Protein AF-A0A8U0U896-F1 (afdb_monomer)

Secondary structure (DSSP, 8-state):
-HHHHHHHHHHHHHHHHHHHHHHHHHHHHHHHHHTTS------PPPPHHHHS-HHHHHHHHHHS-HHHHHHHHTT-HHHHHHTT-HHHHHHHHHHHGGG-SEEETTT---HHHHHS---TT---S----HHHHHHHH-HHHHTTTS-SS-TT-SS-TTTGGGS------EEEEE-THHHHSSS-HHHHHHH-TTTS-EEE--S-PBTTTB--EEEEETTTEEEEEEE--SS-HHHHHHHHHHTPPPP-TTEEEEEE-TTSPEEEEE-HHHHHHHHH-SEEEEEEE-STT--TTHHHHHHHHHHHS-TTTS-TTS-EEEEEEESSPPPTTGGGT-S--SSPPHHHHHHHTTGGG-SS-EEEEEEETTT-TTHHHHHHHHHHHTT---

InterPro domains:
  IPR001810 F-box domain [PF12937] (50-92)
  IPR001810 F-box domain [PS50181] (46-92)
  IPR027417 P-loop containing nucleoside triphosphate hydrolase [G3DSA:3.40.50.300] (169-380)
  IPR036047 F-box-like domain superfamily [SSF81383] (37-106)
  IPR039588 F-box only protein 4 [PTHR16008] (29-380)

Solvent-accessible surface area (backbone atoms only — not comparable to full-atom values): 22331 Å² total; per-residue (Å²): 112,78,71,56,59,59,50,53,52,54,49,35,42,50,52,55,42,56,50,51,54,51,54,55,51,52,52,50,55,50,49,68,57,43,77,77,49,96,75,95,69,89,80,70,73,78,52,77,74,72,70,49,57,54,65,58,50,48,54,54,56,74,73,46,52,75,68,54,44,54,52,48,22,69,72,40,75,66,41,36,50,61,66,63,36,51,56,56,29,43,51,49,38,70,70,47,53,62,72,40,62,48,42,29,75,85,38,58,69,69,60,70,73,73,68,54,81,91,68,93,84,82,78,85,64,86,74,72,62,28,54,59,47,37,50,48,42,36,78,93,49,27,75,79,70,52,77,93,56,70,95,77,73,88,78,51,90,86,58,59,85,77,49,91,84,75,71,64,50,30,29,43,32,36,52,61,22,62,56,70,38,91,35,42,34,67,61,39,52,72,73,36,47,91,82,44,32,71,74,48,68,53,89,68,61,47,78,97,76,46,42,36,46,25,31,32,50,92,86,74,46,58,35,33,41,37,75,58,70,53,64,56,71,73,57,44,60,46,30,58,76,67,75,50,89,72,80,58,62,51,48,43,78,79,49,58,47,99,86,66,48,67,36,45,42,55,36,74,61,52,43,55,49,40,56,72,37,60,29,37,36,39,26,37,59,19,48,72,93,65,72,90,50,32,70,61,53,28,32,52,51,51,41,61,61,32,60,91,44,38,70,44,78,32,39,37,40,31,36,40,26,30,35,62,83,80,62,76,78,53,73,79,79,47,97,66,71,64,55,61,29,32,61,59,51,39,57,51,43,47,47,90,77,49,83,37,48,37,33,30,23,39,30,24,22,67,80,48,45,45,48,65,62,45,49,51,51,54,46,44,74,72,70,50,90,130

Radius of gyration: 25.9 Å; Cα contacts (8 Å, |Δi|>4): 507; chains: 1; bounding box: 72×52×71 Å

Foldseek 3Di:
DVVVLVVLLVLLLVQLVVVLVVVVVVVVVVVVVCVVPDDDDPCPDPDPLSPDRSSVVLVVVVPDDLVVLVVQLVPDVSSVVSSQPQSSLLSVCVVCQLVQQKDWLQLQDDVVLSPPDDDPPDPPPPRDRSSVSSQCNPPVNVVVVPPLDDPPPPPDVVCVVPDPPQDAAEAEEDEDLCQQAPFHLVVLVVVCCVQWNWPAFDPDAQPPQGRATWTDFPVPGIHGYRYDDQDDPVVSVVCNVVVDDDPRNQWDFPAAPPVRQTAIAGDPSLLSVLLVGLAYEYEYAFFPPPQDCLSVLLNVVCNSCPVVSHHLAREYEYEQEHADDDDPVCVPPDPDDRTRGQSNVCVSSVVNPRSYIYMYGYAYSNVRPRVSVSVVSNVVSVVDDD

Nearest PDB structures (foldseek):
  3l2o-assembly1_B  TM=5.987E-01  e=9.532E-26  Homo sapiens
  3l82-assembly1_B  TM=9.097E-01  e=1.162E-17  Homo sapiens
  9jkb-assembly1_C  TM=8.722E-01  e=1.369E-15  Homo sapiens
  2ovq-assembly1_B  TM=5.933E-01  e=4.600E-02  Homo sapiens
  5diy-assembly2_B  TM=4.229E-01  e=4.068E+00  Thermobaculum terrenum

Organism: Salvelinus namaycush (NCBI:txid8040)

Structure (mmCIF, N/CA/C/O backbone):
data_AF-A0A8U0U896-F1
#
_entry.id   AF-A0A8U0U896-F1
#
loop_
_atom_site.group_PDB
_atom_site.id
_atom_site.type_symbol
_atom_site.label_atom_id
_atom_site.label_alt_id
_atom_site.label_comp_id
_atom_site.label_asym_id
_atom_site.label_entity_id
_atom_site.label_seq_id
_atom_site.pdbx_PDB_ins_code
_atom_site.Cartn_x
_atom_site.Cartn_y
_atom_site.Cartn_z
_atom_site.occupancy
_atom_site.B_iso_or_equiv
_atom_site.auth_seq_id
_atom_site.auth_comp_id
_atom_site.auth_asym_id
_atom_site.auth_atom_id
_atom_site.pdbx_PDB_model_num
ATOM 1 N N . MET A 1 1 ? -2.449 17.997 -15.440 1.00 39.62 1 MET A N 1
ATOM 2 C CA . MET A 1 1 ? -1.729 16.708 -15.530 1.00 39.62 1 MET A CA 1
ATOM 3 C C . MET A 1 1 ? -1.342 16.287 -16.957 1.00 39.62 1 MET A C 1
ATOM 5 O O . MET A 1 1 ? -0.257 15.753 -17.111 1.00 39.62 1 MET A O 1
ATOM 9 N N . SER A 1 2 ? -2.109 16.573 -18.028 1.00 37.81 2 SER A N 1
ATOM 10 C CA . SER A 1 2 ? -1.703 16.190 -19.409 1.00 37.81 2 SER A CA 1
ATOM 11 C C . SER A 1 2 ? -0.405 16.845 -19.921 1.00 37.81 2 SER A C 1
ATOM 13 O O . SER A 1 2 ? 0.267 16.270 -20.771 1.00 37.81 2 SER A O 1
ATOM 15 N N . GLY A 1 3 ? -0.044 18.036 -19.426 1.00 44.78 3 GLY A N 1
ATOM 16 C C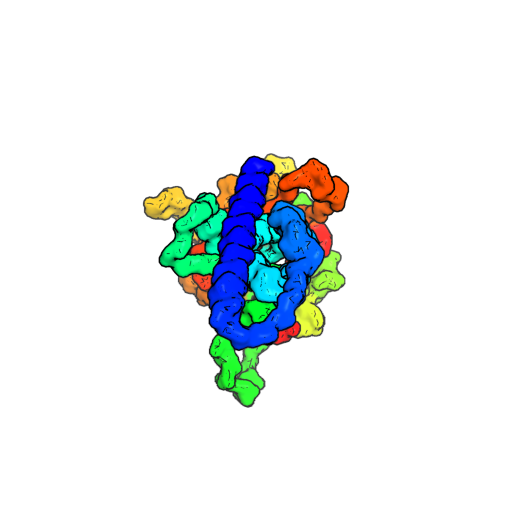A . GLY A 1 3 ? 1.161 18.755 -19.867 1.00 44.78 3 GLY A CA 1
ATOM 17 C C . GLY A 1 3 ? 2.475 18.255 -19.252 1.00 44.78 3 GLY A C 1
ATOM 18 O O . GLY A 1 3 ? 3.530 18.456 -19.845 1.00 44.78 3 GLY A O 1
ATOM 19 N N . GLU A 1 4 ? 2.427 17.589 -18.094 1.00 57.59 4 GLU A N 1
ATOM 20 C CA . GLU A 1 4 ? 3.620 17.044 -17.423 1.00 57.59 4 GLU A CA 1
ATOM 21 C C . GLU A 1 4 ? 4.024 15.698 -18.030 1.00 57.59 4 GLU A C 1
ATOM 23 O O . GLU A 1 4 ? 5.178 15.528 -18.409 1.00 57.59 4 GLU A O 1
ATOM 28 N N . SER A 1 5 ? 3.057 14.807 -18.290 1.00 64.44 5 SER A N 1
ATOM 29 C CA . SER A 1 5 ? 3.313 13.520 -18.959 1.00 64.44 5 SER A CA 1
ATOM 30 C C . SER A 1 5 ? 3.961 13.691 -20.339 1.00 64.44 5 SER A C 1
ATOM 32 O O . SER A 1 5 ? 4.909 12.990 -20.677 1.00 64.44 5 SER A O 1
ATOM 34 N N . GLN A 1 6 ? 3.491 14.656 -21.138 1.00 68.50 6 GLN A N 1
ATOM 35 C CA . GLN A 1 6 ? 4.039 14.912 -22.476 1.00 68.50 6 GLN A CA 1
ATOM 36 C C . GLN A 1 6 ? 5.448 15.534 -22.428 1.00 68.50 6 GLN A C 1
ATOM 38 O O . GLN A 1 6 ? 6.271 15.331 -23.330 1.00 68.50 6 GLN A O 1
ATOM 43 N N . ARG A 1 7 ? 5.745 16.287 -21.362 1.00 75.50 7 ARG A N 1
ATOM 44 C CA . ARG A 1 7 ? 7.071 16.855 -21.110 1.00 75.50 7 ARG A CA 1
ATOM 45 C C . ARG A 1 7 ? 8.066 15.763 -20.721 1.00 75.50 7 ARG A C 1
ATOM 47 O O . ARG A 1 7 ? 9.170 15.762 -21.261 1.00 75.50 7 ARG A O 1
ATOM 54 N N . ASP A 1 8 ? 7.666 14.826 -19.868 1.00 79.44 8 ASP A N 1
ATOM 55 C CA . ASP A 1 8 ? 8.523 13.723 -19.426 1.00 79.44 8 ASP A CA 1
ATOM 56 C C . ASP A 1 8 ? 8.881 12.783 -20.585 1.00 79.44 8 ASP A C 1
ATOM 58 O O . ASP A 1 8 ? 10.058 12.477 -20.786 1.00 79.44 8 ASP A O 1
ATOM 62 N N . GLU A 1 9 ? 7.911 12.423 -21.435 1.00 87.88 9 GLU A N 1
ATOM 63 C CA . GLU A 1 9 ? 8.152 11.621 -22.648 1.00 87.88 9 GLU A CA 1
ATOM 64 C C . GLU A 1 9 ? 9.181 12.272 -23.575 1.00 87.88 9 GLU A C 1
ATOM 66 O O . GLU A 1 9 ? 10.121 11.627 -24.044 1.00 87.88 9 GLU A O 1
ATOM 71 N N . SER A 1 10 ? 9.042 13.580 -23.802 1.00 87.38 10 SER A N 1
ATOM 72 C CA . SER A 1 10 ? 9.952 14.341 -24.662 1.00 87.38 10 SER A CA 1
ATOM 73 C C . SER A 1 10 ? 11.394 14.309 -24.146 1.00 87.38 10 SER A C 1
ATOM 75 O O . SER A 1 10 ? 12.342 14.281 -24.937 1.00 87.38 10 SER A O 1
ATOM 77 N N . ILE A 1 11 ? 11.575 14.299 -22.823 1.00 87.88 11 ILE A N 1
ATOM 78 C CA . ILE A 1 11 ? 12.897 14.274 -22.196 1.00 87.88 11 ILE A CA 1
ATOM 79 C C . ILE A 1 11 ? 13.521 12.880 -22.287 1.00 87.88 11 ILE A C 1
ATOM 81 O O . ILE A 1 11 ? 14.693 12.776 -22.658 1.00 87.88 11 ILE A O 1
ATOM 85 N N . VAL A 1 12 ? 12.743 11.818 -22.054 1.00 89.38 12 VAL A N 1
ATOM 86 C CA . VAL A 1 12 ? 13.216 10.435 -22.240 1.00 89.38 12 VAL A CA 1
ATOM 87 C C . VAL A 1 12 ? 13.628 10.201 -23.692 1.00 89.38 12 VAL A C 1
ATOM 89 O O . VAL A 1 12 ? 14.749 9.766 -23.952 1.00 89.38 12 VAL A O 1
ATOM 92 N N . ILE A 1 13 ? 12.784 10.580 -24.659 1.00 92.25 13 ILE A N 1
ATOM 93 C CA . ILE A 1 13 ? 13.091 10.443 -26.092 1.00 92.25 13 ILE A CA 1
ATOM 94 C C . ILE A 1 13 ? 14.378 11.199 -26.450 1.00 92.25 13 ILE A C 1
ATOM 96 O O . ILE A 1 13 ? 15.198 10.698 -27.224 1.00 92.25 13 ILE A O 1
ATOM 100 N N . ARG A 1 14 ? 14.596 12.392 -25.880 1.00 90.56 14 ARG A N 1
ATOM 101 C CA . ARG A 1 14 ? 15.831 13.161 -26.089 1.00 90.56 14 ARG A CA 1
ATOM 102 C C . ARG A 1 14 ? 17.059 12.454 -25.509 1.00 90.56 14 ARG A C 1
ATOM 104 O O . ARG A 1 14 ? 18.079 12.421 -26.196 1.00 90.56 14 ARG A O 1
ATOM 111 N N . SER A 1 15 ? 16.966 11.886 -24.304 1.00 89.38 15 SER A N 1
ATOM 112 C CA . SER A 1 15 ? 18.048 11.096 -23.687 1.00 89.38 15 SER A CA 1
ATOM 113 C C . SER A 1 15 ? 18.422 9.899 -24.558 1.00 89.38 15 SER A C 1
ATOM 115 O O . SER A 1 15 ? 19.569 9.764 -24.988 1.00 89.38 15 SER A O 1
ATOM 117 N N . LEU A 1 16 ? 17.423 9.100 -24.940 1.00 91.62 16 LEU A N 1
ATOM 118 C CA . LEU A 1 16 ? 17.606 7.921 -25.785 1.00 91.62 16 LEU A CA 1
ATOM 119 C C . LEU A 1 16 ? 18.194 8.279 -27.159 1.00 91.62 16 LEU A C 1
ATOM 121 O O . LEU A 1 16 ? 19.035 7.552 -27.689 1.00 91.62 16 LEU A O 1
ATOM 125 N N . ARG A 1 17 ? 17.809 9.428 -27.734 1.00 92.56 17 ARG A N 1
ATOM 126 C CA . ARG A 1 17 ? 18.368 9.920 -29.002 1.00 92.56 17 ARG A CA 1
ATOM 127 C C . ARG A 1 17 ? 19.843 10.284 -28.869 1.00 92.56 17 ARG A C 1
ATOM 129 O O . ARG A 1 17 ? 20.642 9.840 -29.690 1.00 92.56 17 ARG A O 1
ATOM 136 N N . GLN A 1 18 ? 20.215 11.012 -27.815 1.00 89.75 18 GLN A N 1
ATOM 137 C CA . GLN A 1 18 ? 21.616 11.340 -27.537 1.00 89.75 18 GLN A CA 1
ATOM 138 C C . GLN A 1 18 ? 22.458 10.087 -27.286 1.00 89.75 18 GLN A C 1
ATOM 140 O O . GLN A 1 18 ? 23.589 9.999 -27.766 1.00 89.75 18 GLN A O 1
ATOM 145 N N . PHE A 1 19 ? 21.916 9.109 -26.556 1.00 89.69 19 PHE A N 1
ATOM 146 C CA . PHE A 1 19 ? 22.574 7.823 -26.358 1.00 89.69 19 PHE A CA 1
ATOM 147 C C . PHE A 1 19 ? 22.794 7.101 -27.693 1.00 89.69 19 PHE A C 1
ATOM 149 O O . PHE A 1 19 ? 23.919 6.703 -27.994 1.00 89.69 19 PHE A O 1
ATOM 156 N N . ARG A 1 20 ? 21.747 6.976 -28.520 1.00 89.44 20 ARG A N 1
ATOM 157 C CA . ARG A 1 20 ? 21.816 6.304 -29.824 1.00 89.44 20 ARG A CA 1
ATOM 158 C C . ARG A 1 20 ? 22.886 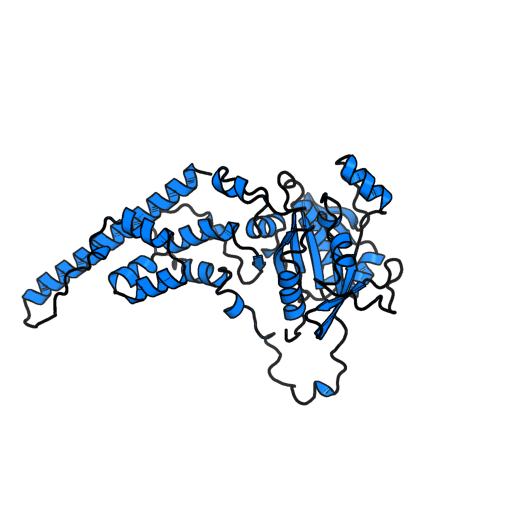6.918 -30.724 1.00 89.44 20 ARG A C 1
ATOM 160 O O . ARG A 1 20 ? 23.694 6.184 -31.290 1.00 89.44 20 ARG A O 1
ATOM 167 N N . GLU A 1 21 ? 22.906 8.244 -30.840 1.00 89.12 21 GLU A N 1
ATOM 168 C CA . GLU A 1 21 ? 23.911 8.967 -31.626 1.00 89.12 21 GLU A CA 1
ATOM 169 C C . GLU A 1 21 ? 25.329 8.653 -31.130 1.00 89.12 21 GLU A C 1
ATOM 171 O O . GLU A 1 21 ? 26.191 8.278 -31.924 1.00 89.12 21 GLU A O 1
ATOM 176 N N . LYS A 1 22 ? 25.568 8.714 -29.812 1.00 87.38 22 LYS A N 1
ATOM 177 C CA . LYS A 1 22 ? 26.869 8.374 -29.214 1.00 87.38 22 LYS A CA 1
ATOM 178 C C . LYS A 1 22 ? 27.263 6.915 -29.457 1.00 87.38 22 LYS A C 1
ATOM 180 O O . LYS A 1 22 ? 28.407 6.657 -29.819 1.00 87.38 22 LYS A O 1
ATOM 185 N N . TYR A 1 23 ? 26.335 5.975 -29.289 1.00 86.94 23 TYR A N 1
ATOM 186 C CA . TYR A 1 23 ? 26.582 4.540 -29.434 1.00 86.94 23 TYR A CA 1
ATOM 187 C C . TYR A 1 23 ? 26.999 4.169 -30.865 1.00 86.94 23 TYR A C 1
ATOM 189 O O . TYR A 1 23 ? 28.026 3.517 -31.066 1.00 86.94 23 TYR A O 1
ATOM 197 N N . PHE A 1 24 ? 26.251 4.625 -31.876 1.00 84.62 24 PHE A N 1
ATOM 198 C CA . PHE A 1 24 ? 26.579 4.331 -33.275 1.00 84.62 24 PHE A CA 1
ATOM 199 C C . PHE A 1 24 ? 27.814 5.101 -33.764 1.00 84.62 24 PHE A C 1
ATOM 201 O O . PHE A 1 24 ? 28.610 4.536 -34.514 1.00 84.62 24 PHE A O 1
ATOM 208 N N . ASN A 1 25 ? 28.036 6.336 -33.295 1.00 84.38 25 ASN A N 1
ATOM 209 C CA . ASN A 1 25 ? 29.266 7.076 -33.595 1.00 84.38 25 ASN A CA 1
ATOM 210 C C . ASN A 1 25 ? 30.504 6.396 -32.989 1.00 84.38 25 ASN A C 1
ATOM 212 O O . ASN A 1 25 ? 31.524 6.278 -33.661 1.00 84.38 25 ASN A O 1
ATOM 216 N N . ALA A 1 26 ? 30.416 5.894 -31.752 1.00 81.38 26 ALA A N 1
ATOM 217 C CA . ALA A 1 26 ? 31.502 5.147 -31.121 1.00 81.38 26 ALA A CA 1
ATOM 218 C C . ALA A 1 26 ? 31.827 3.860 -31.893 1.00 81.38 26 ALA A C 1
ATOM 220 O O . ALA A 1 26 ? 32.994 3.576 -32.143 1.00 81.38 26 ALA A O 1
ATOM 221 N N . ARG A 1 27 ? 30.805 3.121 -32.342 1.00 75.56 27 ARG A N 1
ATOM 222 C CA . ARG A 1 27 ? 30.992 1.912 -33.158 1.00 75.56 27 ARG A CA 1
ATOM 223 C C . ARG A 1 27 ? 31.625 2.220 -34.517 1.00 75.56 27 ARG A C 1
ATOM 225 O O . ARG A 1 27 ? 32.514 1.494 -34.944 1.00 75.56 27 ARG A O 1
ATOM 232 N N . LYS A 1 28 ? 31.225 3.320 -35.162 1.00 75.38 28 LYS A N 1
ATOM 233 C CA . LYS A 1 28 ? 31.840 3.778 -36.414 1.00 75.38 28 LYS A CA 1
ATOM 234 C C . LYS A 1 28 ? 33.318 4.136 -36.224 1.00 75.38 28 LYS A C 1
ATOM 236 O O . LYS A 1 28 ? 34.148 3.679 -36.996 1.00 75.38 28 LYS A O 1
ATOM 241 N N . ASN A 1 29 ? 33.652 4.866 -35.159 1.00 71.81 29 ASN A N 1
ATOM 242 C CA . ASN A 1 29 ? 35.034 5.248 -34.854 1.00 71.81 29 ASN A CA 1
ATOM 243 C C . ASN A 1 29 ? 35.927 4.038 -34.526 1.00 71.81 29 ASN A C 1
ATOM 245 O O . ASN A 1 29 ? 37.103 4.032 -34.882 1.00 71.81 29 ASN A O 1
ATOM 249 N N . VAL A 1 30 ? 35.379 3.014 -33.859 1.00 67.00 30 VAL A N 1
ATOM 250 C CA . VAL A 1 30 ? 36.084 1.747 -33.607 1.00 67.00 30 VAL A CA 1
ATOM 251 C C . VAL A 1 30 ? 36.314 0.987 -34.912 1.00 67.00 30 VAL A C 1
ATOM 253 O O . VAL A 1 30 ? 37.417 0.495 -35.120 1.00 67.00 30 VAL A O 1
ATOM 256 N N . ASN A 1 31 ? 35.333 0.947 -35.819 1.00 59.38 31 ASN A N 1
ATOM 257 C CA . ASN A 1 31 ? 35.502 0.321 -37.133 1.00 59.38 31 ASN A CA 1
ATOM 258 C C . ASN A 1 31 ? 36.534 1.070 -37.997 1.00 59.38 31 ASN A C 1
ATOM 260 O O . ASN A 1 31 ? 37.393 0.432 -38.599 1.00 59.38 31 ASN A O 1
ATOM 264 N N . ASP A 1 32 ? 36.527 2.406 -37.997 1.00 59.66 32 ASP A N 1
ATOM 265 C CA . ASP A 1 32 ? 37.509 3.223 -38.728 1.00 59.66 32 ASP A CA 1
ATOM 266 C C . ASP A 1 32 ? 38.947 3.031 -38.188 1.00 59.66 32 ASP A C 1
ATOM 268 O O . ASP A 1 32 ? 39.909 3.107 -38.952 1.00 59.66 32 ASP A O 1
ATOM 272 N N . GLN A 1 33 ? 39.110 2.730 -36.891 1.00 57.59 33 GLN A N 1
ATOM 273 C CA . GLN A 1 33 ? 40.402 2.369 -36.283 1.00 57.59 33 GLN A CA 1
ATOM 274 C C . GLN A 1 33 ? 40.783 0.893 -36.496 1.00 57.59 33 GLN A C 1
ATOM 276 O O . GLN A 1 33 ? 41.961 0.591 -36.685 1.00 57.59 33 GLN A O 1
ATOM 281 N N . ALA A 1 34 ? 39.814 -0.025 -36.499 1.00 53.81 34 ALA A N 1
ATOM 282 C CA . ALA A 1 34 ? 40.028 -1.455 -36.726 1.00 53.81 34 ALA A CA 1
ATOM 283 C C . ALA A 1 34 ? 40.328 -1.779 -38.199 1.00 53.81 34 ALA A C 1
ATOM 285 O O . ALA A 1 34 ? 41.085 -2.698 -38.478 1.00 53.81 34 ALA A O 1
ATOM 286 N N . HIS A 1 35 ? 39.857 -0.979 -39.162 1.00 51.34 35 HIS A N 1
ATOM 287 C CA . HIS A 1 35 ? 40.252 -1.119 -40.570 1.00 51.34 35 HIS A CA 1
ATOM 288 C C . HIS A 1 35 ? 41.752 -0.852 -40.835 1.00 51.34 35 HIS A C 1
ATOM 290 O O . HIS A 1 35 ? 42.223 -1.121 -41.940 1.00 51.34 35 HIS A O 1
ATOM 296 N N . ALA A 1 36 ? 42.520 -0.379 -39.841 1.00 52.12 36 ALA A N 1
ATOM 297 C CA . ALA A 1 36 ? 43.980 -0.261 -39.906 1.00 52.12 36 ALA A CA 1
ATOM 298 C C . ALA A 1 36 ? 44.744 -1.485 -39.351 1.00 52.12 36 ALA A C 1
ATOM 300 O O . ALA A 1 36 ? 45.954 -1.582 -39.552 1.00 52.12 36 ALA A O 1
ATOM 301 N N . ALA A 1 37 ? 44.072 -2.424 -38.679 1.00 47.25 37 ALA A N 1
ATOM 302 C CA . ALA A 1 37 ? 44.666 -3.658 -38.172 1.00 47.25 37 ALA A CA 1
ATOM 303 C C . ALA A 1 37 ? 43.749 -4.833 -38.531 1.00 47.25 37 ALA A C 1
ATOM 305 O O . ALA A 1 37 ? 42.663 -4.962 -37.978 1.00 47.25 37 ALA A O 1
ATOM 306 N N . GLU A 1 38 ? 44.178 -5.662 -39.488 1.00 55.03 38 GLU A N 1
ATOM 307 C CA . GLU A 1 38 ? 43.477 -6.877 -39.921 1.00 55.03 38 GLU A CA 1
ATOM 308 C C . GLU A 1 38 ? 42.822 -7.618 -38.745 1.00 55.03 38 GLU A C 1
ATOM 310 O O . GLU A 1 38 ? 43.512 -7.964 -37.789 1.00 55.03 38 GLU A O 1
ATOM 315 N N . VAL A 1 39 ? 41.509 -7.876 -38.830 1.00 43.38 39 VAL A N 1
ATOM 316 C CA . VAL A 1 39 ? 40.868 -9.186 -38.591 1.00 43.38 39 VAL A CA 1
ATOM 317 C C . VAL A 1 39 ? 39.339 -9.071 -38.702 1.00 43.38 39 VAL A C 1
ATOM 319 O O . VAL A 1 39 ? 38.702 -8.151 -38.200 1.00 43.38 39 VAL A O 1
ATOM 322 N N . THR A 1 40 ? 38.776 -10.080 -39.364 1.00 44.47 40 THR A N 1
ATOM 323 C CA . THR A 1 40 ? 37.378 -10.524 -39.383 1.00 44.47 40 THR A CA 1
ATOM 324 C C . THR A 1 40 ? 36.611 -10.297 -38.072 1.00 44.47 40 THR A C 1
ATOM 326 O O . THR A 1 40 ? 36.797 -11.033 -37.103 1.00 44.47 40 THR A O 1
ATOM 329 N N . SER A 1 41 ? 35.658 -9.369 -38.075 1.00 45.12 41 SER A N 1
ATOM 330 C CA . SER A 1 41 ? 34.498 -9.430 -37.184 1.00 45.12 41 SER A CA 1
ATOM 331 C C . SER A 1 41 ? 33.248 -9.422 -38.050 1.00 45.12 41 SER A C 1
ATOM 333 O O . SER A 1 41 ? 33.116 -8.557 -38.913 1.00 45.12 41 SER A O 1
ATOM 335 N N . GLU A 1 42 ? 32.373 -10.410 -37.871 1.00 44.59 42 GLU A N 1
ATOM 336 C CA . GLU A 1 42 ? 31.095 -10.502 -38.575 1.00 44.59 42 GLU A CA 1
ATOM 337 C C . GLU A 1 42 ? 30.248 -9.258 -38.266 1.00 44.59 42 GLU A C 1
ATOM 339 O O . GLU A 1 42 ? 29.585 -9.166 -37.230 1.00 44.59 42 GLU A O 1
ATOM 344 N N . ASP A 1 43 ? 30.283 -8.282 -39.174 1.00 52.62 43 ASP A N 1
ATOM 345 C CA . ASP A 1 43 ? 29.392 -7.127 -39.197 1.00 52.62 43 ASP A CA 1
ATOM 346 C C . ASP A 1 43 ? 27.968 -7.611 -39.481 1.00 52.62 43 ASP A C 1
ATOM 348 O O . ASP A 1 43 ? 27.478 -7.598 -40.611 1.00 52.62 43 ASP A O 1
ATOM 352 N N . THR A 1 44 ? 27.277 -8.064 -38.437 1.00 58.75 44 THR A N 1
ATOM 353 C CA . THR A 1 44 ? 25.833 -8.256 -38.534 1.00 58.75 44 THR A CA 1
ATOM 354 C C . THR A 1 44 ? 25.208 -6.861 -38.621 1.00 58.75 44 THR A C 1
ATOM 356 O O . THR A 1 44 ? 25.405 -6.061 -37.694 1.00 58.75 44 THR A O 1
ATOM 359 N N . PRO A 1 45 ? 24.501 -6.523 -39.718 1.00 65.81 45 PRO A N 1
ATOM 360 C CA . PRO A 1 45 ? 23.852 -5.227 -39.847 1.00 65.81 45 PRO A CA 1
ATOM 361 C C . PRO A 1 45 ? 22.883 -5.013 -38.675 1.00 65.81 45 PRO A C 1
ATOM 363 O O . PRO A 1 45 ? 22.317 -5.991 -38.174 1.00 65.81 45 PRO A O 1
ATOM 366 N N . PRO A 1 46 ? 22.692 -3.759 -38.219 1.00 70.00 46 PRO A N 1
ATOM 367 C CA . PRO A 1 46 ? 21.730 -3.462 -37.165 1.00 70.00 46 PRO A CA 1
ATOM 368 C C . PRO A 1 46 ? 20.371 -4.060 -37.532 1.00 70.00 46 PRO A C 1
ATOM 370 O O . PRO A 1 46 ? 19.933 -3.983 -38.685 1.00 70.00 46 PRO A O 1
ATOM 373 N N . GLY A 1 47 ? 19.727 -4.698 -36.555 1.00 77.19 47 GLY A N 1
ATOM 374 C CA . GLY A 1 47 ? 18.436 -5.332 -36.773 1.00 77.19 47 GLY A CA 1
ATOM 375 C C . GLY A 1 47 ? 17.399 -4.299 -37.213 1.00 77.19 47 GLY A C 1
ATOM 376 O O . GLY A 1 47 ? 17.525 -3.110 -36.927 1.00 77.19 47 GLY A O 1
ATOM 377 N N . PHE A 1 48 ? 16.328 -4.738 -37.877 1.00 85.75 48 PHE A N 1
ATOM 378 C CA . PHE A 1 48 ? 15.260 -3.835 -38.332 1.00 85.75 48 PHE A CA 1
ATOM 379 C C . PHE A 1 48 ? 14.725 -2.924 -37.205 1.00 85.75 48 PHE A C 1
ATOM 381 O O . PHE A 1 48 ? 14.496 -1.736 -37.426 1.00 85.75 48 PHE A O 1
ATOM 388 N N . LEU A 1 49 ? 14.600 -3.458 -35.983 1.00 87.44 49 LEU A N 1
ATOM 389 C CA . LEU A 1 49 ? 14.165 -2.704 -34.801 1.00 87.44 49 LEU A CA 1
ATOM 390 C C . LEU A 1 49 ? 15.170 -1.620 -34.365 1.00 87.44 49 LEU A C 1
ATOM 392 O O . LEU A 1 49 ? 14.763 -0.555 -33.899 1.00 87.44 49 LEU A O 1
ATOM 396 N N . ASP A 1 50 ? 16.469 -1.844 -34.562 1.00 87.00 50 ASP A N 1
ATOM 397 C CA . ASP A 1 50 ? 17.542 -0.902 -34.207 1.00 87.00 50 ASP A CA 1
ATOM 398 C C . ASP A 1 50 ? 17.537 0.329 -35.135 1.00 87.00 50 ASP A C 1
ATOM 400 O O . ASP A 1 50 ? 18.002 1.417 -34.777 1.00 87.00 50 ASP A O 1
ATOM 404 N N . CYS A 1 51 ? 16.990 0.161 -36.343 1.00 87.56 51 CYS A N 1
ATOM 405 C CA . CYS A 1 51 ? 16.882 1.197 -37.365 1.00 87.56 51 CYS A CA 1
ATOM 406 C C . CYS A 1 51 ? 15.683 2.131 -37.157 1.00 87.56 51 CYS A C 1
ATOM 408 O O . CYS A 1 51 ? 15.701 3.249 -37.678 1.00 87.56 51 CYS A O 1
ATOM 410 N N . LEU A 1 52 ? 14.676 1.725 -36.377 1.00 92.00 52 LEU A N 1
ATOM 411 C CA . LEU A 1 52 ? 13.483 2.536 -36.126 1.00 92.00 52 LEU A CA 1
ATOM 412 C C . LEU A 1 52 ? 13.831 3.904 -35.499 1.00 92.00 52 LEU A C 1
ATOM 414 O O . LEU A 1 52 ? 14.823 4.026 -34.773 1.00 92.00 52 LEU A O 1
ATOM 418 N N . PRO A 1 53 ? 13.037 4.959 -35.754 1.00 93.38 53 PRO A N 1
ATOM 419 C CA . PRO A 1 53 ? 13.104 6.206 -34.996 1.00 93.38 53 PRO A CA 1
ATOM 420 C C . PRO A 1 53 ? 13.003 5.963 -33.483 1.00 93.38 53 PRO A C 1
ATOM 422 O O . PRO A 1 53 ? 12.281 5.073 -33.036 1.00 93.38 53 PRO A O 1
ATOM 425 N N . VAL A 1 54 ? 13.731 6.754 -32.689 1.00 93.56 54 VAL A N 1
ATOM 426 C CA . VAL A 1 54 ? 13.819 6.570 -31.224 1.00 93.56 54 VAL A CA 1
ATOM 427 C C . VAL A 1 54 ? 12.462 6.734 -30.543 1.00 93.56 54 VAL A C 1
ATOM 429 O O . VAL A 1 54 ? 12.171 6.052 -29.572 1.00 93.56 54 VAL A O 1
ATOM 432 N N . ASP A 1 55 ? 11.617 7.605 -31.076 1.00 93.62 55 ASP A N 1
ATOM 433 C CA . ASP A 1 55 ? 10.223 7.787 -30.677 1.00 93.62 55 ASP A CA 1
ATOM 434 C C . ASP A 1 55 ? 9.396 6.500 -30.841 1.00 93.62 55 ASP A C 1
ATOM 436 O O . ASP A 1 55 ? 8.681 6.119 -29.915 1.00 93.62 55 ASP A O 1
ATOM 440 N N . LEU A 1 56 ? 9.553 5.769 -31.951 1.00 94.25 56 LEU A N 1
ATOM 441 C CA . LEU A 1 56 ? 8.902 4.467 -32.135 1.00 94.25 56 LEU A CA 1
ATOM 442 C C . LEU A 1 56 ? 9.508 3.384 -31.239 1.00 94.25 56 LEU A C 1
ATOM 444 O O . LEU A 1 56 ? 8.774 2.562 -30.701 1.00 94.25 56 LEU A O 1
ATOM 448 N N . GLN A 1 57 ? 10.830 3.384 -31.043 1.00 94.50 57 GLN A N 1
ATOM 449 C CA . GLN A 1 57 ? 11.485 2.461 -30.109 1.00 94.50 57 GLN A CA 1
ATOM 450 C C . GLN A 1 57 ? 10.989 2.682 -28.675 1.00 94.50 57 GLN A C 1
ATOM 452 O O . GLN A 1 57 ? 10.670 1.721 -27.979 1.00 94.50 57 GLN A O 1
ATOM 457 N N . PHE A 1 58 ? 10.871 3.942 -28.252 1.00 95.12 58 PHE A N 1
ATOM 458 C CA . PHE A 1 58 ? 10.301 4.316 -26.964 1.00 95.12 58 PHE A CA 1
ATOM 459 C C . PHE A 1 58 ? 8.842 3.875 -26.851 1.00 95.12 58 PHE A C 1
ATOM 461 O O . PHE A 1 58 ? 8.503 3.204 -25.883 1.00 95.12 58 PHE A O 1
ATOM 468 N N . LEU A 1 59 ? 8.006 4.149 -27.859 1.00 94.44 59 LEU A N 1
ATOM 469 C CA . LEU A 1 59 ? 6.614 3.693 -27.886 1.00 94.44 59 LEU A CA 1
ATOM 470 C C . LEU A 1 59 ? 6.495 2.166 -27.775 1.00 94.44 59 LEU A C 1
ATOM 472 O O . LEU A 1 59 ? 5.647 1.668 -27.046 1.00 94.44 59 LEU A O 1
ATOM 476 N N . ILE A 1 60 ? 7.352 1.406 -28.461 1.00 94.38 60 ILE A N 1
ATOM 477 C CA . ILE A 1 60 ? 7.387 -0.054 -28.307 1.00 94.38 60 ILE A CA 1
ATOM 478 C C . ILE A 1 60 ? 7.704 -0.409 -26.852 1.00 94.38 60 ILE A C 1
ATOM 480 O O . ILE A 1 60 ? 6.979 -1.197 -26.253 1.00 94.38 60 ILE A O 1
ATOM 484 N N . MET A 1 61 ? 8.736 0.202 -26.262 1.00 95.00 61 MET A N 1
ATOM 485 C CA . MET A 1 61 ? 9.113 -0.042 -24.867 1.00 95.00 61 MET A CA 1
ATOM 486 C C . MET A 1 61 ? 7.989 0.300 -23.878 1.00 95.00 61 MET A C 1
ATOM 488 O O . MET A 1 61 ? 7.819 -0.425 -22.901 1.00 95.00 61 MET A O 1
ATOM 492 N N . THR A 1 62 ? 7.183 1.340 -24.122 1.00 93.69 62 THR A N 1
ATOM 493 C CA . THR A 1 62 ? 6.071 1.695 -23.224 1.00 93.69 62 THR A CA 1
ATOM 494 C C . THR A 1 62 ? 4.923 0.687 -23.230 1.00 93.69 62 THR A C 1
ATOM 496 O O . THR A 1 62 ? 4.162 0.653 -22.261 1.00 93.69 62 THR A O 1
ATOM 499 N N . LEU A 1 63 ? 4.824 -0.153 -24.263 1.00 93.50 63 LEU A N 1
ATOM 500 C CA . LEU A 1 63 ? 3.823 -1.216 -24.388 1.00 93.50 63 LEU A CA 1
ATOM 501 C C . LEU A 1 63 ? 4.275 -2.556 -23.788 1.00 93.50 63 LEU A C 1
ATOM 503 O O . LEU A 1 63 ? 3.464 -3.474 -23.664 1.00 93.50 63 LEU A O 1
ATOM 507 N N . LEU A 1 64 ? 5.554 -2.693 -23.435 1.00 92.69 64 LEU A N 1
ATOM 508 C CA . LEU A 1 64 ? 6.114 -3.931 -22.901 1.00 92.69 64 LEU A CA 1
ATOM 509 C C . LEU A 1 64 ? 5.941 -4.028 -21.384 1.00 92.69 64 LEU A C 1
ATOM 511 O O . LEU A 1 64 ? 5.955 -3.030 -20.661 1.00 92.69 64 LEU A O 1
ATOM 515 N N . SER A 1 65 ? 5.834 -5.264 -20.889 1.00 88.69 65 SER A N 1
ATOM 516 C CA . SER A 1 65 ? 5.956 -5.529 -19.457 1.00 88.69 65 SER A CA 1
ATOM 517 C C . SER A 1 65 ? 7.412 -5.336 -19.000 1.00 88.69 65 SER A C 1
ATOM 519 O O . SER A 1 65 ? 8.334 -5.472 -19.810 1.00 88.69 65 SER A O 1
ATOM 521 N N . PRO A 1 66 ? 7.670 -5.110 -17.701 1.00 87.25 66 PRO A N 1
ATOM 522 C CA . PRO A 1 66 ? 9.037 -5.018 -17.178 1.00 87.25 66 PRO A CA 1
ATOM 523 C C . PRO A 1 66 ? 9.870 -6.271 -17.478 1.00 87.25 66 PRO A C 1
ATOM 525 O O . PRO A 1 66 ? 11.060 -6.185 -17.769 1.00 87.25 66 PRO A O 1
ATOM 528 N N . VAL A 1 67 ? 9.227 -7.444 -17.477 1.00 87.44 67 VAL A N 1
ATOM 529 C CA . VAL A 1 67 ? 9.864 -8.720 -17.824 1.00 87.44 67 VAL A CA 1
ATOM 530 C C . VAL A 1 67 ? 10.277 -8.740 -19.295 1.00 87.44 67 VAL A C 1
ATOM 532 O O . VAL A 1 67 ? 11.391 -9.154 -19.618 1.00 87.44 67 VAL A O 1
ATOM 535 N N . ASP A 1 68 ? 9.407 -8.275 -20.189 1.00 92.25 68 ASP A N 1
ATOM 536 C CA . ASP A 1 68 ? 9.695 -8.246 -21.623 1.00 92.25 68 ASP A CA 1
ATOM 537 C C . ASP A 1 68 ? 10.714 -7.161 -21.986 1.00 92.25 68 ASP A C 1
ATOM 539 O O . ASP A 1 68 ? 11.540 -7.385 -22.867 1.00 92.25 68 ASP A O 1
ATOM 543 N N . LEU A 1 69 ? 10.754 -6.046 -21.250 1.00 92.75 69 LEU A N 1
ATOM 544 C CA . LEU A 1 69 ? 11.829 -5.054 -21.345 1.00 92.75 69 LEU A CA 1
ATOM 545 C C . LEU A 1 69 ? 13.185 -5.654 -20.970 1.00 92.75 69 LEU A C 1
ATOM 547 O O . LEU A 1 69 ? 14.156 -5.497 -21.710 1.00 92.75 69 LEU A O 1
ATOM 551 N N . CYS A 1 70 ? 13.266 -6.399 -19.865 1.00 88.75 70 CYS A N 1
ATOM 552 C CA . CYS A 1 70 ? 14.501 -7.091 -19.496 1.00 88.75 70 CYS A CA 1
ATOM 553 C C . CYS A 1 70 ? 14.918 -8.125 -20.556 1.00 88.75 70 CYS A C 1
ATOM 555 O O . CYS A 1 70 ? 16.106 -8.241 -20.862 1.00 88.75 70 CYS A O 1
ATOM 557 N N . ARG A 1 71 ? 13.959 -8.845 -21.156 1.00 92.81 71 ARG A N 1
ATOM 558 C CA . ARG A 1 71 ? 14.227 -9.776 -22.267 1.00 92.81 71 ARG A CA 1
ATOM 559 C C . ARG A 1 71 ? 14.726 -9.051 -23.512 1.00 92.81 71 ARG A C 1
ATOM 561 O O . ARG A 1 71 ? 15.694 -9.509 -24.108 1.00 92.81 71 ARG A O 1
ATOM 568 N N . LEU A 1 72 ? 14.127 -7.915 -23.868 1.00 93.38 72 LEU A N 1
ATOM 569 C CA . LEU A 1 72 ? 14.586 -7.054 -24.959 1.00 93.38 72 LEU A CA 1
ATOM 570 C C . LEU A 1 72 ? 16.033 -6.606 -24.719 1.00 93.38 72 LEU A C 1
ATOM 572 O O . LEU A 1 72 ? 16.873 -6.738 -25.607 1.00 93.38 72 LEU A O 1
ATOM 576 N N . GLY A 1 73 ? 16.354 -6.180 -23.497 1.00 92.38 73 GLY A N 1
ATOM 577 C CA . GLY A 1 73 ? 17.712 -5.807 -23.105 1.00 92.38 73 GLY A CA 1
ATOM 578 C C . GLY A 1 73 ? 18.738 -6.944 -23.212 1.00 92.38 73 GLY A C 1
ATOM 579 O O . GLY A 1 73 ? 19.924 -6.684 -23.394 1.00 92.38 73 GLY A O 1
ATOM 580 N N . ALA A 1 74 ? 18.303 -8.204 -23.148 1.00 91.94 74 ALA A N 1
ATOM 581 C CA . ALA A 1 74 ? 19.171 -9.369 -23.311 1.00 91.94 74 ALA A CA 1
ATOM 582 C C . ALA A 1 74 ? 19.448 -9.737 -24.784 1.00 91.94 74 ALA A C 1
ATOM 584 O O . ALA A 1 74 ? 20.272 -10.612 -25.038 1.00 91.94 74 ALA A O 1
ATOM 585 N N . THR A 1 75 ? 18.781 -9.096 -25.753 1.00 90.88 75 THR A N 1
ATOM 586 C CA . THR A 1 75 ? 18.915 -9.443 -27.181 1.00 90.88 75 THR A CA 1
ATOM 587 C C . THR A 1 75 ? 20.162 -8.863 -27.845 1.00 90.88 75 THR A C 1
ATOM 589 O O . THR A 1 75 ? 20.748 -9.506 -28.713 1.00 90.88 75 THR A O 1
ATOM 592 N N . SER A 1 76 ? 20.583 -7.654 -27.464 1.00 89.44 76 SER A N 1
ATOM 593 C CA . SER A 1 76 ? 21.759 -6.990 -28.031 1.00 89.44 76 SER A CA 1
ATOM 594 C C . SER A 1 76 ? 22.351 -5.979 -27.053 1.00 89.44 76 SER A C 1
ATOM 596 O O . SER A 1 76 ? 21.672 -5.495 -26.148 1.00 89.44 76 SER A O 1
ATOM 598 N N . SER A 1 77 ? 23.620 -5.608 -27.245 1.00 87.94 77 SER A N 1
ATOM 599 C CA . SER A 1 77 ? 24.263 -4.580 -26.414 1.00 87.94 77 SER A CA 1
ATOM 600 C C . SER A 1 77 ? 23.624 -3.195 -26.580 1.00 87.94 77 SER A C 1
ATOM 602 O O . SER A 1 77 ? 23.633 -2.413 -25.633 1.00 87.94 77 SER A O 1
ATOM 604 N N . TYR A 1 78 ? 23.027 -2.909 -27.743 1.00 91.62 78 TYR A N 1
ATOM 605 C CA . TYR A 1 78 ? 22.268 -1.682 -27.985 1.00 91.62 78 TYR A CA 1
ATOM 606 C C . TYR A 1 78 ? 20.996 -1.636 -27.130 1.00 91.62 78 TYR A C 1
ATOM 608 O O . TYR A 1 78 ? 20.822 -0.706 -26.343 1.00 91.62 78 TYR A O 1
ATOM 616 N N . TRP A 1 79 ? 20.146 -2.666 -27.215 1.00 93.38 79 TRP A N 1
ATOM 617 C CA . TRP A 1 79 ? 18.921 -2.742 -26.412 1.00 93.38 79 TRP A CA 1
ATOM 618 C C . TRP A 1 79 ? 19.216 -2.865 -24.921 1.00 93.38 79 TRP A C 1
ATOM 620 O O . TRP A 1 79 ? 18.529 -2.251 -24.110 1.00 93.38 79 TRP A O 1
ATOM 630 N N . GLY A 1 80 ? 20.271 -3.593 -24.550 1.00 92.56 80 GLY A N 1
ATOM 631 C CA . GLY A 1 80 ? 20.716 -3.710 -23.163 1.00 92.56 80 GLY A CA 1
ATOM 632 C C . GLY A 1 80 ? 21.129 -2.376 -22.545 1.00 92.56 80 GLY A C 1
ATOM 633 O O . GLY A 1 80 ? 20.946 -2.182 -21.346 1.00 92.56 80 GLY A O 1
ATOM 634 N N . ALA A 1 81 ? 21.654 -1.448 -23.344 1.00 90.38 81 ALA A N 1
ATOM 635 C CA . ALA A 1 81 ? 21.968 -0.100 -22.891 1.00 90.38 81 ALA A CA 1
ATOM 636 C C . ALA A 1 81 ? 20.742 0.830 -22.927 1.00 90.38 81 ALA A C 1
ATOM 638 O O . ALA A 1 81 ? 20.511 1.545 -21.958 1.00 90.38 81 ALA A O 1
ATOM 639 N N . MET A 1 82 ? 19.918 0.763 -23.982 1.00 91.81 82 MET A N 1
ATOM 640 C CA . MET A 1 82 ? 18.666 1.531 -24.103 1.00 91.81 82 MET A CA 1
ATOM 641 C C . MET A 1 82 ? 17.704 1.256 -22.942 1.00 91.81 82 MET A C 1
ATOM 643 O O . MET A 1 82 ? 17.196 2.184 -22.323 1.00 91.81 82 MET A O 1
ATOM 647 N N . VAL A 1 83 ? 17.485 -0.021 -22.613 1.00 92.88 83 VAL A N 1
ATOM 648 C CA . VAL A 1 83 ? 16.588 -0.429 -21.523 1.00 92.88 83 VAL A CA 1
ATOM 649 C C . VAL A 1 83 ? 17.136 -0.014 -20.160 1.00 92.88 83 VAL A C 1
ATOM 651 O O . VAL A 1 83 ? 16.360 0.131 -19.232 1.00 92.88 83 VAL A O 1
ATOM 654 N N . ARG A 1 84 ? 18.446 0.203 -20.001 1.00 89.50 84 ARG A N 1
ATOM 655 C CA . ARG A 1 84 ? 19.053 0.649 -18.734 1.00 89.50 84 ARG A CA 1
ATOM 656 C C . ARG A 1 84 ? 19.095 2.171 -18.575 1.00 89.50 84 ARG A C 1
ATOM 658 O O . ARG A 1 84 ? 19.674 2.644 -17.601 1.00 89.50 84 ARG A O 1
ATOM 665 N N . ASP A 1 85 ? 18.498 2.933 -19.494 1.00 89.69 85 ASP A N 1
ATOM 666 C CA . ASP A 1 85 ? 18.388 4.387 -19.357 1.00 89.69 85 ASP A CA 1
ATOM 667 C C . ASP A 1 85 ? 17.606 4.745 -18.069 1.00 89.69 85 ASP A C 1
ATOM 669 O O . ASP A 1 85 ? 16.474 4.289 -17.885 1.00 89.69 85 ASP A O 1
ATOM 673 N N . PRO A 1 86 ? 18.175 5.540 -17.143 1.00 88.06 86 PRO A N 1
ATOM 674 C CA . PRO A 1 86 ? 17.504 5.862 -15.883 1.00 88.06 86 PRO A CA 1
ATOM 675 C C . PRO A 1 86 ? 16.218 6.677 -16.058 1.00 88.06 86 PRO A C 1
ATOM 677 O O . PRO A 1 86 ? 15.289 6.533 -15.262 1.00 88.06 86 PRO A O 1
ATOM 680 N N . LEU A 1 87 ? 16.141 7.526 -17.090 1.00 88.50 87 LEU A N 1
ATOM 681 C CA . LEU A 1 87 ? 14.962 8.355 -17.339 1.00 88.50 87 LEU A CA 1
ATOM 682 C C . LEU A 1 87 ? 13.800 7.511 -17.861 1.00 88.50 87 LEU A C 1
ATOM 684 O O . LEU A 1 87 ? 12.652 7.785 -17.515 1.00 88.50 87 LEU A O 1
ATOM 688 N N . LEU A 1 88 ? 14.094 6.453 -18.622 1.00 91.31 88 LEU A N 1
ATOM 689 C CA . LEU A 1 88 ? 13.111 5.452 -19.030 1.00 91.31 88 LEU A CA 1
ATOM 690 C C . LEU A 1 88 ? 12.432 4.806 -17.811 1.00 91.31 88 LEU A C 1
ATOM 692 O O . LEU A 1 88 ? 11.204 4.768 -17.733 1.00 91.31 88 LEU A O 1
ATOM 696 N N . TRP A 1 89 ? 13.212 4.350 -16.827 1.00 91.12 89 TRP A N 1
ATOM 697 C CA . TRP A 1 89 ? 12.656 3.738 -15.615 1.00 91.12 89 TRP A CA 1
ATOM 698 C C . TRP A 1 89 ? 11.949 4.734 -14.709 1.00 91.12 89 TRP A C 1
ATOM 700 O O . TRP A 1 89 ? 10.918 4.397 -14.129 1.00 91.12 89 TRP A O 1
ATOM 710 N N . ARG A 1 90 ? 12.443 5.973 -14.623 1.00 88.81 90 ARG A N 1
ATOM 711 C CA . ARG A 1 90 ? 11.733 7.044 -13.922 1.00 88.81 90 ARG A CA 1
ATOM 712 C C . ARG A 1 90 ? 10.362 7.311 -14.548 1.00 88.81 90 ARG A C 1
ATOM 714 O O . ARG A 1 90 ? 9.383 7.428 -13.816 1.00 88.81 90 ARG A O 1
ATOM 721 N N . TYR A 1 91 ? 10.280 7.362 -15.879 1.00 89.62 91 TYR A N 1
ATOM 722 C CA . TYR A 1 91 ? 9.010 7.510 -16.592 1.00 89.62 91 TYR A CA 1
ATOM 723 C C . TYR A 1 91 ? 8.050 6.361 -16.276 1.00 89.62 91 TYR A C 1
ATOM 725 O O . TYR A 1 91 ? 6.900 6.608 -15.912 1.00 89.62 91 TYR A O 1
ATOM 733 N N . PHE A 1 92 ? 8.518 5.109 -16.334 1.00 91.25 92 PHE A N 1
ATOM 734 C CA . PHE A 1 92 ? 7.684 3.965 -15.959 1.00 91.25 92 PHE A CA 1
ATOM 735 C C . PHE A 1 92 ? 7.218 4.039 -14.508 1.00 91.25 92 PHE A C 1
ATOM 737 O O . PHE A 1 92 ? 6.047 3.779 -14.238 1.00 91.25 92 PHE A O 1
ATOM 744 N N . LEU A 1 93 ? 8.095 4.440 -13.587 1.00 90.19 93 LEU A N 1
ATOM 745 C CA . LEU A 1 93 ? 7.764 4.568 -12.173 1.00 90.19 93 LEU A CA 1
ATOM 746 C C . LEU A 1 93 ? 6.634 5.575 -11.954 1.00 90.19 93 LEU A C 1
ATOM 748 O O . LEU A 1 93 ? 5.619 5.212 -11.372 1.00 90.19 93 LEU A O 1
ATOM 752 N N . VAL A 1 94 ? 6.752 6.792 -12.489 1.00 88.44 94 VAL A N 1
ATOM 753 C CA . VAL A 1 94 ? 5.708 7.827 -12.369 1.00 88.44 94 VAL A CA 1
ATOM 754 C C . VAL A 1 94 ? 4.394 7.386 -13.027 1.00 88.44 94 VAL A C 1
ATOM 756 O O . VAL A 1 94 ? 3.317 7.612 -12.478 1.00 88.44 94 VAL A O 1
ATOM 759 N N . ARG A 1 95 ? 4.468 6.716 -14.181 1.00 88.56 95 ARG A N 1
ATOM 760 C CA . ARG A 1 95 ? 3.297 6.258 -14.945 1.00 88.56 95 ARG A CA 1
ATOM 761 C C . ARG A 1 95 ? 2.532 5.117 -14.265 1.00 88.56 95 ARG A C 1
ATOM 763 O O . ARG A 1 95 ? 1.302 5.059 -14.361 1.00 88.56 95 ARG A O 1
ATOM 770 N N . ASP A 1 96 ? 3.245 4.171 -13.659 1.00 89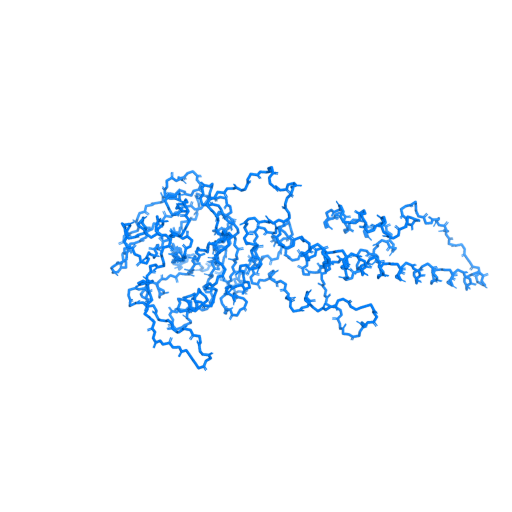.44 96 ASP A N 1
ATOM 771 C CA . ASP A 1 96 ? 2.668 2.900 -13.206 1.00 89.44 96 ASP A CA 1
ATOM 772 C C . ASP A 1 96 ? 2.410 2.858 -11.702 1.00 89.44 96 ASP A C 1
ATOM 774 O O . ASP A 1 96 ? 1.465 2.195 -11.278 1.00 89.44 96 ASP A O 1
ATOM 778 N N . MET A 1 97 ? 3.198 3.579 -10.902 1.00 89.31 97 MET A N 1
ATOM 779 C CA . MET A 1 97 ? 3.078 3.596 -9.443 1.00 89.31 97 MET A CA 1
ATOM 780 C C . MET A 1 97 ? 1.671 3.958 -8.939 1.00 89.31 97 MET A C 1
ATOM 782 O O . MET A 1 97 ? 1.190 3.264 -8.043 1.00 89.31 97 MET A O 1
ATOM 786 N N . PRO A 1 98 ? 0.944 4.936 -9.522 1.00 89.06 98 PRO A N 1
ATOM 787 C CA . PRO A 1 98 ? -0.428 5.234 -9.100 1.00 89.06 98 PRO A CA 1
ATOM 788 C C . PRO A 1 98 ? -1.426 4.084 -9.311 1.00 89.06 98 PRO A C 1
ATOM 790 O O . PRO A 1 98 ? -2.518 4.102 -8.752 1.00 89.06 98 PRO A O 1
ATOM 793 N N . LYS A 1 99 ? -1.073 3.092 -10.139 1.00 88.50 99 LYS A N 1
ATOM 794 C CA . LYS A 1 99 ? -1.912 1.928 -10.460 1.00 88.50 99 LYS A C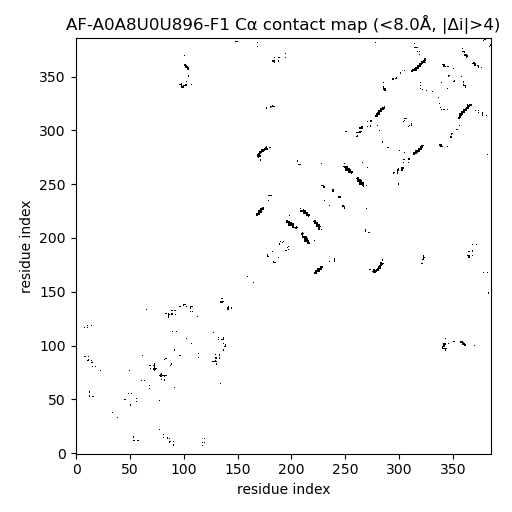A 1
ATOM 795 C C . LYS A 1 99 ? -1.586 0.716 -9.590 1.00 88.50 99 LYS A C 1
ATOM 797 O O . LYS A 1 99 ? -2.233 -0.321 -9.731 1.00 88.50 99 LYS A O 1
ATOM 802 N N . TRP A 1 100 ? -0.548 0.788 -8.758 1.00 90.69 100 TRP A N 1
ATOM 803 C CA . TRP A 1 100 ? -0.179 -0.329 -7.899 1.00 90.69 100 TRP A CA 1
ATOM 804 C C . TRP A 1 100 ? -1.227 -0.512 -6.798 1.00 90.69 100 TRP A C 1
ATOM 806 O O . TRP A 1 100 ? -1.616 0.472 -6.182 1.00 90.69 100 TRP A O 1
ATOM 816 N N . PRO A 1 101 ? -1.651 -1.756 -6.510 1.00 91.19 101 PRO A N 1
ATOM 817 C CA . PRO A 1 101 ? -2.672 -2.024 -5.500 1.00 91.19 101 PRO A CA 1
ATOM 818 C C . PRO A 1 101 ? -2.146 -1.886 -4.065 1.00 91.19 101 PRO A C 1
ATOM 820 O O . PRO A 1 101 ? -2.914 -1.948 -3.110 1.00 91.19 101 PRO A O 1
ATOM 823 N N . SER A 1 102 ? -0.830 -1.795 -3.871 1.00 93.25 102 SER A N 1
ATOM 824 C CA . SER A 1 102 ? -0.254 -1.636 -2.541 1.00 93.25 102 SER A CA 1
ATOM 825 C C . SER A 1 102 ? 1.133 -1.022 -2.570 1.00 93.25 102 SER A C 1
ATOM 827 O O . SER A 1 102 ? 1.877 -1.146 -3.543 1.00 93.25 102 SER A O 1
ATOM 829 N N . ILE A 1 103 ? 1.540 -0.436 -1.446 1.00 93.44 103 ILE A N 1
ATOM 830 C CA . ILE A 1 103 ? 2.877 0.119 -1.203 1.00 93.44 103 ILE A CA 1
ATOM 831 C C . ILE A 1 103 ? 3.248 -0.035 0.267 1.00 93.44 103 ILE A C 1
ATOM 833 O O . ILE A 1 103 ? 2.388 0.058 1.131 1.00 93.44 103 ILE A O 1
ATOM 837 N N . ASN A 1 104 ? 4.505 -0.338 0.571 1.00 91.81 104 ASN A N 1
ATOM 838 C CA . ASN A 1 104 ? 4.956 -0.563 1.945 1.00 91.81 104 ASN A CA 1
ATOM 839 C C . ASN A 1 104 ? 6.267 0.167 2.231 1.00 91.81 104 ASN A C 1
ATOM 841 O O . ASN A 1 104 ? 6.942 0.625 1.312 1.00 91.81 104 ASN A O 1
ATOM 845 N N . HIS A 1 105 ? 6.652 0.199 3.504 1.00 90.50 105 HIS A N 1
ATOM 846 C CA . HIS A 1 105 ? 7.868 0.858 3.988 1.00 90.50 105 HIS A CA 1
ATOM 847 C C . HIS A 1 105 ? 9.176 0.444 3.278 1.00 90.50 105 HIS A C 1
ATOM 849 O O . HIS A 1 105 ? 10.134 1.207 3.299 1.00 90.50 105 HIS A O 1
ATOM 855 N N . VAL A 1 106 ? 9.239 -0.734 2.638 1.00 89.00 106 VAL A N 1
ATOM 856 C CA . VAL A 1 106 ? 10.423 -1.213 1.888 1.00 89.00 106 VAL A CA 1
ATOM 857 C C . VAL A 1 106 ? 10.364 -0.838 0.404 1.00 89.00 106 VAL A C 1
ATOM 859 O O . VAL A 1 106 ? 11.392 -0.680 -0.248 1.00 89.00 106 VAL A O 1
ATOM 862 N N . THR A 1 107 ? 9.155 -0.738 -0.143 1.00 88.44 107 THR A N 1
ATOM 863 C CA . THR A 1 107 ? 8.889 -0.534 -1.577 1.00 88.44 107 THR A CA 1
ATOM 864 C C . THR A 1 107 ? 8.543 0.908 -1.926 1.00 88.44 107 THR A C 1
ATOM 866 O O . THR A 1 107 ? 8.401 1.223 -3.104 1.00 88.44 107 THR A O 1
ATOM 869 N N . MET A 1 108 ? 8.406 1.772 -0.920 1.00 88.31 108 MET A N 1
ATOM 870 C CA . MET A 1 108 ? 8.177 3.199 -1.091 1.00 88.31 108 MET A CA 1
ATOM 871 C C . MET A 1 108 ? 9.380 3.850 -1.794 1.00 88.31 108 MET A C 1
ATOM 873 O O . MET A 1 108 ? 10.480 3.830 -1.233 1.00 88.31 108 MET A O 1
ATOM 877 N N . PRO A 1 109 ? 9.209 4.427 -2.997 1.00 85.00 109 PRO A N 1
ATOM 878 C CA . PRO A 1 109 ? 10.293 5.126 -3.667 1.00 85.00 109 PRO A CA 1
ATOM 879 C C . PRO A 1 109 ? 10.561 6.478 -3.003 1.00 85.00 109 PRO A C 1
ATOM 881 O O . PRO A 1 109 ? 9.701 7.048 -2.329 1.00 85.00 109 PRO A O 1
ATOM 884 N N . ARG A 1 110 ? 11.762 7.015 -3.229 1.00 82.00 110 ARG A N 1
ATOM 885 C CA . ARG A 1 110 ? 12.128 8.367 -2.787 1.00 82.00 110 ARG A CA 1
ATOM 886 C C . ARG A 1 110 ? 11.465 9.393 -3.691 1.00 82.00 110 ARG A C 1
ATOM 888 O O . ARG A 1 110 ? 11.864 9.586 -4.839 1.00 82.00 110 ARG A O 1
ATOM 895 N N . LEU A 1 111 ? 10.429 10.034 -3.179 1.00 77.81 111 LEU A N 1
ATOM 896 C CA . LEU A 1 111 ? 9.583 10.931 -3.957 1.00 77.81 111 LEU A CA 1
ATOM 897 C C . LEU A 1 111 ? 10.311 12.219 -4.326 1.00 77.81 111 LEU A C 1
ATOM 899 O O . LEU A 1 111 ? 10.108 12.752 -5.409 1.00 77.81 111 LEU A O 1
ATOM 903 N N . GLU A 1 112 ? 11.237 12.675 -3.489 1.00 76.00 112 GLU A N 1
ATOM 904 C CA . GLU A 1 112 ? 12.042 13.865 -3.750 1.00 76.00 112 GLU A CA 1
ATOM 905 C C . GLU A 1 112 ? 12.798 13.718 -5.079 1.00 76.00 112 GLU A C 1
ATOM 907 O O . GLU A 1 112 ? 12.805 14.631 -5.902 1.00 76.00 112 GLU A O 1
ATOM 912 N N . ALA A 1 113 ? 13.334 12.521 -5.351 1.00 72.44 113 ALA A N 1
ATOM 913 C CA . ALA A 1 113 ? 14.029 12.204 -6.598 1.00 72.44 113 ALA A CA 1
ATOM 914 C C . ALA A 1 113 ? 13.095 12.148 -7.825 1.00 72.44 113 ALA A C 1
ATOM 916 O O . ALA A 1 113 ? 13.543 12.371 -8.953 1.00 72.44 113 ALA A O 1
ATOM 917 N N . LEU A 1 114 ? 11.801 11.873 -7.621 1.00 70.88 114 LEU A N 1
ATOM 918 C CA . LEU A 1 114 ? 10.786 11.847 -8.678 1.00 70.88 114 LEU A CA 1
ATOM 919 C C . LEU A 1 114 ? 10.271 13.243 -9.042 1.00 70.88 114 LEU A C 1
ATOM 921 O O . LEU A 1 114 ? 9.824 13.439 -10.172 1.00 70.88 114 LEU A O 1
ATOM 925 N N . HIS A 1 115 ? 10.363 14.206 -8.123 1.00 67.06 115 HIS A N 1
ATOM 926 C CA . HIS A 1 115 ? 9.891 15.580 -8.317 1.00 67.06 115 HIS A CA 1
ATOM 927 C C . HIS A 1 115 ? 10.994 16.522 -8.834 1.00 67.06 115 HIS A C 1
ATOM 929 O O . HIS A 1 115 ? 10.690 17.586 -9.373 1.00 67.06 115 HIS A O 1
ATOM 935 N N . THR A 1 116 ? 12.271 16.131 -8.740 1.00 69.06 116 THR A N 1
ATOM 936 C CA . THR A 1 116 ? 13.392 16.906 -9.298 1.00 69.06 116 THR A CA 1
ATOM 937 C C . THR A 1 116 ? 13.241 17.067 -10.813 1.00 69.06 116 THR A C 1
ATOM 939 O O . THR A 1 116 ? 13.179 16.050 -11.510 1.00 69.06 116 THR A O 1
ATOM 942 N N . PRO A 1 117 ? 13.205 18.291 -11.372 1.00 64.62 117 PRO A N 1
ATOM 943 C CA . PRO A 1 117 ? 13.004 18.493 -12.802 1.00 64.62 117 PRO A CA 1
ATOM 944 C C . PRO A 1 117 ? 14.067 17.757 -13.622 1.00 64.62 117 PRO A C 1
ATOM 946 O O . PRO A 1 117 ? 15.258 17.805 -13.326 1.00 64.62 117 PRO A O 1
ATOM 949 N N . LEU A 1 118 ? 13.614 17.052 -14.657 1.00 61.25 118 LEU A N 1
ATOM 950 C CA . LEU A 1 118 ? 14.479 16.303 -15.558 1.00 61.25 118 LEU A CA 1
ATOM 951 C C . LEU A 1 118 ? 15.366 17.270 -16.365 1.00 61.25 118 LEU A C 1
ATOM 953 O O . LEU A 1 118 ? 14.880 17.971 -17.256 1.00 61.25 118 LEU A O 1
ATOM 957 N N . CYS A 1 119 ? 16.666 17.290 -16.077 1.00 55.72 119 CYS A N 1
ATOM 958 C CA . CYS A 1 119 ? 17.664 18.033 -16.845 1.00 55.72 119 CYS A CA 1
ATOM 959 C C . CYS A 1 119 ? 18.534 17.067 -17.655 1.00 55.72 119 CYS A C 1
ATOM 961 O O . CYS A 1 119 ? 19.067 16.088 -17.140 1.00 55.72 119 CYS A O 1
ATOM 963 N N . VAL A 1 120 ? 18.692 17.351 -18.948 1.00 51.81 120 VAL A N 1
ATOM 964 C CA . VAL A 1 120 ? 19.582 16.589 -19.830 1.00 51.81 120 VAL A CA 1
ATOM 965 C C . VAL A 1 120 ? 20.997 17.146 -19.678 1.00 51.81 120 VAL A C 1
ATOM 967 O O . VAL A 1 120 ? 21.259 18.242 -20.166 1.00 51.81 120 VAL A O 1
ATOM 970 N N . GLY A 1 121 ? 21.902 16.397 -19.041 1.00 52.09 121 GLY A N 1
ATOM 971 C CA . GLY A 1 121 ? 23.341 16.704 -19.039 1.00 52.09 121 GLY A CA 1
ATOM 972 C C . GLY A 1 121 ? 24.017 16.907 -17.680 1.00 52.09 121 GLY A C 1
ATOM 973 O O . GLY A 1 121 ? 25.231 17.072 -17.667 1.00 52.09 121 GLY A O 1
ATOM 974 N N . GLU A 1 122 ? 23.298 16.845 -16.559 1.00 44.09 122 GLU A N 1
ATOM 975 C CA . GLU A 1 122 ? 23.904 16.842 -15.219 1.00 44.09 122 GLU A CA 1
ATOM 976 C C . GLU A 1 122 ? 23.873 15.418 -14.661 1.00 44.09 122 GLU A C 1
ATOM 978 O O . GLU A 1 122 ? 22.874 14.969 -14.109 1.00 44.09 122 GLU A O 1
ATOM 983 N N . MET A 1 123 ? 24.951 14.665 -14.872 1.00 46.34 123 MET A N 1
ATOM 984 C CA . MET A 1 123 ? 25.088 13.318 -14.322 1.00 46.34 123 MET A CA 1
ATOM 985 C C . MET A 1 123 ? 26.501 13.139 -13.765 1.00 46.34 123 MET A C 1
ATOM 987 O O . MET A 1 123 ? 27.345 12.496 -14.379 1.00 46.34 123 MET A O 1
ATOM 991 N N . GLU A 1 124 ? 26.751 13.754 -12.607 1.00 42.09 124 GLU A N 1
ATOM 992 C CA . GLU A 1 124 ? 27.900 13.444 -11.735 1.00 42.09 124 GLU A CA 1
ATOM 993 C C . GLU A 1 124 ? 27.495 13.153 -10.275 1.00 42.09 124 GLU A C 1
ATOM 995 O O . GLU A 1 124 ? 28.344 12.794 -9.466 1.00 42.09 124 GLU A O 1
ATOM 1000 N N . GLU A 1 125 ? 26.205 13.203 -9.931 1.00 47.12 125 GLU A N 1
ATOM 1001 C CA . GLU A 1 125 ? 25.701 12.523 -8.729 1.00 47.12 125 GLU A CA 1
ATOM 1002 C C . GLU A 1 125 ? 25.471 11.044 -9.080 1.00 47.12 125 GLU A C 1
ATOM 1004 O O . GLU A 1 125 ? 25.008 10.770 -10.195 1.00 47.12 125 GLU A O 1
ATOM 1009 N N . PRO A 1 126 ? 25.788 10.073 -8.197 1.00 49.72 126 PRO A N 1
ATOM 1010 C CA . PRO A 1 126 ? 25.536 8.660 -8.466 1.00 49.72 126 PRO A CA 1
ATOM 1011 C C . PRO A 1 126 ? 24.059 8.485 -8.824 1.00 49.72 126 PRO A C 1
ATOM 1013 O O . PRO A 1 126 ? 23.180 8.617 -7.973 1.00 49.72 126 PRO A O 1
ATOM 1016 N N . GLY A 1 127 ? 23.804 8.262 -10.118 1.00 63.75 127 GLY A N 1
ATOM 1017 C CA . GLY A 1 127 ? 22.469 8.277 -10.696 1.00 63.75 127 GLY A CA 1
ATOM 1018 C C . GLY A 1 127 ? 21.558 7.348 -9.913 1.00 63.75 127 GLY A C 1
ATOM 1019 O O . GLY A 1 127 ? 21.847 6.161 -9.777 1.00 63.75 127 GLY A O 1
ATOM 1020 N N . HIS A 1 128 ? 20.488 7.904 -9.354 1.00 75.81 128 HIS A N 1
ATOM 1021 C CA . HIS A 1 128 ? 19.516 7.132 -8.601 1.00 75.81 128 HIS A CA 1
ATOM 1022 C C . HIS A 1 128 ? 18.989 5.978 -9.470 1.00 75.81 128 HIS A C 1
ATOM 1024 O O . HIS A 1 128 ? 18.582 6.186 -10.616 1.00 75.81 128 HIS A O 1
ATOM 1030 N N . ASP A 1 129 ? 19.046 4.754 -8.944 1.00 86.56 129 ASP A N 1
ATOM 1031 C CA . ASP A 1 129 ? 18.694 3.547 -9.691 1.00 86.56 129 ASP A CA 1
ATOM 1032 C C . ASP A 1 129 ? 17.173 3.346 -9.721 1.00 86.56 129 ASP A C 1
ATOM 1034 O O . ASP A 1 129 ? 16.599 2.527 -8.998 1.00 86.56 129 ASP A O 1
ATOM 1038 N N . PHE A 1 130 ? 16.518 4.117 -10.593 1.00 88.12 130 PHE A N 1
ATOM 1039 C CA . PHE A 1 130 ? 15.078 4.033 -10.825 1.00 88.12 130 PHE A CA 1
ATOM 1040 C C . PHE A 1 130 ? 14.635 2.643 -11.298 1.00 88.12 130 PHE A C 1
ATOM 1042 O O . PHE A 1 130 ? 13.492 2.263 -11.046 1.00 88.12 130 PHE A O 1
ATOM 1049 N N . MET A 1 131 ? 15.509 1.869 -11.958 1.00 88.88 131 MET A N 1
ATOM 1050 C CA . MET A 1 131 ? 15.183 0.500 -12.367 1.00 88.88 131 MET A CA 1
ATOM 1051 C C . MET A 1 131 ? 14.979 -0.377 -11.138 1.00 88.88 131 MET A C 1
ATOM 1053 O O . MET A 1 131 ? 13.969 -1.072 -11.027 1.00 88.88 131 MET A O 1
ATOM 1057 N N . THR A 1 132 ? 15.918 -0.325 -10.195 1.00 87.25 132 THR A N 1
ATOM 1058 C CA . THR A 1 132 ? 15.816 -1.081 -8.947 1.00 87.25 132 THR A CA 1
ATOM 1059 C C . THR A 1 132 ? 14.580 -0.673 -8.147 1.00 87.25 132 THR A C 1
ATOM 1061 O O . THR A 1 132 ? 13.859 -1.547 -7.663 1.00 87.25 132 THR A O 1
ATOM 1064 N N . ASP A 1 133 ? 14.289 0.622 -8.035 1.00 88.19 133 ASP A N 1
ATOM 1065 C CA . ASP A 1 133 ? 13.118 1.093 -7.287 1.00 88.19 133 ASP A CA 1
ATOM 1066 C C . ASP A 1 133 ? 11.797 0.691 -7.955 1.00 88.19 133 ASP A C 1
ATOM 1068 O O . ASP A 1 133 ? 10.882 0.209 -7.279 1.00 88.19 133 ASP A O 1
ATOM 1072 N N . TYR A 1 134 ? 11.726 0.757 -9.287 1.00 89.69 134 TYR A N 1
ATOM 1073 C CA . TYR A 1 134 ? 10.590 0.241 -10.046 1.00 89.69 134 TYR A CA 1
ATOM 1074 C C . TYR A 1 134 ? 10.385 -1.261 -9.811 1.00 89.69 134 TYR A C 1
ATOM 1076 O O . TYR A 1 134 ? 9.282 -1.703 -9.486 1.00 89.69 134 TYR A O 1
ATOM 1084 N N . LEU A 1 135 ? 11.446 -2.064 -9.939 1.00 87.12 135 LEU A N 1
ATOM 1085 C CA . LEU A 1 135 ? 11.364 -3.521 -9.809 1.00 87.12 135 LEU A CA 1
ATOM 1086 C C . LEU A 1 135 ? 11.025 -3.975 -8.383 1.00 87.12 135 LEU A C 1
ATOM 1088 O O . LEU A 1 135 ? 10.328 -4.978 -8.223 1.00 87.12 135 LEU A O 1
ATOM 1092 N N . LYS A 1 136 ? 11.475 -3.244 -7.356 1.00 85.62 136 LYS A N 1
ATOM 1093 C CA . LYS A 1 136 ? 11.075 -3.481 -5.958 1.00 85.62 136 LYS A CA 1
ATOM 1094 C C . LYS A 1 136 ? 9.583 -3.226 -5.746 1.00 85.62 136 LYS A C 1
ATOM 1096 O O . LYS A 1 136 ? 8.918 -4.004 -5.063 1.00 85.62 136 LYS A O 1
ATOM 1101 N N . GLY A 1 137 ? 9.063 -2.135 -6.310 1.00 84.38 137 GLY A N 1
ATOM 1102 C CA . GLY A 1 137 ? 7.665 -1.735 -6.159 1.00 84.38 137 GLY A CA 1
ATOM 1103 C C . GLY A 1 137 ? 6.680 -2.588 -6.959 1.00 84.38 137 GLY A C 1
ATOM 1104 O O . GLY A 1 137 ? 5.570 -2.838 -6.481 1.00 84.38 137 GLY A O 1
ATOM 1105 N N . TYR A 1 138 ? 7.104 -3.082 -8.128 1.00 85.38 138 TYR A N 1
ATOM 1106 C CA . TYR A 1 138 ? 6.252 -3.766 -9.099 1.00 85.38 138 TYR A CA 1
ATOM 1107 C C . TYR A 1 138 ? 5.549 -5.015 -8.521 1.00 85.38 138 TYR A C 1
ATOM 1109 O O . TYR A 1 138 ? 6.228 -5.939 -8.057 1.00 85.38 138 TYR A O 1
ATOM 1117 N N . PRO A 1 139 ? 4.203 -5.118 -8.597 1.00 78.56 139 PRO A N 1
ATOM 1118 C CA . PRO A 1 139 ? 3.435 -6.167 -7.916 1.00 78.56 139 PRO A CA 1
ATOM 1119 C C . PRO A 1 139 ? 3.874 -7.607 -8.214 1.00 78.56 139 PRO A C 1
ATOM 1121 O O . PRO A 1 139 ? 3.936 -8.425 -7.299 1.00 78.56 139 PRO A O 1
ATOM 1124 N N . ALA A 1 140 ? 4.235 -7.921 -9.464 1.00 74.44 140 ALA A N 1
ATOM 1125 C CA . ALA A 1 140 ? 4.639 -9.282 -9.833 1.00 74.44 140 ALA A CA 1
ATOM 1126 C C . ALA A 1 140 ? 6.028 -9.675 -9.292 1.00 74.44 140 ALA A C 1
ATOM 1128 O O . ALA A 1 140 ? 6.306 -10.859 -9.117 1.00 74.44 140 ALA A O 1
ATOM 1129 N N . CYS A 1 141 ? 6.897 -8.698 -9.012 1.00 67.31 141 CYS A N 1
ATOM 1130 C CA . CYS A 1 141 ? 8.250 -8.926 -8.494 1.00 67.31 141 CYS A CA 1
ATOM 1131 C C . CYS A 1 141 ? 8.332 -8.744 -6.971 1.00 67.31 141 CYS A C 1
ATOM 1133 O O . CYS A 1 141 ? 9.240 -9.275 -6.331 1.00 67.31 141 CYS A O 1
ATOM 1135 N N . ARG A 1 142 ? 7.363 -8.040 -6.373 1.00 67.62 142 ARG A N 1
ATOM 1136 C CA . ARG A 1 142 ? 7.337 -7.663 -4.953 1.00 67.62 142 ARG A CA 1
ATOM 1137 C C . ARG A 1 142 ? 7.530 -8.842 -3.996 1.00 67.62 142 ARG A C 1
ATOM 1139 O O . ARG A 1 142 ? 8.191 -8.689 -2.972 1.00 67.62 142 ARG A O 1
ATOM 1146 N N . GLN A 1 143 ? 7.005 -10.025 -4.328 1.00 61.56 143 GLN A N 1
ATOM 1147 C CA . GLN A 1 143 ? 7.103 -11.202 -3.454 1.00 61.56 143 GLN A CA 1
ATOM 1148 C C . GLN A 1 143 ? 8.545 -11.632 -3.142 1.00 61.56 143 GLN A C 1
ATOM 1150 O O . GLN A 1 143 ? 8.805 -12.182 -2.072 1.00 61.56 143 GLN A O 1
ATOM 1155 N N . GLN A 1 144 ? 9.483 -11.334 -4.044 1.00 59.97 144 GLN A N 1
ATOM 1156 C CA . GLN A 1 144 ? 10.905 -11.642 -3.878 1.00 59.97 144 GLN A CA 1
ATOM 1157 C C . GLN A 1 144 ? 11.602 -10.708 -2.875 1.00 59.97 144 GLN A C 1
ATOM 1159 O O . GLN A 1 144 ? 12.652 -11.061 -2.346 1.00 59.97 144 GLN A O 1
ATOM 1164 N N . TRP A 1 145 ? 11.012 -9.540 -2.602 1.00 55.53 145 TRP A N 1
ATOM 1165 C CA . TRP A 1 145 ? 11.584 -8.484 -1.763 1.00 55.53 145 TRP A CA 1
ATOM 1166 C C . TRP A 1 145 ? 10.921 -8.360 -0.391 1.00 55.53 145 TRP A C 1
ATOM 1168 O O . TRP A 1 145 ? 11.421 -7.625 0.461 1.00 55.53 145 TRP A O 1
ATOM 1178 N N . PHE A 1 146 ? 9.824 -9.082 -0.138 1.00 55.19 146 PHE A N 1
ATOM 1179 C CA . PHE A 1 146 ? 9.338 -9.216 1.230 1.00 55.19 146 PHE A CA 1
ATOM 1180 C C . PHE A 1 146 ? 10.406 -9.917 2.072 1.00 55.19 146 PHE A C 1
ATOM 1182 O O . PHE A 1 146 ? 10.959 -10.931 1.629 1.00 55.19 146 PHE A O 1
ATOM 1189 N N . PRO A 1 147 ? 10.695 -9.429 3.291 1.00 47.09 147 PRO A N 1
ATOM 1190 C CA . PRO A 1 147 ? 11.510 -10.182 4.220 1.00 47.09 147 PRO A CA 1
ATOM 1191 C C . PRO A 1 147 ? 10.791 -11.503 4.495 1.00 47.09 147 PRO A C 1
ATOM 1193 O O . PRO A 1 147 ? 9.857 -11.577 5.282 1.00 47.09 147 PRO A O 1
ATOM 1196 N N . GLN A 1 148 ? 11.257 -12.575 3.856 1.00 47.91 148 GLN A N 1
ATOM 1197 C CA . GLN A 1 148 ? 10.803 -13.942 4.124 1.00 47.91 148 GLN A CA 1
ATOM 1198 C C . GLN A 1 148 ? 11.141 -14.374 5.567 1.00 47.91 148 GLN A C 1
ATOM 1200 O O . GLN A 1 148 ? 10.812 -15.485 5.981 1.00 47.91 148 GLN A O 1
ATOM 1205 N N . ARG A 1 149 ? 11.865 -13.532 6.326 1.00 49.66 149 ARG A N 1
ATOM 1206 C CA . ARG A 1 149 ? 12.334 -13.781 7.689 1.00 49.66 149 ARG A CA 1
ATOM 1207 C C . ARG A 1 149 ? 12.496 -12.464 8.456 1.00 49.66 149 ARG A C 1
ATOM 1209 O O . ARG A 1 149 ? 13.133 -11.553 7.925 1.00 49.66 149 ARG A O 1
ATOM 1216 N N . PRO A 1 150 ? 12.086 -12.377 9.730 1.00 40.69 150 PRO A N 1
ATOM 1217 C CA . PRO A 1 150 ? 12.748 -11.459 10.643 1.00 40.69 150 PRO A CA 1
ATOM 1218 C C . PRO A 1 150 ? 14.229 -11.883 10.780 1.00 40.69 150 PRO A C 1
ATOM 1220 O O . PRO A 1 150 ? 14.514 -13.089 10.855 1.00 40.69 150 PRO A O 1
ATOM 1223 N N . PRO A 1 151 ? 15.185 -10.934 10.829 1.00 40.59 151 PRO A N 1
ATOM 1224 C CA . PRO A 1 151 ? 16.628 -11.212 10.836 1.00 40.59 151 PRO A CA 1
ATOM 1225 C C . PRO A 1 151 ? 17.125 -12.028 12.048 1.00 40.59 151 PRO A C 1
ATOM 1227 O O . PRO A 1 151 ? 18.274 -12.456 12.062 1.00 40.59 151 PRO A O 1
ATOM 1230 N N . TYR A 1 152 ? 16.266 -12.317 13.030 1.00 45.25 152 TYR A N 1
ATOM 1231 C CA . TYR A 1 152 ? 16.614 -13.028 14.266 1.00 45.25 152 TYR A CA 1
ATOM 1232 C C . TYR A 1 152 ? 16.193 -14.512 14.340 1.00 45.25 152 TYR A C 1
ATOM 1234 O O . TYR A 1 152 ? 16.334 -15.127 15.391 1.00 45.25 152 TYR A O 1
ATOM 1242 N N . SER A 1 153 ? 15.714 -15.147 13.262 1.00 40.31 153 SER A N 1
ATOM 1243 C CA . SER A 1 153 ? 15.160 -16.520 13.360 1.00 40.31 153 SER A CA 1
ATOM 1244 C C . SER A 1 153 ? 16.138 -17.694 13.156 1.00 40.31 153 SER A C 1
ATOM 1246 O O . SER A 1 153 ? 15.701 -18.843 13.169 1.00 40.31 153 SER A O 1
ATOM 1248 N N . VAL A 1 154 ? 17.448 -17.474 12.979 1.00 41.28 154 VAL A N 1
ATOM 1249 C CA . VAL A 1 154 ? 18.354 -18.563 12.537 1.00 41.28 154 VAL A CA 1
ATOM 1250 C C . VAL A 1 154 ? 18.927 -19.431 13.670 1.00 41.28 154 VAL A C 1
ATOM 1252 O O . VAL A 1 154 ? 19.517 -20.468 13.394 1.00 41.28 154 VAL A O 1
ATOM 1255 N N . VAL A 1 155 ? 18.690 -19.137 14.951 1.00 43.88 155 VAL A N 1
ATOM 1256 C CA . VAL A 1 155 ? 19.114 -20.059 16.025 1.00 43.88 155 VAL A CA 1
ATOM 1257 C C . VAL A 1 155 ? 18.041 -20.140 17.107 1.00 43.88 155 VAL A C 1
ATOM 1259 O O . VAL A 1 155 ? 17.948 -19.247 17.935 1.00 43.88 155 VAL A O 1
ATOM 1262 N N . THR A 1 156 ? 17.195 -21.180 17.056 1.00 40.66 156 THR A N 1
ATOM 1263 C CA . THR A 1 156 ? 16.484 -21.831 18.199 1.00 40.66 156 THR A CA 1
ATOM 1264 C C . THR A 1 156 ? 15.456 -22.901 17.756 1.00 40.66 156 THR A C 1
ATOM 1266 O O . THR A 1 156 ? 14.576 -23.278 18.528 1.00 40.66 156 THR A O 1
ATOM 1269 N N . SER A 1 157 ? 15.553 -23.471 16.546 1.00 45.31 157 SER A N 1
ATOM 1270 C CA . SER A 1 157 ? 14.531 -24.398 16.010 1.00 45.31 157 SER A CA 1
ATOM 1271 C C . SER A 1 157 ? 14.305 -25.708 16.781 1.00 45.31 157 SER A C 1
ATOM 1273 O O . SER A 1 157 ? 13.319 -26.379 16.508 1.00 45.31 157 SER A O 1
ATOM 1275 N N . PHE A 1 158 ? 15.138 -26.073 17.759 1.00 45.97 158 PHE A N 1
ATOM 1276 C CA . PHE A 1 158 ? 14.911 -27.278 18.573 1.00 45.97 158 PHE A CA 1
ATOM 1277 C C . PHE A 1 158 ? 14.237 -27.023 19.931 1.00 45.97 158 PHE A C 1
ATOM 1279 O O . PHE A 1 158 ? 13.718 -27.966 20.518 1.00 45.97 158 PHE A O 1
ATOM 1286 N N . LEU A 1 159 ? 14.180 -25.777 20.424 1.00 46.38 159 LEU A N 1
ATOM 1287 C CA . LEU A 1 159 ? 13.567 -25.455 21.729 1.00 46.38 159 LEU A CA 1
ATOM 1288 C C . LEU A 1 159 ? 12.316 -24.565 21.632 1.00 46.38 159 LEU A C 1
ATOM 1290 O O . LEU A 1 159 ? 11.593 -24.427 22.615 1.00 46.38 159 LEU A O 1
ATOM 1294 N N . GLN A 1 160 ? 11.991 -24.033 20.447 1.00 45.19 160 GLN A N 1
ATOM 1295 C CA . GLN A 1 160 ? 10.745 -23.281 20.210 1.00 45.19 160 GLN A CA 1
ATOM 1296 C C . GLN A 1 160 ? 9.472 -24.124 20.410 1.00 45.19 160 GLN A C 1
ATOM 1298 O O . GLN A 1 160 ? 8.405 -23.567 20.627 1.00 45.19 160 GLN A O 1
ATOM 1303 N N . SER A 1 161 ? 9.580 -25.457 20.409 1.00 40.16 161 SER A N 1
ATOM 1304 C CA . SER A 1 161 ? 8.477 -26.376 20.728 1.00 40.16 161 SER A CA 1
ATOM 1305 C C . SER A 1 161 ? 8.028 -26.329 22.198 1.00 40.16 161 SER A C 1
ATOM 1307 O O . SER A 1 161 ? 6.985 -26.897 22.517 1.00 40.16 161 SER A O 1
ATOM 1309 N N . LEU A 1 162 ? 8.815 -25.733 23.101 1.00 42.47 162 LEU A N 1
ATOM 1310 C CA . LEU A 1 162 ? 8.587 -25.796 24.552 1.00 42.47 162 LEU A CA 1
ATOM 1311 C C . LEU A 1 162 ? 8.158 -24.458 25.169 1.00 42.47 162 LEU A C 1
ATOM 1313 O O . LEU A 1 162 ? 7.829 -24.408 26.352 1.00 42.47 162 LEU A O 1
ATOM 1317 N N . VAL A 1 163 ? 8.118 -23.386 24.376 1.00 42.84 163 VAL A N 1
ATOM 1318 C CA . VAL A 1 163 ? 7.507 -22.112 24.769 1.00 42.84 163 VAL A CA 1
ATOM 1319 C C . VAL A 1 163 ? 6.167 -22.023 24.037 1.00 42.84 163 VAL A C 1
ATOM 1321 O O . VAL A 1 163 ? 6.156 -22.233 22.828 1.00 42.84 163 VAL A O 1
ATOM 1324 N N . PRO A 1 164 ? 5.034 -21.734 24.703 1.00 41.09 164 PRO A N 1
ATOM 1325 C CA . PRO A 1 164 ? 3.756 -21.519 24.025 1.00 41.09 164 PRO A CA 1
ATOM 1326 C C . PRO A 1 164 ? 3.796 -20.239 23.161 1.00 41.09 164 PRO A C 1
ATOM 1328 O O . PRO A 1 164 ? 3.255 -19.206 23.533 1.00 41.09 164 PRO A O 1
ATOM 1331 N N . THR A 1 165 ? 4.460 -20.268 22.006 1.00 45.28 165 THR A N 1
ATOM 1332 C CA . THR A 1 165 ? 4.574 -19.158 21.038 1.00 45.28 165 THR A CA 1
ATOM 1333 C C . THR A 1 165 ? 3.476 -19.212 19.977 1.00 45.28 165 THR A C 1
ATOM 1335 O O . THR A 1 165 ? 3.719 -19.044 18.787 1.00 45.28 165 THR A O 1
ATOM 1338 N N . THR A 1 166 ? 2.237 -19.465 20.389 1.00 51.41 166 THR A N 1
ATOM 1339 C CA . THR A 1 166 ? 1.063 -19.366 19.502 1.00 51.41 166 THR A CA 1
ATOM 1340 C C . THR A 1 166 ? -0.048 -18.590 20.195 1.00 51.41 166 THR A C 1
ATOM 1342 O O . THR A 1 166 ? -1.193 -19.025 20.289 1.00 51.41 166 THR A O 1
ATOM 1345 N N . THR A 1 167 ? 0.290 -17.420 20.734 1.00 69.81 167 THR A N 1
ATOM 1346 C CA . THR A 1 167 ? -0.741 -16.444 21.079 1.00 69.81 167 THR A CA 1
ATOM 1347 C C . THR A 1 167 ? -1.347 -15.929 19.780 1.00 69.81 167 THR A C 1
ATOM 1349 O O . THR A 1 167 ? -0.631 -15.443 18.910 1.00 69.81 167 THR A O 1
ATOM 1352 N N . GLU A 1 168 ? -2.659 -16.098 19.638 1.00 83.75 168 GLU A N 1
ATOM 1353 C CA . GLU A 1 168 ? -3.461 -15.528 18.553 1.00 83.75 168 GLU A CA 1
ATOM 1354 C C . GLU A 1 168 ? -3.144 -14.027 18.405 1.00 83.75 168 GLU A C 1
ATOM 1356 O O . GLU A 1 168 ? -3.416 -13.291 19.360 1.00 83.75 168 GLU A O 1
ATOM 1361 N N . PRO A 1 169 ? -2.574 -13.569 17.268 1.00 89.81 169 PRO A N 1
ATOM 1362 C CA . PRO A 1 169 ? -2.230 -12.163 17.085 1.00 89.81 169 PRO A CA 1
ATOM 1363 C C . PRO A 1 169 ? -3.463 -11.274 17.199 1.00 89.81 169 PRO A C 1
ATOM 1365 O O . PRO A 1 169 ? -4.531 -11.618 16.681 1.00 89.81 169 PRO A O 1
ATOM 1368 N N . ARG A 1 170 ? -3.324 -10.132 17.868 1.00 91.19 170 ARG A N 1
ATOM 1369 C CA . ARG A 1 170 ? -4.411 -9.182 18.118 1.00 91.19 170 ARG A CA 1
ATOM 1370 C C . ARG A 1 170 ? -4.105 -7.850 17.459 1.00 91.19 170 ARG A C 1
ATOM 1372 O O . ARG A 1 170 ? -3.039 -7.285 17.675 1.00 91.19 170 ARG A O 1
ATOM 1379 N N . TYR A 1 171 ? -5.066 -7.316 16.719 1.00 94.38 171 TYR A N 1
ATOM 1380 C CA . TYR A 1 171 ? -4.918 -6.056 16.001 1.00 94.38 171 TYR A CA 1
ATOM 1381 C C . TYR A 1 171 ? -6.015 -5.073 16.396 1.00 94.38 171 TYR A C 1
ATOM 1383 O O . TYR A 1 171 ? -7.185 -5.447 16.478 1.00 94.38 171 TYR A O 1
ATOM 1391 N N . ALA A 1 172 ? -5.656 -3.811 16.621 1.00 94.69 172 ALA A N 1
ATOM 1392 C CA . ALA A 1 172 ? -6.634 -2.739 16.796 1.00 94.69 172 ALA A CA 1
ATOM 1393 C C . ALA A 1 172 ? -7.014 -2.160 15.430 1.00 94.69 172 ALA A C 1
ATOM 1395 O O . ALA A 1 172 ? -6.131 -1.758 14.677 1.00 94.69 172 ALA A O 1
ATOM 1396 N N . MET A 1 173 ? -8.309 -2.105 15.115 1.00 95.38 173 MET A N 1
ATOM 1397 C CA . MET A 1 173 ? -8.817 -1.525 13.871 1.00 95.38 173 MET A CA 1
ATOM 1398 C C . MET A 1 173 ? -9.556 -0.219 14.142 1.00 95.38 173 MET A C 1
ATOM 1400 O O . MET A 1 173 ? -10.507 -0.211 14.922 1.00 95.38 173 MET A O 1
ATOM 1404 N N . PHE A 1 174 ? -9.133 0.862 13.493 1.00 93.44 174 PHE A N 1
ATOM 1405 C CA . PHE A 1 174 ? -9.695 2.205 13.648 1.00 93.44 174 PHE A CA 1
ATOM 1406 C C . PHE A 1 174 ? -9.560 3.000 12.343 1.00 93.44 174 PHE A C 1
ATOM 1408 O O . PHE A 1 174 ? -8.847 2.585 11.435 1.00 93.44 174 PHE A O 1
ATOM 1415 N N . GLY A 1 175 ? -10.221 4.151 12.245 1.00 91.44 175 GLY A N 1
ATOM 1416 C CA . GLY A 1 175 ? -10.020 5.094 11.142 1.00 91.44 175 GLY A CA 1
ATOM 1417 C C . GLY A 1 175 ? -11.315 5.568 10.475 1.00 91.44 175 GLY A C 1
ATOM 1418 O O . GLY A 1 175 ? -12.373 4.949 10.634 1.00 91.44 175 GLY A O 1
ATOM 14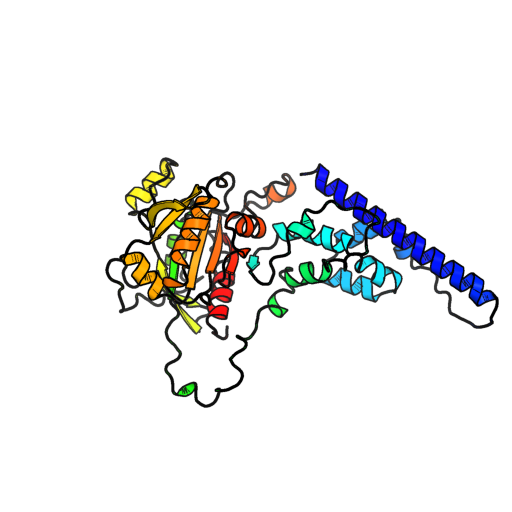19 N N . PRO A 1 176 ? -11.244 6.681 9.728 1.00 87.81 176 PRO A N 1
ATOM 1420 C CA . PRO A 1 176 ? -12.406 7.351 9.151 1.00 87.81 176 PRO A CA 1
ATOM 1421 C C . PRO A 1 176 ? -13.161 6.489 8.134 1.00 87.81 176 PRO A C 1
ATOM 1423 O O . PRO A 1 176 ? -14.387 6.566 8.057 1.00 87.81 176 PRO A O 1
ATOM 1426 N N . GLY A 1 177 ? -12.478 5.613 7.393 1.00 89.00 177 GLY A N 1
ATOM 1427 C CA . GLY A 1 177 ? -13.104 4.752 6.386 1.00 89.00 177 GLY A CA 1
ATOM 1428 C C . GLY A 1 177 ? -14.100 3.738 6.967 1.00 89.00 177 GLY A C 1
ATOM 1429 O O . GLY A 1 177 ? -14.977 3.252 6.261 1.00 89.00 177 GLY A O 1
ATOM 1430 N N . MET A 1 178 ? -14.059 3.458 8.274 1.00 88.31 178 MET A N 1
ATOM 1431 C CA . MET A 1 178 ? -15.084 2.630 8.927 1.00 88.31 178 MET A CA 1
ATOM 1432 C C . MET A 1 178 ? -16.445 3.334 9.035 1.00 88.31 178 MET A C 1
ATOM 1434 O O . MET A 1 178 ? -17.489 2.677 9.136 1.00 88.31 178 MET A O 1
ATOM 1438 N N . GLU A 1 179 ? -16.439 4.666 9.049 1.00 83.25 179 GLU A N 1
ATOM 1439 C CA . GLU A 1 179 ? -17.603 5.496 9.354 1.00 83.25 179 GLU A CA 1
ATOM 1440 C C . GLU A 1 179 ? -18.051 6.335 8.153 1.00 83.25 179 GLU A C 1
ATOM 1442 O O . GLU A 1 179 ? -19.253 6.499 7.974 1.00 83.25 179 GLU A O 1
ATOM 1447 N N . GLN A 1 180 ? -17.127 6.799 7.310 1.00 85.56 180 GLN A N 1
ATOM 1448 C CA . GLN A 1 180 ? -17.405 7.738 6.218 1.00 85.56 180 GLN A CA 1
ATOM 1449 C C . GLN A 1 180 ? -17.871 7.090 4.906 1.00 85.56 180 GLN A C 1
ATOM 1451 O O . GLN A 1 180 ? -18.479 7.781 4.092 1.00 85.56 180 GLN A O 1
ATOM 1456 N N . LEU A 1 181 ? -17.575 5.806 4.688 1.00 87.19 181 LEU A N 1
ATOM 1457 C CA . LEU A 1 181 ? -17.968 5.093 3.470 1.00 87.19 181 LEU A CA 1
ATOM 1458 C C . LEU A 1 181 ? -19.472 4.798 3.454 1.00 87.19 181 LEU A C 1
ATOM 1460 O O . LEU A 1 181 ? -20.069 4.505 4.497 1.00 87.19 181 LEU A O 1
ATOM 1464 N N . ASP A 1 182 ? -20.058 4.808 2.256 1.00 87.00 182 ASP A N 1
ATOM 1465 C CA . ASP A 1 182 ? -21.459 4.431 2.028 1.00 87.00 182 ASP A CA 1
ATOM 1466 C C . ASP A 1 182 ? -21.683 2.950 2.376 1.00 87.00 182 ASP A C 1
ATOM 1468 O O . ASP A 1 182 ? -22.638 2.578 3.062 1.00 87.00 182 ASP A O 1
ATOM 1472 N N . VAL A 1 183 ? -20.728 2.098 1.990 1.00 88.81 183 VAL A N 1
ATOM 1473 C CA . VAL A 1 183 ? -20.710 0.679 2.357 1.00 88.81 183 VAL A CA 1
ATOM 1474 C C . VAL A 1 183 ? -19.788 0.464 3.556 1.00 88.81 183 VAL A C 1
ATOM 1476 O O . VAL A 1 183 ? -18.602 0.782 3.527 1.00 88.81 183 VAL A O 1
ATOM 1479 N N . SER A 1 184 ? -20.319 -0.118 4.635 1.00 88.62 184 SER A N 1
ATOM 1480 C CA . SER A 1 184 ? -19.534 -0.371 5.846 1.00 88.62 184 SER A CA 1
ATOM 1481 C C . SER A 1 184 ? -18.678 -1.631 5.714 1.00 88.62 184 SER A C 1
ATOM 1483 O O . SER A 1 184 ? -19.184 -2.734 5.915 1.00 88.62 184 SER A O 1
ATOM 1485 N N . MET A 1 185 ? -17.365 -1.454 5.516 1.00 89.06 185 MET A N 1
ATOM 1486 C CA . MET A 1 185 ? -16.389 -2.557 5.457 1.00 89.06 185 MET A CA 1
ATOM 1487 C C . MET A 1 185 ? -16.531 -3.529 6.636 1.00 89.06 185 MET A C 1
ATOM 1489 O O . MET A 1 185 ? -16.530 -4.738 6.440 1.00 89.06 185 MET A O 1
ATOM 1493 N N . VAL A 1 186 ? -16.694 -3.024 7.865 1.00 87.50 186 VAL A N 1
ATOM 1494 C CA . VAL A 1 186 ? -16.782 -3.891 9.053 1.00 87.50 186 VAL A CA 1
ATOM 1495 C C . VAL A 1 186 ? -18.035 -4.766 9.025 1.00 87.50 186 VAL A C 1
ATOM 1497 O O . VAL A 1 186 ? -17.986 -5.931 9.406 1.00 87.50 186 VAL A O 1
ATOM 1500 N N . THR A 1 187 ? -19.157 -4.220 8.550 1.00 87.12 187 THR A N 1
ATOM 1501 C CA . THR A 1 187 ? -20.408 -4.979 8.424 1.00 87.12 187 THR A CA 1
ATOM 1502 C C . THR A 1 187 ? -20.284 -6.027 7.321 1.00 87.12 187 THR A C 1
ATOM 1504 O O . THR A 1 187 ? -20.691 -7.169 7.523 1.00 87.12 187 THR A O 1
ATOM 1507 N N . THR A 1 188 ? -19.671 -5.674 6.188 1.00 89.44 188 THR A N 1
ATOM 1508 C CA . THR A 1 188 ? -19.380 -6.626 5.110 1.00 89.44 188 THR A CA 1
ATOM 1509 C C . THR A 1 188 ? -18.462 -7.749 5.596 1.00 89.44 188 THR A C 1
ATOM 1511 O O . THR A 1 188 ? -18.760 -8.916 5.358 1.00 89.44 188 THR A O 1
ATOM 1514 N N . LEU A 1 189 ? -17.400 -7.429 6.345 1.00 87.12 189 LEU A N 1
ATOM 1515 C CA . LEU A 1 189 ? -16.452 -8.406 6.891 1.00 87.12 189 LEU A CA 1
ATOM 1516 C C . LEU A 1 189 ? -17.130 -9.414 7.831 1.00 87.12 189 LEU A C 1
ATOM 1518 O O . LEU A 1 189 ? -16.842 -10.603 7.760 1.00 87.12 189 LEU A O 1
ATOM 1522 N N . MET A 1 190 ? -18.061 -8.962 8.680 1.00 85.06 190 MET A N 1
ATOM 1523 C CA . MET A 1 190 ? -18.813 -9.856 9.572 1.00 85.06 190 MET A CA 1
ATOM 1524 C C . MET A 1 190 ? -19.806 -10.757 8.826 1.00 85.06 190 MET A C 1
ATOM 1526 O O . MET A 1 190 ? -20.054 -11.881 9.257 1.00 85.06 190 MET A O 1
ATOM 1530 N N . ASN A 1 191 ? -20.386 -10.262 7.730 1.00 84.50 191 ASN A N 1
ATOM 1531 C CA . ASN A 1 191 ? -21.453 -10.946 6.997 1.00 84.50 191 ASN A CA 1
ATOM 1532 C C . ASN A 1 191 ? -20.954 -11.765 5.796 1.00 84.50 191 ASN A C 1
ATOM 1534 O O . ASN A 1 191 ? -21.768 -12.394 5.125 1.00 84.50 191 ASN A O 1
ATOM 1538 N N . THR A 1 192 ? -19.642 -11.784 5.537 1.00 84.19 192 THR A N 1
ATOM 1539 C CA . THR A 1 192 ? -19.032 -12.502 4.405 1.00 84.19 192 THR A CA 1
ATOM 1540 C C . THR A 1 192 ? -18.057 -13.575 4.907 1.00 84.19 192 THR A C 1
ATOM 1542 O O . THR A 1 192 ? -16.839 -13.445 4.746 1.00 84.19 192 THR A O 1
ATOM 1545 N N . PRO A 1 193 ? -18.565 -14.652 5.539 1.00 75.19 193 PRO A N 1
ATOM 1546 C CA . PRO A 1 193 ? -17.721 -15.690 6.131 1.00 75.19 193 PRO A CA 1
ATOM 1547 C C . PRO A 1 193 ? -16.894 -16.453 5.088 1.00 75.19 193 PRO A C 1
ATOM 1549 O O . PRO A 1 193 ? -15.871 -17.030 5.442 1.00 75.19 193 PRO A O 1
ATOM 1552 N N . ASP A 1 194 ? -17.302 -16.429 3.816 1.00 76.88 194 ASP A N 1
ATOM 1553 C CA . ASP A 1 194 ? -16.593 -17.091 2.716 1.00 76.88 194 ASP A CA 1
ATOM 1554 C C . ASP A 1 194 ? -15.244 -16.432 2.394 1.00 76.88 194 ASP A C 1
ATOM 1556 O O . ASP A 1 194 ? -14.328 -17.097 1.913 1.00 76.88 194 ASP A O 1
ATOM 1560 N N . VAL A 1 195 ? -15.103 -15.131 2.677 1.00 77.31 195 VAL A N 1
ATOM 1561 C CA . VAL A 1 195 ? -13.850 -14.391 2.468 1.00 77.31 195 VAL A CA 1
ATOM 1562 C C . VAL A 1 195 ? -12.945 -14.533 3.686 1.00 77.31 195 VAL A C 1
ATOM 1564 O O . VAL A 1 195 ? -11.761 -14.837 3.549 1.00 77.31 195 VAL A O 1
ATOM 1567 N N . LEU A 1 196 ? -13.496 -14.328 4.886 1.00 80.31 196 LEU A N 1
ATOM 1568 C CA . LEU A 1 196 ? -12.743 -14.426 6.130 1.00 80.31 196 LEU A CA 1
ATOM 1569 C C . LEU A 1 196 ? -13.608 -15.050 7.244 1.00 80.31 196 LEU A C 1
ATOM 1571 O O . LEU A 1 196 ? -14.361 -14.338 7.914 1.00 80.31 196 LEU A O 1
ATOM 1575 N N . PRO A 1 197 ? -13.502 -16.374 7.470 1.00 78.12 197 PRO A N 1
ATOM 1576 C CA . PRO A 1 197 ? -14.327 -17.084 8.441 1.00 78.12 197 PRO A CA 1
ATOM 1577 C C . PRO A 1 197 ? -14.180 -16.551 9.865 1.00 78.12 197 PRO A C 1
ATOM 1579 O O . PRO A 1 197 ? -13.068 -16.366 10.364 1.00 78.12 197 PRO A O 1
ATOM 1582 N N . VAL A 1 198 ? -15.307 -16.381 10.557 1.00 80.00 198 VAL A N 1
ATOM 1583 C CA . VAL A 1 198 ? -15.339 -15.977 11.967 1.00 80.00 198 VAL A CA 1
ATOM 1584 C C . VAL A 1 198 ? -15.106 -17.200 12.858 1.00 80.00 198 VAL A C 1
ATOM 1586 O O . VAL A 1 198 ? -15.884 -18.150 12.855 1.00 80.00 198 VAL A O 1
ATOM 1589 N N . ALA A 1 199 ? -14.039 -17.165 13.656 1.00 69.00 199 ALA A N 1
ATOM 1590 C CA . ALA A 1 199 ? -13.670 -18.226 14.594 1.00 69.00 199 ALA A CA 1
ATOM 1591 C C . ALA A 1 199 ? -14.416 -18.134 15.940 1.00 69.00 199 ALA A C 1
ATOM 1593 O O . ALA A 1 199 ? -14.387 -19.078 16.729 1.00 69.00 199 ALA A O 1
ATOM 1594 N N . GLY A 1 200 ? -15.036 -16.985 16.230 1.00 69.56 200 GLY A N 1
ATOM 1595 C CA . GLY A 1 200 ? -15.797 -16.714 17.451 1.00 69.56 200 GLY A CA 1
ATOM 1596 C C . GLY A 1 200 ? -15.356 -15.439 18.176 1.00 69.56 200 GLY A C 1
ATOM 1597 O O . GLY A 1 200 ? -14.565 -14.648 17.667 1.00 69.56 200 GLY A O 1
ATOM 1598 N N . ILE A 1 201 ? -15.884 -15.247 19.384 1.00 66.56 201 ILE A N 1
ATOM 1599 C CA . ILE A 1 201 ? -15.570 -14.118 20.268 1.00 66.56 201 ILE A CA 1
ATOM 1600 C C . ILE A 1 201 ? -14.628 -14.632 21.373 1.00 66.56 201 ILE A C 1
ATOM 1602 O O . ILE A 1 201 ? -15.005 -15.573 22.080 1.00 66.56 201 ILE A O 1
ATOM 1606 N N . PRO A 1 202 ? -13.412 -14.077 21.551 1.00 63.41 202 PRO A N 1
ATOM 1607 C CA . PRO A 1 202 ? -12.508 -14.518 22.611 1.00 63.41 202 PRO A CA 1
ATOM 1608 C C . PRO A 1 202 ? -13.100 -14.338 24.012 1.00 63.41 202 PRO A C 1
ATOM 1610 O O . PRO A 1 202 ? -13.902 -13.438 24.257 1.00 63.41 202 PRO A O 1
ATOM 1613 N N . GLN A 1 203 ? -12.632 -15.149 24.965 1.00 56.16 203 GLN A N 1
ATOM 1614 C CA . GLN A 1 203 ? -13.024 -15.034 26.377 1.00 56.16 203 GLN A CA 1
ATOM 1615 C C . GLN A 1 203 ? -12.355 -13.847 27.095 1.00 56.16 203 GLN A C 1
ATOM 1617 O O . GLN A 1 203 ? -12.893 -13.343 28.076 1.00 56.16 203 GLN A O 1
ATOM 1622 N N . ARG A 1 204 ? -11.187 -13.382 26.624 1.00 62.28 204 ARG A N 1
ATOM 1623 C CA . ARG A 1 204 ? -10.461 -12.253 27.231 1.00 62.28 204 ARG A CA 1
ATOM 1624 C C . ARG A 1 204 ? -11.036 -10.923 26.749 1.00 62.28 204 ARG A C 1
ATOM 1626 O O . ARG A 1 204 ? -10.806 -10.528 25.607 1.00 62.28 204 ARG A O 1
ATOM 1633 N N . GLN A 1 205 ? -11.760 -10.244 27.630 1.00 60.84 205 GLN A N 1
ATOM 1634 C CA . GLN A 1 205 ? -12.305 -8.909 27.395 1.00 60.84 205 GLN A CA 1
ATOM 1635 C C . GLN A 1 205 ? -11.330 -7.836 27.885 1.00 60.84 205 GLN A C 1
ATOM 1637 O O . GLN A 1 205 ? -10.710 -7.996 28.934 1.00 60.84 205 GLN A O 1
ATOM 1642 N N . ILE A 1 206 ? -11.210 -6.750 27.125 1.00 62.50 206 ILE A N 1
ATOM 1643 C CA . ILE A 1 206 ? -10.618 -5.499 27.606 1.00 62.50 206 ILE A CA 1
ATOM 1644 C C . ILE A 1 206 ? -11.766 -4.646 28.150 1.00 62.50 206 ILE A C 1
ATOM 1646 O O . ILE A 1 206 ? -12.832 -4.565 27.524 1.00 62.50 206 ILE A O 1
ATOM 1650 N N . ASN A 1 207 ? -11.572 -4.060 29.332 1.00 59.03 207 ASN A N 1
ATOM 1651 C CA . ASN A 1 207 ? -12.617 -3.324 30.036 1.00 59.03 207 ASN A CA 1
ATOM 1652 C C . ASN A 1 207 ? -13.150 -2.176 29.165 1.00 59.03 207 ASN A C 1
ATOM 1654 O O . ASN A 1 207 ? -12.401 -1.326 28.698 1.00 59.03 207 ASN A O 1
ATOM 1658 N N . GLY A 1 208 ? -14.465 -2.158 28.934 1.00 58.91 208 GLY A N 1
ATOM 1659 C CA . GLY A 1 208 ? -15.141 -1.103 28.167 1.00 58.91 208 GLY A CA 1
ATOM 1660 C C . GLY A 1 208 ? -15.125 -1.256 26.639 1.00 58.91 208 GLY A C 1
ATOM 1661 O O . GLY A 1 208 ? -15.918 -0.588 25.985 1.00 58.91 208 GLY A O 1
ATOM 1662 N N . ILE A 1 209 ? -14.311 -2.155 26.067 1.00 69.75 209 ILE A N 1
ATOM 1663 C CA . ILE A 1 209 ? -14.200 -2.348 24.602 1.00 69.75 209 ILE A CA 1
ATOM 1664 C C . ILE A 1 209 ? -14.681 -3.741 24.165 1.00 69.75 209 ILE A C 1
ATOM 1666 O O . ILE A 1 209 ? -15.248 -3.899 23.084 1.00 69.75 209 ILE A O 1
ATOM 1670 N N . GLY A 1 210 ? -14.526 -4.754 25.021 1.00 72.88 210 GLY A N 1
ATOM 1671 C CA . GLY A 1 210 ? -14.903 -6.139 24.727 1.00 72.88 210 GLY A CA 1
ATOM 1672 C C . GLY A 1 210 ? -13.724 -6.984 24.241 1.00 72.88 210 GLY A C 1
ATOM 1673 O O . GLY A 1 210 ? -12.561 -6.642 24.453 1.00 72.88 210 GLY A O 1
ATOM 1674 N N . SER A 1 211 ? -14.009 -8.145 23.652 1.00 76.31 211 SER A N 1
ATOM 1675 C CA . SER A 1 211 ? -12.992 -9.136 23.258 1.00 76.31 211 SER A CA 1
ATOM 1676 C C . SER A 1 211 ? -12.646 -9.141 21.766 1.00 76.31 211 SER A C 1
ATOM 1678 O O . SER A 1 211 ? -11.756 -9.882 21.344 1.00 76.31 211 SER A O 1
ATOM 1680 N N . GLY A 1 212 ? -13.301 -8.296 20.968 1.00 84.38 212 GLY A N 1
ATOM 1681 C CA . GLY A 1 212 ? -13.116 -8.258 19.519 1.00 84.38 212 GLY A CA 1
ATOM 1682 C C . GLY A 1 212 ? -13.682 -9.492 18.816 1.00 84.38 212 GLY A C 1
ATOM 1683 O O . GLY A 1 212 ? -14.394 -10.302 19.412 1.00 84.38 212 GLY A O 1
ATOM 1684 N N . ILE A 1 213 ? -13.360 -9.629 17.533 1.00 86.88 213 ILE A N 1
ATOM 1685 C CA . ILE A 1 213 ? -13.807 -10.742 16.689 1.00 86.88 213 ILE A CA 1
ATOM 1686 C C . ILE A 1 213 ? -12.587 -11.513 16.220 1.00 86.88 213 ILE A C 1
ATOM 1688 O O . ILE A 1 213 ? -11.628 -10.925 15.719 1.00 86.88 213 ILE A O 1
ATOM 1692 N N . SER A 1 214 ? -12.611 -12.828 16.408 1.00 89.31 214 SER A N 1
ATOM 1693 C CA . SER A 1 214 ? -11.585 -13.708 15.871 1.00 89.31 214 SER A CA 1
ATOM 1694 C C . SER A 1 214 ? -11.946 -14.187 14.476 1.00 89.31 214 SER A C 1
ATOM 1696 O O . SER A 1 214 ? -13.075 -14.607 14.227 1.00 89.31 214 SER A O 1
ATOM 1698 N N . TYR A 1 215 ? -10.947 -14.213 13.610 1.00 89.88 215 TYR A N 1
ATOM 1699 C CA . TYR A 1 215 ? -11.030 -14.646 12.227 1.00 89.88 215 TYR A CA 1
ATOM 1700 C C . TYR A 1 215 ? -10.034 -15.774 11.953 1.00 89.88 215 TYR A C 1
ATOM 1702 O O . TYR A 1 215 ? -9.055 -15.939 12.687 1.00 89.88 215 TYR A O 1
ATOM 1710 N N . VAL A 1 216 ? -10.274 -16.545 10.892 1.00 87.94 216 VAL A N 1
ATOM 1711 C CA . VAL A 1 216 ? -9.352 -17.576 10.403 1.00 87.94 216 VAL A CA 1
ATOM 1712 C C . VAL A 1 216 ? -8.887 -17.235 8.992 1.00 87.94 216 VAL A C 1
ATOM 1714 O O . VAL A 1 216 ? -9.682 -17.184 8.063 1.00 87.94 216 VAL A O 1
ATOM 1717 N N . TYR A 1 217 ? -7.583 -17.054 8.809 1.00 86.44 217 TYR A N 1
ATOM 1718 C CA . TYR A 1 217 ? -6.958 -16.884 7.502 1.00 86.44 217 TYR A CA 1
ATOM 1719 C C . TYR A 1 217 ? -6.514 -18.238 6.935 1.00 86.44 217 TYR A C 1
ATOM 1721 O O . TYR A 1 217 ? -5.845 -19.019 7.625 1.00 86.44 217 TYR A O 1
ATOM 1729 N N . LYS A 1 218 ? -6.906 -18.526 5.684 1.00 83.94 218 LYS A N 1
ATOM 1730 C CA . LYS A 1 218 ? -6.612 -19.777 4.949 1.00 83.94 218 LYS A CA 1
ATOM 1731 C C . LYS A 1 218 ? -6.879 -21.065 5.748 1.00 83.94 218 LYS A C 1
ATOM 1733 O O . LYS A 1 218 ? -6.179 -22.058 5.577 1.00 83.94 218 LYS A O 1
ATOM 1738 N N . ASN A 1 219 ? -7.866 -21.057 6.646 1.00 79.56 219 ASN A N 1
ATOM 1739 C CA . ASN A 1 219 ? -8.185 -22.180 7.541 1.00 79.56 219 ASN A CA 1
ATOM 1740 C C . ASN A 1 219 ? -7.007 -22.671 8.415 1.00 79.56 219 ASN A C 1
ATOM 1742 O O . ASN A 1 219 ? -7.034 -23.802 8.896 1.00 79.56 219 ASN A O 1
ATOM 1746 N N . GLN A 1 220 ? -5.978 -21.843 8.624 1.00 80.62 220 GLN A N 1
ATOM 1747 C CA . GLN A 1 220 ? -4.752 -22.224 9.339 1.00 80.62 220 GLN A CA 1
ATOM 1748 C C . GLN A 1 220 ? -4.378 -21.238 10.444 1.00 80.62 220 GLN A C 1
ATOM 1750 O O . GLN A 1 220 ? -3.976 -21.655 11.530 1.00 80.62 220 GLN A O 1
ATOM 1755 N N . HIS A 1 221 ? -4.529 -19.937 10.196 1.00 83.19 221 HIS A N 1
ATOM 1756 C CA . HIS A 1 221 ? -4.058 -18.906 11.117 1.00 83.19 221 HIS A CA 1
ATOM 1757 C C . HIS A 1 221 ? -5.229 -18.175 11.743 1.00 83.19 221 HIS A C 1
ATOM 1759 O O . HIS A 1 221 ? -6.007 -17.524 11.051 1.00 83.19 221 HIS A O 1
ATOM 1765 N N . LYS A 1 222 ? -5.344 -18.270 13.065 1.00 88.88 222 LYS A N 1
ATOM 1766 C CA . LYS A 1 222 ? -6.343 -17.527 13.823 1.00 88.88 222 LYS A CA 1
ATOM 1767 C C . LYS A 1 222 ? -5.756 -16.194 14.276 1.00 88.88 222 LYS A C 1
ATOM 1769 O O . LYS A 1 222 ? -4.613 -16.160 14.727 1.00 88.88 222 LYS A O 1
ATOM 1774 N N . PHE A 1 223 ? -6.537 -15.127 14.176 1.00 90.50 223 PHE A N 1
ATOM 1775 C CA . PHE A 1 223 ? -6.167 -13.794 14.650 1.00 90.50 223 PHE A CA 1
ATOM 1776 C C . PHE A 1 223 ? -7.408 -13.023 15.108 1.00 90.50 223 PHE A C 1
ATOM 1778 O O . PHE A 1 223 ? -8.527 -13.341 14.710 1.00 90.50 223 PHE A O 1
ATOM 1785 N N . ASN A 1 224 ? -7.216 -12.001 15.937 1.00 91.75 224 ASN A N 1
ATOM 1786 C CA . ASN A 1 224 ? -8.280 -11.232 16.574 1.00 91.75 224 ASN A CA 1
ATOM 1787 C C . ASN A 1 224 ? -8.221 -9.759 16.157 1.00 91.75 224 ASN A C 1
ATOM 1789 O O . ASN A 1 224 ? -7.156 -9.150 16.189 1.00 91.75 224 ASN A O 1
ATOM 1793 N N . ILE A 1 225 ? -9.368 -9.172 15.814 1.00 93.00 225 ILE A N 1
ATOM 1794 C CA . ILE A 1 225 ? -9.496 -7.737 15.543 1.00 93.00 225 ILE A CA 1
ATOM 1795 C C . ILE A 1 225 ? -10.359 -7.082 16.625 1.00 93.00 225 ILE A C 1
ATOM 1797 O O . ILE A 1 225 ? -11.512 -7.463 16.843 1.00 93.00 225 ILE A O 1
ATOM 1801 N N . LEU A 1 226 ? -9.805 -6.058 17.268 1.00 91.69 226 LEU A N 1
ATOM 1802 C CA . LEU A 1 226 ? -10.476 -5.160 18.204 1.00 91.69 226 LEU A CA 1
ATOM 1803 C C . LEU A 1 226 ? -10.888 -3.893 17.450 1.00 91.69 226 LEU A C 1
ATOM 1805 O O . LEU A 1 226 ? -10.055 -3.042 17.150 1.00 91.69 226 LEU A O 1
ATOM 1809 N N . THR A 1 227 ? -12.168 -3.778 17.102 1.00 90.81 227 THR A N 1
ATOM 1810 C CA . THR A 1 227 ? -12.683 -2.624 16.356 1.00 90.81 227 THR A CA 1
ATOM 1811 C C . THR A 1 227 ? -12.979 -1.452 17.288 1.00 90.81 227 THR A C 1
ATOM 1813 O O . THR A 1 227 ? -13.857 -1.547 18.145 1.00 90.81 227 THR A O 1
ATOM 1816 N N . LEU A 1 228 ? -12.274 -0.341 17.094 1.00 88.88 228 LEU A N 1
ATOM 1817 C CA . LEU A 1 228 ? -12.423 0.893 17.855 1.00 88.88 228 LEU A CA 1
ATOM 1818 C C . LEU A 1 228 ? -13.318 1.857 17.073 1.00 88.88 228 LEU A C 1
ATOM 1820 O O . LEU A 1 228 ? -12.912 2.415 16.055 1.00 88.88 228 LEU A O 1
ATOM 1824 N N . TYR A 1 229 ? -14.551 2.033 17.542 1.00 77.38 229 TYR A N 1
ATOM 1825 C CA . TYR A 1 229 ? -15.476 3.021 16.989 1.00 77.38 229 TYR A CA 1
ATOM 1826 C C . TYR A 1 229 ? -15.399 4.319 17.772 1.00 77.38 229 TYR A C 1
ATOM 1828 O O . TYR A 1 229 ? -15.328 4.301 19.000 1.00 77.38 229 TYR A O 1
ATOM 1836 N N . SER A 1 230 ? -15.492 5.436 17.061 1.00 66.25 230 SER A N 1
ATOM 1837 C CA . SER A 1 230 ? -15.516 6.744 17.695 1.00 66.25 230 SER A CA 1
ATOM 1838 C C . SER A 1 230 ? -16.853 7.040 18.362 1.00 66.25 230 SER A C 1
ATOM 1840 O O . SER A 1 230 ? -16.919 7.633 19.437 1.00 66.25 230 SER A O 1
ATOM 1842 N N . THR A 1 231 ? -17.945 6.590 17.744 1.00 58.12 231 THR A N 1
ATOM 1843 C CA . THR A 1 231 ? -19.305 6.906 18.185 1.00 58.12 231 THR A CA 1
ATOM 1844 C C . THR A 1 231 ? -20.263 5.721 18.085 1.00 58.12 231 THR A C 1
ATOM 1846 O O . THR A 1 231 ? -19.992 4.690 17.456 1.00 58.12 231 THR A O 1
ATOM 1849 N N . ASN A 1 232 ? -21.413 5.834 18.759 1.00 58.00 232 ASN A N 1
ATOM 1850 C CA . ASN A 1 232 ? -22.434 4.787 18.726 1.00 58.00 232 ASN A CA 1
ATOM 1851 C C . ASN A 1 232 ? -23.053 4.667 17.314 1.00 58.00 232 ASN A C 1
ATOM 1853 O O . ASN A 1 232 ? -22.953 5.565 16.483 1.00 58.00 232 ASN A O 1
ATOM 1857 N N . ARG A 1 233 ? -23.689 3.529 17.009 1.00 57.62 233 ARG A N 1
ATOM 1858 C CA . ARG A 1 233 ? -24.228 3.245 15.662 1.00 57.62 233 ARG A CA 1
ATOM 1859 C C . ARG A 1 233 ? -25.213 4.313 15.156 1.00 57.62 233 ARG A C 1
ATOM 1861 O O . ARG A 1 233 ? -25.170 4.652 13.980 1.00 57.62 233 ARG A O 1
ATOM 1868 N N . ALA A 1 234 ? -26.060 4.846 16.036 1.00 53.97 234 ALA A N 1
ATOM 1869 C CA . ALA A 1 234 ? -27.082 5.830 15.677 1.00 53.97 234 ALA A CA 1
ATOM 1870 C C . ALA A 1 234 ? -26.500 7.225 15.377 1.00 53.97 234 ALA A C 1
ATOM 1872 O O . ALA A 1 234 ? -27.057 7.955 14.560 1.00 53.97 234 ALA A O 1
ATOM 1873 N N . GLU A 1 235 ? -25.394 7.598 16.028 1.00 59.25 235 GLU A N 1
ATOM 1874 C CA . GLU A 1 235 ? -24.611 8.802 15.714 1.00 59.25 235 GLU A CA 1
ATOM 1875 C C . GLU A 1 235 ? -23.900 8.648 14.361 1.00 59.25 235 GLU A C 1
ATOM 1877 O O . GLU A 1 235 ? -23.966 9.556 13.536 1.00 59.25 235 GLU A O 1
ATOM 1882 N N . ARG A 1 236 ? -23.327 7.467 14.079 1.00 61.59 236 ARG A N 1
ATOM 1883 C CA . ARG A 1 236 ? -22.676 7.158 12.791 1.00 61.59 236 ARG A CA 1
ATOM 1884 C C . ARG A 1 236 ? -23.638 7.212 11.603 1.00 61.59 236 ARG A C 1
ATOM 1886 O O . ARG A 1 236 ? -23.314 7.802 10.578 1.00 61.59 236 ARG A O 1
ATOM 1893 N N . GLU A 1 237 ? -24.823 6.613 11.729 1.00 59.53 237 GLU A N 1
ATOM 1894 C CA . GLU A 1 237 ? -25.842 6.629 10.665 1.00 59.53 237 GLU A CA 1
ATOM 1895 C C . GLU A 1 237 ? -26.351 8.060 10.379 1.00 59.53 237 GLU A C 1
ATOM 1897 O O . GLU A 1 237 ? -26.561 8.420 9.217 1.00 59.53 237 GLU A O 1
ATOM 1902 N N . ARG A 1 238 ? -26.458 8.915 11.409 1.00 60.25 238 ARG A N 1
ATOM 1903 C CA . ARG A 1 238 ? -26.780 10.345 11.244 1.00 60.25 238 ARG A CA 1
ATOM 1904 C C . ARG A 1 238 ? -25.660 11.129 10.563 1.00 60.25 238 ARG A C 1
ATOM 1906 O O . ARG A 1 238 ? -25.922 11.815 9.582 1.00 60.25 238 ARG A O 1
ATOM 1913 N N . ALA A 1 239 ? -24.416 10.958 11.006 1.00 59.31 239 ALA A N 1
ATOM 1914 C CA . ALA A 1 239 ? -23.249 11.626 10.426 1.00 59.31 239 ALA A CA 1
ATOM 1915 C C . ALA A 1 239 ? -23.053 11.320 8.933 1.00 59.31 239 ALA A C 1
ATOM 1917 O O . ALA A 1 239 ? -22.723 12.212 8.153 1.00 59.31 239 ALA A O 1
ATOM 1918 N N . ARG A 1 240 ? -23.317 10.070 8.520 1.00 62.44 240 ARG A N 1
ATOM 1919 C CA . ARG A 1 240 ? -23.308 9.656 7.105 1.00 62.44 240 ARG A CA 1
ATOM 1920 C C . ARG A 1 240 ? -24.347 10.402 6.273 1.00 62.44 240 ARG A C 1
ATOM 1922 O O . ARG A 1 240 ? -24.052 10.816 5.158 1.00 62.44 240 ARG A O 1
ATOM 1929 N N . THR A 1 241 ? -25.545 10.581 6.826 1.00 59.44 241 THR A N 1
ATOM 1930 C CA . THR A 1 241 ? -26.663 11.252 6.144 1.00 59.44 241 THR A CA 1
ATOM 1931 C C . THR A 1 241 ? -26.447 12.765 6.062 1.00 59.44 241 THR A C 1
ATOM 1933 O O . THR A 1 241 ? -26.812 13.392 5.073 1.00 59.44 241 THR A O 1
ATOM 1936 N N . GLU A 1 242 ? -25.836 13.353 7.092 1.00 56.22 242 GLU A N 1
ATOM 1937 C CA . GLU A 1 242 ? -25.698 14.805 7.248 1.00 56.22 242 GLU A CA 1
ATOM 1938 C C . GLU A 1 242 ? -24.347 15.359 6.754 1.00 56.22 242 GLU A C 1
ATOM 1940 O O . GLU A 1 242 ? -24.171 16.574 6.732 1.00 56.22 242 GLU A O 1
ATOM 1945 N N . GLN A 1 243 ? -23.393 14.501 6.357 1.00 53.19 243 GLN A N 1
ATOM 1946 C CA . GLN A 1 243 ? -22.013 14.868 5.979 1.00 53.19 243 GLN A CA 1
ATOM 1947 C C . GLN A 1 243 ? -21.286 15.749 7.021 1.00 53.19 243 GLN A C 1
ATOM 1949 O O . GLN A 1 243 ? -20.354 16.477 6.687 1.00 53.19 243 GLN A O 1
ATOM 1954 N N . GLN A 1 244 ? -21.693 15.684 8.291 1.00 48.28 244 GLN A N 1
ATOM 1955 C CA . GLN A 1 244 ? -21.093 16.458 9.379 1.00 48.28 244 GLN A CA 1
ATOM 1956 C C . GLN A 1 244 ? -19.951 15.683 10.044 1.00 48.28 244 GLN A C 1
ATOM 1958 O O . GLN A 1 244 ? -20.057 14.475 10.273 1.00 48.28 244 GLN A O 1
ATOM 1963 N N . SER A 1 245 ? -18.865 16.384 10.384 1.00 52.41 245 SER A N 1
ATOM 1964 C CA . SER A 1 245 ? -17.765 15.814 11.160 1.00 52.41 245 SER A CA 1
ATOM 1965 C C . SER A 1 245 ? -18.212 15.600 12.608 1.00 52.41 245 SER A C 1
ATOM 1967 O O . SER A 1 245 ? -18.553 16.531 13.337 1.00 52.41 245 SER A O 1
ATOM 1969 N N . VAL A 1 246 ? -18.244 14.339 13.034 1.00 54.44 246 VAL A N 1
ATOM 1970 C CA . VAL A 1 246 ? -18.503 13.983 14.430 1.00 54.44 246 VAL A CA 1
ATOM 1971 C C . VAL A 1 246 ? -17.183 14.017 15.189 1.00 54.44 246 VAL A C 1
ATOM 1973 O O . VAL A 1 246 ? -16.177 13.491 14.714 1.00 54.44 246 VAL A O 1
ATOM 1976 N N . SER A 1 247 ? -17.174 14.642 16.369 1.00 56.91 247 SER A N 1
ATOM 1977 C CA . SER A 1 247 ? -15.979 14.718 17.210 1.00 56.91 247 SER A CA 1
ATOM 1978 C C . SER A 1 247 ? -15.474 13.320 17.572 1.00 56.91 247 SER A C 1
ATOM 1980 O O . SER A 1 247 ? -16.236 12.466 18.035 1.00 56.91 247 SER A O 1
ATOM 1982 N N . ASN A 1 248 ? -14.177 13.078 17.345 1.00 67.81 248 ASN A N 1
ATOM 1983 C CA . ASN A 1 248 ? -13.616 11.746 17.499 1.00 67.81 248 ASN A CA 1
ATOM 1984 C C . ASN A 1 248 ? -13.403 11.401 18.987 1.00 67.81 248 ASN A C 1
ATOM 1986 O O . ASN A 1 248 ? -12.415 11.827 19.577 1.00 67.81 248 ASN A O 1
ATOM 1990 N N . LYS A 1 249 ? -14.296 10.610 19.601 1.00 77.06 249 LYS A N 1
ATOM 1991 C CA . LYS A 1 249 ? -14.249 10.286 21.045 1.00 77.06 249 LYS A CA 1
ATOM 1992 C C . LYS A 1 249 ? -13.141 9.294 21.428 1.00 77.06 249 LYS A C 1
ATOM 1994 O O . LYS A 1 249 ? -12.968 9.022 22.613 1.00 77.06 249 LYS A O 1
ATOM 1999 N N . LEU A 1 250 ? -12.398 8.743 20.461 1.00 80.38 250 LEU A N 1
ATOM 2000 C CA . LEU A 1 250 ? -11.231 7.892 20.742 1.00 80.38 250 LEU A CA 1
ATOM 2001 C C . LEU A 1 250 ? -10.048 8.696 21.289 1.00 80.38 250 LEU A C 1
ATOM 2003 O O . LEU A 1 250 ? -9.206 8.135 21.996 1.00 80.38 250 LEU A O 1
ATOM 2007 N N . PHE A 1 251 ? -10.008 9.992 20.976 1.00 85.25 251 PHE A N 1
ATOM 2008 C CA . PHE A 1 251 ? -8.894 10.880 21.263 1.00 85.25 251 PHE A CA 1
ATOM 2009 C C . PHE A 1 251 ? -9.323 12.045 22.147 1.00 85.25 251 PHE A C 1
ATOM 2011 O O . PHE A 1 251 ? -10.441 12.552 22.064 1.00 85.25 251 PHE A O 1
ATOM 2018 N N . ILE A 1 252 ? -8.391 12.493 22.972 1.00 84.69 252 ILE A N 1
ATOM 2019 C CA . ILE A 1 252 ? -8.458 13.730 23.730 1.00 84.69 252 ILE A CA 1
ATOM 2020 C C . ILE A 1 252 ? -7.495 14.689 23.032 1.00 84.69 252 ILE A C 1
ATOM 2022 O O . ILE A 1 252 ? -6.316 14.382 22.871 1.00 84.69 252 ILE A O 1
ATOM 2026 N N . GLN A 1 253 ? -7.998 15.827 22.557 1.00 82.56 253 GLN A N 1
ATOM 2027 C CA . GLN A 1 253 ? -7.141 16.861 21.984 1.00 82.56 253 GLN A CA 1
ATOM 2028 C C . GLN A 1 253 ? -6.508 17.654 23.130 1.00 82.56 253 GLN A C 1
ATOM 2030 O O . GLN A 1 253 ? -7.203 18.372 23.848 1.00 82.56 253 GLN A O 1
ATOM 2035 N N . GLU A 1 254 ? -5.199 17.502 23.314 1.00 80.06 254 GLU A N 1
ATOM 2036 C CA . GLU A 1 254 ? -4.457 18.120 24.421 1.00 80.06 254 GLU A CA 1
ATOM 2037 C C . GLU A 1 254 ? -3.950 19.528 24.078 1.00 80.06 254 GLU A C 1
ATOM 2039 O O . GLU A 1 254 ? -3.562 20.286 24.966 1.00 80.06 254 GLU A O 1
ATOM 2044 N N . GLY A 1 255 ? -3.991 19.904 22.797 1.00 79.19 255 GLY A N 1
ATOM 2045 C CA . GLY A 1 255 ? -3.621 21.231 22.314 1.00 79.19 255 GLY A CA 1
ATOM 2046 C C . GLY A 1 255 ? -3.008 21.179 20.920 1.00 79.19 255 GLY A C 1
ATOM 2047 O O . GLY A 1 255 ? -3.348 20.313 20.112 1.00 79.19 255 GLY A O 1
ATOM 2048 N N . THR A 1 256 ? -2.102 22.112 20.648 1.00 79.75 256 THR A N 1
ATOM 2049 C CA . THR A 1 256 ? -1.211 22.090 19.484 1.00 79.75 256 THR A CA 1
ATOM 2050 C C . THR A 1 256 ? 0.230 21.949 19.954 1.00 79.75 256 THR A C 1
ATOM 2052 O O . THR A 1 256 ? 0.604 22.514 20.984 1.00 79.75 256 THR A O 1
ATOM 2055 N N . ASP A 1 257 ? 1.039 21.207 19.210 1.00 75.62 257 ASP A N 1
ATOM 2056 C CA . ASP A 1 257 ? 2.469 21.091 19.461 1.00 75.62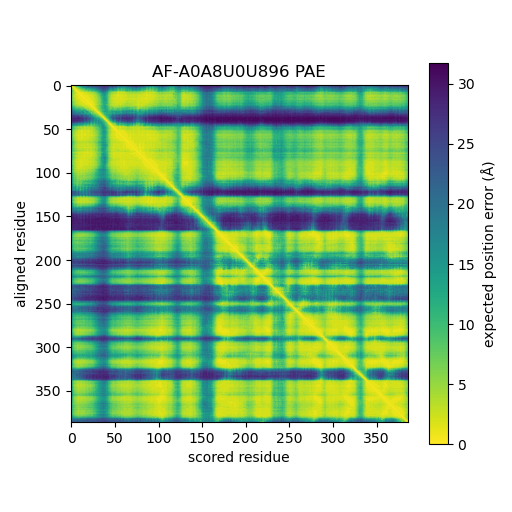 257 ASP A CA 1
ATOM 2057 C C . ASP A 1 257 ? 3.228 22.393 19.128 1.00 75.62 257 ASP A C 1
ATOM 2059 O O . ASP A 1 257 ? 2.647 23.407 18.729 1.00 75.62 257 ASP A O 1
ATOM 2063 N N . GLN A 1 258 ? 4.553 22.382 19.311 1.00 68.62 258 GLN A N 1
ATOM 2064 C CA . GLN A 1 258 ? 5.414 23.551 19.068 1.00 68.62 258 GLN A CA 1
ATOM 2065 C C . GLN A 1 258 ? 5.437 23.992 17.592 1.00 68.62 258 GLN A C 1
ATOM 2067 O O . GLN A 1 258 ? 5.801 25.131 17.304 1.00 68.62 258 GLN A O 1
ATOM 2072 N N . SER A 1 259 ? 5.047 23.109 16.672 1.00 68.56 259 SER A N 1
ATOM 2073 C CA . SER A 1 259 ? 4.901 23.364 15.235 1.00 68.56 259 SER A CA 1
ATOM 2074 C C . SER A 1 259 ? 3.503 23.852 14.844 1.00 68.56 259 SER A C 1
ATOM 2076 O O . SER A 1 259 ? 3.300 24.244 13.699 1.00 68.56 259 SER A O 1
ATOM 2078 N N . GLY A 1 260 ? 2.553 23.886 15.784 1.00 71.88 260 GLY A N 1
ATOM 2079 C CA . GLY A 1 260 ? 1.168 24.278 15.535 1.00 71.88 260 GLY A CA 1
ATOM 2080 C C . GLY A 1 260 ? 0.267 23.136 15.055 1.00 71.88 260 GLY A C 1
ATOM 2081 O O . GLY A 1 260 ? -0.904 23.388 14.776 1.00 71.88 260 GLY A O 1
ATOM 2082 N N . HIS A 1 261 ? 0.763 21.896 14.997 1.00 76.12 261 HIS A N 1
ATOM 2083 C CA . HIS A 1 261 ? -0.041 20.731 14.631 1.00 76.12 261 HIS A CA 1
ATOM 2084 C C . HIS A 1 261 ? -0.849 20.228 15.834 1.00 76.12 261 HIS A C 1
ATOM 2086 O O . HIS A 1 261 ? -0.401 20.346 16.977 1.00 76.12 261 HIS A O 1
ATOM 2092 N N . PRO A 1 262 ? -2.054 19.675 15.624 1.00 81.31 262 PRO A N 1
ATOM 2093 C CA . PRO A 1 262 ? -2.885 19.190 16.718 1.00 81.31 262 PRO A CA 1
ATOM 2094 C C . PRO A 1 262 ? -2.218 18.012 17.440 1.00 81.31 262 PRO A C 1
ATOM 2096 O O . PRO A 1 262 ? -1.806 17.039 16.814 1.00 81.31 262 PRO A O 1
ATOM 2099 N N . HIS A 1 263 ? -2.151 18.081 18.771 1.00 84.81 263 HIS A N 1
ATOM 2100 C CA . HIS A 1 263 ? -1.667 16.992 19.615 1.00 84.81 263 HIS A CA 1
ATOM 2101 C C . HIS A 1 263 ? -2.850 16.219 20.202 1.00 84.81 263 HIS A C 1
ATOM 2103 O O . HIS A 1 263 ? -3.731 16.799 20.849 1.00 84.81 263 HIS A O 1
ATOM 2109 N N . PHE A 1 264 ? -2.865 14.907 19.975 1.00 87.50 264 PHE A N 1
ATOM 2110 C CA . PHE A 1 264 ? -3.895 14.002 20.470 1.00 87.50 264 PHE A CA 1
ATOM 2111 C C . PHE A 1 264 ? -3.291 12.974 21.419 1.00 87.50 264 PHE A C 1
ATOM 2113 O O . PHE A 1 264 ? -2.220 12.437 21.148 1.00 87.50 264 PHE A O 1
ATOM 2120 N N . SER A 1 265 ? -4.035 12.627 22.465 1.00 87.81 265 SER A N 1
ATOM 2121 C CA . SER A 1 265 ? -3.774 11.443 23.278 1.00 87.81 265 SER A CA 1
ATOM 2122 C C . SER A 1 265 ? -4.961 10.479 23.216 1.00 87.81 265 SER A C 1
ATOM 2124 O O . SER A 1 265 ? -6.120 10.904 23.182 1.00 87.81 265 SER A O 1
ATOM 2126 N N . PRO A 1 266 ? -4.726 9.159 23.152 1.00 89.50 266 PRO A N 1
ATOM 2127 C CA . PRO A 1 266 ? -5.811 8.191 23.202 1.00 89.50 266 PRO A CA 1
ATOM 2128 C C . PRO A 1 266 ? -6.451 8.170 24.592 1.00 89.50 266 PRO A C 1
ATOM 2130 O O . PRO A 1 266 ? -5.768 8.299 25.610 1.00 89.50 266 PRO A O 1
ATOM 2133 N N . THR A 1 267 ? -7.765 7.947 24.646 1.00 87.88 267 THR A N 1
ATOM 2134 C CA . THR A 1 267 ? -8.477 7.754 25.922 1.00 87.88 267 THR A CA 1
ATOM 2135 C C . THR A 1 267 ? -7.917 6.555 26.711 1.00 87.88 267 THR A C 1
ATOM 2137 O O . THR A 1 267 ? -7.388 5.620 26.105 1.00 87.88 267 THR A O 1
ATOM 2140 N N . PRO A 1 268 ? -8.064 6.503 28.052 1.00 86.62 268 PRO A N 1
ATOM 2141 C CA . PRO A 1 268 ? -7.471 5.438 28.873 1.00 86.62 268 PRO A CA 1
ATOM 2142 C C . PRO A 1 268 ? -7.832 4.008 28.433 1.00 86.62 268 PRO A C 1
ATOM 2144 O O . PRO A 1 268 ? -6.980 3.127 28.411 1.00 86.62 268 PRO A O 1
ATOM 2147 N N . GLN A 1 269 ? -9.076 3.776 28.003 1.00 84.75 269 GLN A N 1
ATOM 2148 C CA . GLN A 1 269 ? -9.510 2.466 27.495 1.00 84.75 269 GLN A CA 1
ATOM 2149 C C . GLN A 1 269 ? -8.802 2.094 26.183 1.00 84.75 269 GLN A C 1
ATOM 2151 O O . GLN A 1 269 ? -8.444 0.940 25.956 1.00 84.75 269 GLN A O 1
ATOM 2156 N N . VAL A 1 270 ? -8.575 3.081 25.314 1.00 87.88 270 VAL A N 1
ATOM 2157 C CA . VAL A 1 270 ? -7.854 2.890 24.054 1.00 87.88 270 VAL A CA 1
ATOM 2158 C C . VAL A 1 270 ? -6.363 2.667 24.314 1.00 87.88 270 VAL A C 1
ATOM 2160 O O . VAL A 1 270 ? -5.755 1.850 23.627 1.00 87.88 270 VAL A O 1
ATOM 2163 N N . GLN A 1 271 ? -5.783 3.301 25.339 1.00 89.56 271 GLN A N 1
ATOM 2164 C CA . GLN A 1 271 ? -4.408 3.026 25.777 1.00 89.56 271 GLN A CA 1
ATOM 2165 C C . GLN A 1 271 ? -4.226 1.567 26.207 1.00 89.56 271 GLN A C 1
ATOM 2167 O O . GLN A 1 271 ? -3.264 0.932 25.778 1.00 89.56 271 GLN A O 1
ATOM 2172 N N . GLU A 1 272 ? -5.164 1.004 26.979 1.00 89.00 272 GLU A N 1
ATOM 2173 C CA . GLU A 1 272 ? -5.134 -0.418 27.359 1.00 89.00 272 GLU A CA 1
ATOM 2174 C C . GLU A 1 272 ? -5.150 -1.339 26.130 1.00 89.00 272 GLU A C 1
ATOM 2176 O O . GLU A 1 272 ? -4.415 -2.327 26.079 1.00 89.00 272 GLU A O 1
ATOM 2181 N N . VAL A 1 273 ? -5.945 -1.005 25.105 1.00 89.56 273 VAL A N 1
ATOM 2182 C CA . VAL A 1 273 ? -5.930 -1.743 23.832 1.00 89.56 273 VAL A CA 1
ATOM 2183 C C . VAL A 1 273 ? -4.586 -1.608 23.144 1.00 89.56 273 VAL A C 1
ATOM 2185 O O . VAL A 1 273 ? -4.018 -2.622 22.749 1.00 89.56 273 VAL A O 1
ATOM 2188 N N . CYS A 1 274 ? -4.059 -0.390 23.030 1.00 90.69 274 CYS A N 1
ATOM 2189 C CA . CYS A 1 274 ? -2.767 -0.150 22.399 1.00 90.69 274 CYS A CA 1
ATOM 2190 C C . CYS A 1 274 ? -1.660 -0.944 23.092 1.00 90.69 274 CYS A C 1
ATOM 2192 O O . CYS A 1 274 ? -0.807 -1.479 22.405 1.00 90.69 274 CYS A O 1
ATOM 2194 N N . GLN A 1 275 ? -1.691 -1.111 24.412 1.00 90.69 275 GLN A N 1
ATOM 2195 C CA . GLN A 1 275 ? -0.707 -1.925 25.135 1.00 90.69 275 GLN A CA 1
ATOM 2196 C C . GLN A 1 275 ? -0.875 -3.438 24.916 1.00 90.69 275 GLN A C 1
ATOM 2198 O O . GLN A 1 275 ? 0.083 -4.194 25.071 1.00 90.69 275 GLN A O 1
ATOM 2203 N N . ALA A 1 276 ? -2.077 -3.893 24.555 1.00 88.69 276 ALA A N 1
ATOM 2204 C CA . ALA A 1 276 ? -2.430 -5.309 24.458 1.00 88.69 276 ALA A CA 1
ATOM 2205 C C . ALA A 1 276 ? -2.403 -5.892 23.031 1.00 88.69 276 ALA A C 1
ATOM 2207 O O . ALA A 1 276 ? -2.627 -7.097 22.882 1.00 88.69 276 ALA A O 1
ATOM 2208 N N . VAL A 1 277 ? -2.197 -5.067 21.997 1.00 91.56 277 VAL A N 1
ATOM 2209 C CA . VAL A 1 277 ? -2.216 -5.483 20.581 1.00 91.56 277 VAL A CA 1
ATOM 2210 C C . VAL A 1 277 ? -0.825 -5.625 19.972 1.00 91.56 277 VAL A C 1
ATOM 2212 O O . VAL A 1 277 ? 0.102 -4.870 20.276 1.00 91.56 277 VAL A O 1
ATOM 2215 N N . ASP A 1 278 ? -0.722 -6.564 19.037 1.00 91.94 278 ASP A N 1
ATOM 2216 C CA . ASP A 1 278 ? 0.481 -6.896 18.277 1.00 91.94 278 ASP A CA 1
ATOM 2217 C C . ASP A 1 278 ? 0.665 -6.001 17.041 1.00 91.94 278 ASP A C 1
ATOM 2219 O O . ASP A 1 278 ? 1.743 -5.975 16.453 1.00 91.94 278 ASP A O 1
ATOM 2223 N N . GLY A 1 279 ? -0.368 -5.255 16.642 1.00 94.75 279 GLY A N 1
ATOM 2224 C CA . GLY A 1 279 ? -0.326 -4.334 15.508 1.00 94.75 279 GLY A CA 1
ATOM 2225 C C . GLY A 1 279 ? -1.633 -3.575 15.303 1.00 94.75 279 GLY A C 1
ATOM 2226 O O . GLY A 1 279 ? -2.578 -3.686 16.089 1.00 94.75 279 GLY A O 1
ATOM 2227 N N . PHE A 1 280 ? -1.685 -2.813 14.218 1.00 96.81 280 PHE A N 1
ATOM 2228 C CA . PHE A 1 280 ? -2.756 -1.861 13.947 1.00 96.81 280 PHE A CA 1
ATOM 2229 C C . PHE A 1 280 ? -3.282 -1.999 12.519 1.00 96.81 280 PHE A C 1
ATOM 2231 O O . PHE A 1 280 ? -2.530 -2.288 11.588 1.00 96.81 280 PHE A O 1
ATOM 2238 N N . ILE A 1 281 ? -4.581 -1.758 12.356 1.00 97.75 281 ILE A N 1
ATOM 2239 C CA . ILE A 1 281 ? -5.266 -1.652 11.071 1.00 97.75 281 ILE A CA 1
ATOM 2240 C C . ILE A 1 281 ? -5.927 -0.274 11.018 1.00 97.75 281 ILE A C 1
ATOM 2242 O O . ILE A 1 281 ? -6.866 0.000 11.764 1.00 97.75 281 ILE A O 1
ATOM 2246 N N . TYR A 1 282 ? -5.446 0.592 10.138 1.00 96.81 282 TYR A N 1
ATOM 2247 C CA . TYR A 1 282 ? -6.038 1.895 9.885 1.00 96.81 282 TYR A CA 1
ATOM 2248 C C . TYR A 1 282 ? -6.892 1.851 8.621 1.00 96.81 282 TYR A C 1
ATOM 2250 O O . TYR A 1 282 ? -6.390 1.537 7.546 1.00 96.81 282 TYR A O 1
ATOM 2258 N N . VAL A 1 283 ? -8.180 2.158 8.723 1.00 95.69 283 VAL A N 1
ATOM 2259 C CA . VAL A 1 283 ? -9.084 2.192 7.569 1.00 95.69 283 VAL A CA 1
ATOM 2260 C C . VAL A 1 283 ? -9.199 3.632 7.082 1.00 95.69 283 VAL A C 1
ATOM 2262 O O . VAL A 1 283 ? -9.899 4.447 7.687 1.00 95.69 283 VAL A O 1
ATOM 2265 N N . ALA A 1 284 ? -8.511 3.936 5.986 1.00 94.00 284 ALA A N 1
ATOM 2266 C CA . ALA A 1 284 ? -8.533 5.242 5.341 1.00 94.00 284 ALA A CA 1
ATOM 2267 C C . ALA A 1 284 ? -9.681 5.323 4.328 1.00 94.00 284 ALA A C 1
ATOM 2269 O O . ALA A 1 284 ? -10.028 4.332 3.679 1.00 94.00 284 ALA A O 1
ATOM 2270 N N . ASN A 1 285 ? -10.259 6.513 4.172 1.00 92.06 285 ASN A N 1
ATOM 2271 C CA . ASN A 1 285 ? -11.211 6.783 3.102 1.00 92.06 285 ASN A CA 1
ATOM 2272 C C . ASN A 1 285 ? -10.456 7.275 1.859 1.00 92.06 285 ASN A C 1
ATOM 2274 O O . ASN A 1 285 ? -9.843 8.340 1.886 1.00 92.06 285 ASN A O 1
ATOM 2278 N N . ALA A 1 286 ? -10.499 6.493 0.785 1.00 92.81 286 ALA A N 1
ATOM 2279 C CA . ALA A 1 286 ? -9.805 6.771 -0.468 1.00 92.81 286 ALA A CA 1
ATOM 2280 C C . ALA A 1 286 ? -10.713 7.375 -1.554 1.00 92.81 286 ALA A C 1
ATOM 2282 O O . ALA A 1 286 ? -10.283 7.493 -2.700 1.00 92.81 286 ALA A O 1
ATOM 2283 N N . GLU A 1 287 ? -11.961 7.722 -1.226 1.00 89.19 287 GLU A N 1
ATOM 2284 C CA . GLU A 1 287 ? -12.894 8.387 -2.143 1.00 89.19 287 GLU A CA 1
ATOM 2285 C C . GLU A 1 287 ? -12.488 9.855 -2.403 1.00 89.19 287 GLU A C 1
ATOM 2287 O O . GLU A 1 287 ? -11.836 10.493 -1.566 1.00 89.19 287 GLU A O 1
ATOM 2292 N N . PRO A 1 288 ? -12.856 10.433 -3.562 1.00 79.94 288 PRO A N 1
ATOM 2293 C CA . PRO A 1 288 ? -12.366 11.739 -3.968 1.00 79.94 288 PRO A CA 1
ATOM 2294 C C . PRO A 1 288 ? -13.022 12.854 -3.140 1.00 79.94 288 PRO A C 1
ATOM 2296 O O . PRO A 1 288 ? -14.155 12.733 -2.679 1.00 79.94 288 PRO A O 1
ATOM 2299 N N . GLY A 1 289 ? -12.308 13.971 -2.960 1.00 69.62 289 GLY A N 1
ATOM 2300 C CA . GLY A 1 289 ? -12.808 15.131 -2.204 1.00 69.62 289 GLY A CA 1
ATOM 2301 C C . GLY A 1 289 ? -12.684 15.012 -0.681 1.00 69.62 289 GLY A C 1
ATOM 2302 O O . GLY A 1 289 ? -13.194 15.860 0.041 1.00 69.62 289 GLY A O 1
ATOM 2303 N N . ARG A 1 290 ? -11.991 13.984 -0.180 1.00 67.12 290 ARG A N 1
ATOM 2304 C CA . ARG A 1 290 ? -11.772 13.743 1.254 1.00 67.12 290 ARG A CA 1
ATOM 2305 C C . ARG A 1 290 ? -10.376 14.162 1.731 1.00 67.12 290 ARG A C 1
ATOM 2307 O O . ARG A 1 290 ? -9.914 13.591 2.702 1.00 67.12 290 ARG A O 1
ATOM 2314 N N . GLY A 1 291 ? -9.685 15.081 1.044 1.00 57.44 291 GLY A N 1
ATOM 2315 C CA . GLY A 1 291 ? -8.235 15.354 1.157 1.00 57.44 291 GLY A CA 1
ATOM 2316 C C . GLY A 1 291 ? -7.742 16.212 2.332 1.00 57.44 291 GLY A C 1
ATOM 2317 O O . GLY A 1 291 ? -6.559 16.152 2.656 1.00 57.44 291 GLY A O 1
ATOM 2318 N N . ASP A 1 292 ? -8.619 16.987 2.970 1.00 61.84 292 ASP A N 1
ATOM 2319 C CA . ASP A 1 292 ? -8.192 18.149 3.771 1.00 61.84 292 ASP A CA 1
ATOM 2320 C C . ASP A 1 292 ? -7.819 17.827 5.235 1.00 61.84 292 ASP A C 1
ATOM 2322 O O . ASP A 1 292 ? -7.408 18.712 5.979 1.00 61.84 292 ASP A O 1
ATOM 2326 N N . GLU A 1 293 ? -7.925 16.564 5.662 1.00 72.50 293 GLU A N 1
ATOM 2327 C CA . GLU A 1 293 ? -7.726 16.146 7.064 1.00 72.50 293 GLU A CA 1
ATOM 2328 C C . GLU A 1 293 ? -6.419 15.363 7.305 1.00 72.50 293 GLU A C 1
ATOM 2330 O O . GLU A 1 293 ? -6.217 14.827 8.394 1.00 72.50 293 GLU A O 1
ATOM 2335 N N . GLY A 1 294 ? -5.503 15.318 6.328 1.00 81.31 294 GLY A N 1
ATOM 2336 C CA . GLY A 1 294 ? -4.277 14.505 6.402 1.00 81.31 294 GLY A CA 1
ATOM 2337 C C . GLY A 1 294 ? -3.416 14.749 7.651 1.00 81.31 294 GLY A C 1
ATOM 2338 O O . GLY A 1 294 ? -2.955 13.791 8.266 1.00 81.31 294 GLY A O 1
ATOM 2339 N N . GLU A 1 295 ? -3.264 16.004 8.090 1.00 83.25 295 GLU A N 1
ATOM 2340 C CA . GLU A 1 295 ? -2.509 16.330 9.313 1.00 83.25 295 GLU A CA 1
ATOM 2341 C C . GLU A 1 295 ? -3.181 15.804 10.590 1.00 83.25 295 GLU A C 1
ATOM 2343 O O . GLU A 1 295 ? -2.511 15.340 11.513 1.00 83.25 295 GLU A O 1
ATOM 2348 N N . VAL A 1 296 ? -4.515 15.853 10.644 1.00 85.94 296 VAL A N 1
ATOM 2349 C CA . VAL A 1 296 ? -5.294 15.356 11.785 1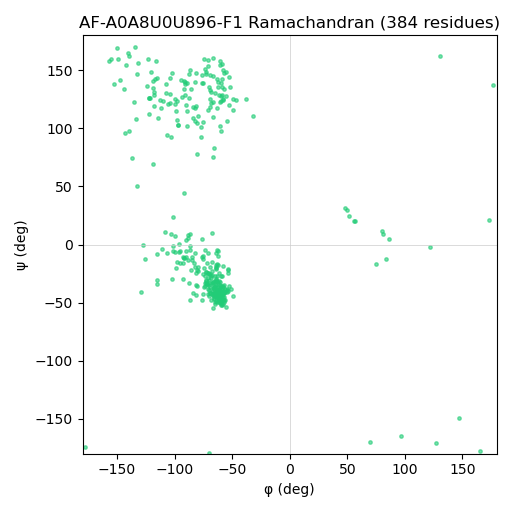.00 85.94 296 VAL A CA 1
ATOM 2350 C C . VAL A 1 296 ? -5.219 13.833 11.839 1.00 85.94 296 VAL A C 1
ATOM 2352 O O . VAL A 1 296 ? -4.998 13.264 12.908 1.00 85.94 296 VAL A O 1
ATOM 2355 N N . GLU A 1 297 ? -5.373 13.171 10.691 1.00 89.88 297 GLU A N 1
ATOM 2356 C CA . GLU A 1 297 ? -5.251 11.718 10.569 1.00 89.88 297 GLU A CA 1
ATOM 2357 C C . GLU A 1 297 ? -3.849 11.239 10.957 1.00 89.88 297 GLU A C 1
ATOM 2359 O O . GLU A 1 297 ? -3.721 10.286 11.727 1.00 89.88 297 GLU A O 1
ATOM 2364 N N . TRP A 1 298 ? -2.807 11.934 10.494 1.00 89.88 298 TRP A N 1
ATOM 2365 C CA . TRP A 1 298 ? -1.424 11.679 10.888 1.00 89.88 298 TRP A CA 1
ATOM 2366 C C . TRP A 1 298 ? -1.249 11.729 12.408 1.00 89.88 298 TRP A C 1
ATOM 2368 O O . TRP A 1 298 ? -0.780 10.760 13.008 1.00 89.88 298 TRP A O 1
ATOM 2378 N N . ALA A 1 299 ? -1.673 12.825 13.043 1.00 89.56 299 ALA A N 1
ATOM 2379 C CA . ALA A 1 299 ? -1.518 13.007 14.481 1.00 89.56 299 ALA A CA 1
ATOM 2380 C C . ALA A 1 299 ? -2.283 11.938 15.288 1.00 89.56 299 ALA A C 1
ATOM 2382 O O . ALA A 1 299 ? -1.791 11.447 16.305 1.00 89.56 299 ALA A O 1
ATOM 2383 N N . GLN A 1 300 ? -3.459 11.518 14.811 1.00 90.88 300 GLN A N 1
ATOM 2384 C CA . GLN A 1 300 ? -4.233 10.424 15.407 1.00 90.88 300 GLN A CA 1
ATOM 2385 C C . GLN A 1 300 ? -3.538 9.062 15.271 1.00 90.88 300 GLN A C 1
ATOM 2387 O O . GLN A 1 300 ? -3.508 8.291 16.233 1.00 90.88 300 GLN A O 1
ATOM 2392 N N . ILE A 1 301 ? -2.971 8.754 14.099 1.00 93.69 301 ILE A N 1
ATOM 2393 C CA . ILE A 1 301 ? -2.192 7.526 13.889 1.00 93.69 301 ILE A CA 1
ATOM 2394 C C . ILE A 1 301 ? -0.982 7.528 14.822 1.00 93.69 301 ILE A C 1
ATOM 2396 O O . ILE A 1 301 ? -0.777 6.552 15.546 1.00 93.69 301 ILE A O 1
ATOM 2400 N N . GLN A 1 302 ? -0.227 8.629 14.850 1.00 92.50 302 GLN A N 1
ATOM 2401 C CA . GLN A 1 302 ? 0.968 8.784 15.676 1.00 92.50 302 GLN A CA 1
ATOM 2402 C C . GLN A 1 302 ? 0.667 8.567 17.166 1.00 92.50 302 GLN A C 1
ATOM 2404 O O . GLN A 1 302 ? 1.423 7.873 17.843 1.00 92.50 302 GLN A O 1
ATOM 2409 N N . ALA A 1 303 ? -0.463 9.082 17.657 1.00 91.75 303 ALA A N 1
ATOM 2410 C CA . ALA A 1 303 ? -0.888 8.924 19.045 1.00 91.75 303 ALA A CA 1
ATOM 2411 C C . ALA A 1 303 ? -1.181 7.461 19.444 1.00 91.75 303 ALA A C 1
ATOM 2413 O O . ALA A 1 303 ? -1.002 7.089 20.602 1.00 91.75 303 ALA A O 1
ATOM 2414 N N . LEU A 1 304 ? -1.630 6.613 18.508 1.00 91.75 304 LEU A N 1
ATOM 2415 C CA . LEU A 1 304 ? -1.936 5.198 18.785 1.00 91.75 304 LEU A CA 1
ATOM 2416 C C . LEU A 1 304 ? -0.728 4.278 18.628 1.00 91.75 304 LEU A C 1
ATOM 2418 O O . LEU A 1 304 ? -0.606 3.288 19.353 1.00 91.75 304 LEU A O 1
ATOM 2422 N N . VAL A 1 305 ? 0.167 4.596 17.692 1.00 91.56 305 VAL A N 1
ATOM 2423 C CA . VAL A 1 305 ? 1.391 3.815 17.451 1.00 91.56 305 VAL A CA 1
ATOM 2424 C C . VAL A 1 305 ? 2.571 4.270 18.313 1.00 91.56 305 VAL A C 1
ATOM 2426 O O . VAL A 1 305 ? 3.683 3.777 18.123 1.00 91.56 305 VAL A O 1
ATOM 2429 N N . ASP A 1 306 ? 2.327 5.170 19.272 1.00 90.00 306 ASP A N 1
ATOM 2430 C CA . ASP A 1 306 ? 3.331 5.730 20.176 1.00 90.00 306 ASP A CA 1
ATOM 2431 C C . ASP A 1 306 ? 4.201 4.620 20.813 1.00 90.00 306 ASP A C 1
ATOM 2433 O O . ASP A 1 306 ? 3.668 3.692 21.442 1.00 90.00 306 ASP A O 1
ATOM 2437 N N . PRO A 1 307 ? 5.542 4.699 20.684 1.00 87.81 307 PRO A N 1
ATOM 2438 C CA . PRO A 1 307 ? 6.478 3.794 21.345 1.00 87.81 307 PRO A CA 1
ATOM 2439 C C . PRO A 1 307 ? 6.301 3.678 22.869 1.00 87.81 307 PRO A C 1
ATOM 2441 O O . PRO A 1 307 ? 6.680 2.662 23.453 1.00 87.81 307 PRO A O 1
ATOM 2444 N N . ALA A 1 308 ? 5.727 4.688 23.531 1.00 88.69 308 ALA A N 1
ATOM 2445 C CA . ALA A 1 308 ? 5.403 4.639 24.956 1.00 88.69 308 ALA A CA 1
ATOM 2446 C C . ALA A 1 308 ? 4.289 3.625 25.280 1.00 88.69 308 ALA A C 1
ATOM 2448 O O . ALA A 1 308 ? 4.245 3.086 26.386 1.00 88.69 308 ALA A O 1
ATOM 2449 N N . LEU A 1 309 ? 3.407 3.336 24.317 1.00 87.69 309 LEU A N 1
ATOM 2450 C CA . LEU A 1 309 ? 2.300 2.385 24.460 1.00 87.69 309 LEU A CA 1
ATOM 2451 C C . LEU A 1 309 ? 2.672 0.964 24.019 1.00 87.69 309 LEU A C 1
ATOM 2453 O O . LEU A 1 309 ? 1.920 0.028 24.279 1.00 87.69 309 LEU A O 1
ATOM 2457 N N . GLY A 1 310 ? 3.810 0.770 23.352 1.00 87.81 310 GLY A N 1
ATOM 2458 C CA . GLY A 1 310 ? 4.304 -0.551 22.970 1.00 87.81 310 GLY A CA 1
ATOM 2459 C C . GLY A 1 310 ? 5.413 -0.493 21.924 1.00 87.81 310 GLY A C 1
ATOM 2460 O O . GLY A 1 310 ? 5.838 0.572 21.500 1.00 87.81 310 GLY A O 1
ATOM 2461 N N . SER A 1 311 ? 5.897 -1.653 21.476 1.00 86.75 311 SER A N 1
ATOM 2462 C CA . SER A 1 311 ? 7.055 -1.705 20.573 1.00 86.75 311 SER A CA 1
ATOM 2463 C C . SER A 1 311 ? 6.798 -1.026 19.220 1.00 86.75 311 SER A C 1
ATOM 2465 O O . SER A 1 311 ? 5.728 -1.193 18.627 1.00 86.75 311 SER A O 1
ATOM 2467 N N . SER A 1 312 ? 7.818 -0.343 18.690 1.00 85.81 312 SER A N 1
ATOM 2468 C CA . SER A 1 312 ? 7.833 0.204 17.327 1.00 85.81 312 SER A CA 1
ATOM 2469 C C . SER A 1 312 ? 7.953 -0.870 16.240 1.00 85.81 312 SER A C 1
ATOM 2471 O O . SER A 1 312 ? 7.809 -0.566 15.065 1.00 85.81 312 SER A O 1
ATOM 2473 N N . SER A 1 313 ? 8.182 -2.142 16.589 1.00 87.88 313 SER A N 1
ATOM 2474 C CA . SER A 1 313 ? 8.177 -3.246 15.617 1.00 87.88 313 SER A CA 1
ATOM 2475 C C . SER A 1 313 ? 6.772 -3.670 15.178 1.00 87.88 313 SER A C 1
ATOM 2477 O O . SER A 1 313 ? 6.633 -4.445 14.231 1.00 87.88 313 SER A O 1
ATOM 2479 N N . ARG A 1 314 ? 5.732 -3.183 15.863 1.00 92.50 314 ARG A N 1
ATOM 2480 C CA . ARG A 1 314 ? 4.340 -3.544 15.594 1.00 92.50 314 ARG A CA 1
ATOM 2481 C C . ARG A 1 314 ? 3.888 -2.970 14.249 1.00 92.50 314 ARG A C 1
ATOM 2483 O O . ARG A 1 314 ? 4.009 -1.757 14.061 1.00 92.50 314 ARG A O 1
ATOM 2490 N N . PRO A 1 315 ? 3.378 -3.801 13.326 1.00 95.38 315 PRO A N 1
ATOM 2491 C CA . PRO A 1 315 ? 3.011 -3.352 11.993 1.00 95.38 315 PRO A CA 1
ATOM 2492 C C . PRO A 1 315 ? 1.740 -2.492 11.987 1.00 95.38 315 PRO A C 1
ATOM 2494 O O . PRO A 1 315 ? 0.816 -2.721 12.771 1.00 95.38 315 PRO A O 1
ATOM 2497 N N . LEU A 1 316 ? 1.684 -1.546 11.048 1.00 97.31 316 LEU A N 1
ATOM 2498 C CA . LEU A 1 316 ? 0.513 -0.739 10.706 1.00 97.31 316 LEU A CA 1
ATOM 2499 C C . LEU A 1 316 ? 0.046 -1.072 9.282 1.00 97.31 316 LEU A C 1
ATOM 2501 O O . LEU A 1 316 ? 0.690 -0.709 8.297 1.00 97.31 316 LEU A O 1
ATOM 2505 N N . LEU A 1 317 ? -1.091 -1.751 9.161 1.00 97.94 317 LEU A N 1
ATOM 2506 C CA . LEU A 1 317 ? -1.763 -1.963 7.882 1.00 97.94 317 LEU A CA 1
ATOM 2507 C C . LEU A 1 317 ? -2.752 -0.823 7.632 1.00 97.94 317 LEU A C 1
ATOM 2509 O O . LEU A 1 317 ? -3.697 -0.653 8.390 1.00 97.94 317 LEU A O 1
ATOM 2513 N N . VAL A 1 318 ? -2.574 -0.076 6.552 1.00 98.00 318 VAL A N 1
ATOM 2514 C CA . VAL A 1 318 ? -3.516 0.943 6.089 1.00 98.00 318 VAL A CA 1
ATOM 2515 C C . VAL A 1 318 ? -4.373 0.356 4.972 1.00 98.00 318 VAL A C 1
ATOM 2517 O O . VAL A 1 318 ? -3.869 0.033 3.899 1.00 98.00 318 VAL A O 1
ATOM 2520 N N . LEU A 1 319 ? -5.674 0.228 5.203 1.00 97.62 319 LEU A N 1
ATOM 2521 C CA . LEU A 1 319 ? -6.648 -0.148 4.184 1.00 97.62 319 LEU A CA 1
ATOM 2522 C C . LEU A 1 319 ? -7.161 1.129 3.510 1.00 97.62 319 LEU A C 1
ATOM 2524 O O . LEU A 1 319 ? -7.980 1.848 4.079 1.00 97.62 319 LEU A O 1
ATOM 2528 N N . SER A 1 320 ? -6.649 1.419 2.315 1.00 95.94 320 SER A N 1
ATOM 2529 C CA . SER A 1 320 ? -7.075 2.534 1.463 1.00 95.94 320 SER A CA 1
ATOM 2530 C C . SER A 1 320 ? -8.386 2.149 0.784 1.00 95.94 320 SER A C 1
ATOM 2532 O O . SER A 1 320 ? -8.387 1.443 -0.231 1.00 95.94 320 SER A O 1
ATOM 2534 N N . CYS A 1 321 ? -9.509 2.506 1.408 1.00 94.56 321 CYS A N 1
ATOM 2535 C CA . CYS A 1 321 ? -10.797 1.903 1.098 1.00 94.56 321 CYS A CA 1
ATOM 2536 C C . CYS A 1 321 ? -11.733 2.834 0.326 1.00 94.56 321 CYS A C 1
ATOM 2538 O O . CYS A 1 321 ? -11.893 4.002 0.673 1.00 94.56 321 CYS A O 1
ATOM 2540 N N . VAL A 1 322 ? -12.414 2.273 -0.673 1.00 94.12 322 VAL A N 1
ATOM 2541 C CA . VAL A 1 322 ? -13.571 2.879 -1.354 1.00 94.12 322 VAL A CA 1
ATOM 2542 C C . VAL A 1 322 ? -14.826 2.041 -1.124 1.00 94.12 322 VAL A C 1
ATOM 2544 O O . VAL A 1 322 ? -14.727 0.851 -0.812 1.00 94.12 322 VAL A O 1
ATOM 2547 N N . SER A 1 323 ? -16.015 2.630 -1.272 1.00 91.88 323 SER A N 1
ATOM 2548 C CA . SER A 1 323 ? -17.266 1.902 -1.023 1.00 91.88 323 SER A CA 1
ATOM 2549 C C . SER A 1 323 ? -17.492 0.759 -2.021 1.00 91.88 323 SER A C 1
ATOM 2551 O O . SER A 1 323 ? -17.830 -0.351 -1.611 1.00 91.88 323 SER A O 1
ATOM 2553 N N . ARG A 1 324 ? -17.299 1.019 -3.322 1.00 91.19 324 ARG A N 1
ATOM 2554 C CA . ARG A 1 324 ? -17.597 0.090 -4.429 1.00 91.19 324 ARG A CA 1
ATOM 2555 C C . ARG A 1 324 ? -16.519 0.138 -5.506 1.00 91.19 324 ARG A C 1
ATOM 2557 O O . ARG A 1 324 ? -15.742 1.089 -5.567 1.00 91.19 324 ARG A O 1
ATOM 2564 N N . GLU A 1 325 ? -16.482 -0.892 -6.346 1.00 84.81 325 GLU A N 1
ATOM 2565 C CA . GLU A 1 325 ? -15.585 -0.938 -7.503 1.00 84.81 325 GLU A CA 1
ATOM 2566 C C . GLU A 1 325 ? -15.959 0.129 -8.537 1.00 84.81 325 GLU A C 1
ATOM 2568 O O . GLU A 1 325 ? -17.132 0.443 -8.752 1.00 84.81 325 GLU A O 1
ATOM 2573 N N . GLU A 1 326 ? -14.947 0.689 -9.196 1.00 72.88 326 GLU A N 1
ATOM 2574 C CA . GLU A 1 326 ? -15.172 1.590 -10.320 1.00 72.88 326 GLU A CA 1
ATOM 2575 C C . GLU A 1 326 ? -15.722 0.808 -11.524 1.00 72.88 326 GLU A C 1
ATOM 2577 O O . GLU A 1 326 ? -15.134 -0.209 -11.905 1.00 72.88 326 GLU A O 1
ATOM 2582 N N . PRO A 1 327 ? -16.789 1.287 -12.189 1.00 63.00 327 PRO A N 1
ATOM 2583 C CA . PRO A 1 327 ? -17.249 0.695 -13.437 1.00 63.00 327 PRO A CA 1
ATOM 2584 C C . PRO A 1 327 ? -16.157 0.785 -14.512 1.00 63.00 327 PRO A C 1
ATOM 2586 O O . PRO A 1 327 ? -15.671 1.878 -14.818 1.00 63.00 327 PRO A O 1
ATOM 2589 N N . ASP A 1 328 ? -15.836 -0.337 -15.164 1.00 53.06 328 ASP A N 1
ATOM 2590 C CA . ASP A 1 328 ? -14.815 -0.420 -16.227 1.00 53.06 328 ASP A CA 1
ATOM 2591 C C . ASP A 1 328 ? -15.018 0.587 -17.379 1.00 53.06 328 ASP A C 1
ATOM 2593 O O . ASP A 1 328 ? -14.069 0.945 -18.076 1.00 53.06 328 ASP A O 1
ATOM 2597 N N . GLN A 1 329 ? -16.238 1.102 -17.565 1.00 45.75 329 GLN A N 1
ATOM 2598 C CA . GLN A 1 329 ? -16.572 2.072 -18.612 1.00 45.75 329 GLN A CA 1
ATOM 2599 C C . GLN A 1 329 ? -15.928 3.457 -18.391 1.00 45.75 329 GLN A C 1
ATOM 2601 O O . GLN A 1 329 ? -15.602 4.129 -19.367 1.00 45.75 329 GLN A O 1
ATOM 2606 N N . ILE A 1 330 ? -15.663 3.868 -17.143 1.00 49.41 330 ILE A N 1
ATOM 2607 C CA . ILE A 1 330 ? -15.085 5.191 -16.817 1.00 49.41 330 ILE A CA 1
ATOM 2608 C C . ILE A 1 330 ? -13.557 5.212 -17.021 1.00 49.41 330 ILE A C 1
ATOM 2610 O O . ILE A 1 330 ? -12.972 6.262 -17.300 1.00 49.41 330 ILE A O 1
ATOM 2614 N N . ARG A 1 331 ? -12.905 4.040 -17.000 1.00 46.81 331 ARG A N 1
ATOM 2615 C CA . ARG A 1 331 ? -11.448 3.895 -17.188 1.00 46.81 331 ARG A CA 1
ATOM 2616 C C . ARG A 1 331 ? -10.955 4.314 -18.575 1.00 46.81 331 ARG A C 1
ATOM 2618 O O . ARG A 1 331 ? -9.769 4.581 -18.743 1.00 46.81 331 ARG A O 1
ATOM 2625 N N . THR A 1 332 ? -11.842 4.364 -19.569 1.00 43.03 332 THR A N 1
ATOM 2626 C CA . THR A 1 332 ? -11.470 4.626 -20.971 1.00 43.03 332 THR A CA 1
ATOM 2627 C C . THR A 1 332 ? -11.592 6.092 -21.392 1.00 43.03 332 THR A C 1
ATOM 2629 O O . THR A 1 332 ? -11.001 6.468 -22.402 1.00 43.03 332 THR A O 1
ATOM 2632 N N . THR A 1 333 ? -12.301 6.938 -20.633 1.00 42.28 333 THR A N 1
ATOM 2633 C CA . THR A 1 333 ? -12.627 8.312 -21.068 1.00 42.28 333 THR A CA 1
ATOM 2634 C C . THR A 1 333 ? -12.212 9.423 -20.105 1.00 42.28 333 THR A C 1
ATOM 2636 O O . THR A 1 333 ? -12.210 10.584 -20.509 1.00 42.28 333 THR A O 1
ATOM 2639 N N . SER A 1 334 ? -11.827 9.122 -18.862 1.00 42.38 334 SER A N 1
ATOM 2640 C CA . SER A 1 334 ? -11.350 10.138 -17.915 1.00 42.38 334 SER A CA 1
ATOM 2641 C C . SER A 1 334 ? -10.101 9.677 -17.171 1.00 42.38 334 SER A C 1
ATOM 2643 O O . SER A 1 334 ? -10.127 8.684 -16.456 1.00 42.38 334 SER A O 1
ATOM 2645 N N . SER A 1 335 ? -9.022 10.451 -17.283 1.00 46.91 335 SER A N 1
ATOM 2646 C CA . SER A 1 335 ? -7.742 10.273 -16.578 1.00 46.91 335 SER A CA 1
ATOM 2647 C C . SER A 1 335 ? -7.810 10.499 -15.060 1.00 46.91 335 SER A C 1
ATOM 2649 O O . SER A 1 335 ? -6.771 10.605 -14.416 1.00 46.91 335 SER A O 1
ATOM 2651 N N . ASN A 1 336 ? -9.005 10.635 -14.490 1.00 51.28 336 ASN A N 1
ATOM 2652 C CA . ASN A 1 336 ? -9.194 10.916 -13.077 1.00 51.28 336 ASN A CA 1
ATOM 2653 C C . ASN A 1 336 ? -9.689 9.637 -12.408 1.00 51.28 336 ASN A C 1
ATOM 2655 O O . ASN A 1 336 ? -10.884 9.353 -12.414 1.00 51.28 336 ASN A O 1
ATOM 2659 N N . SER A 1 337 ? -8.741 8.871 -11.866 1.00 58.12 337 SER A N 1
ATOM 2660 C CA . SER A 1 337 ? -9.016 7.837 -10.866 1.00 58.12 337 SER A CA 1
ATOM 2661 C C . SER A 1 337 ? -9.942 8.429 -9.803 1.00 58.12 337 SER A C 1
ATOM 2663 O O . SER A 1 337 ? -9.624 9.473 -9.231 1.00 58.12 337 SER A O 1
ATOM 2665 N N . THR A 1 338 ? -11.093 7.806 -9.552 1.00 75.44 338 THR A N 1
ATOM 2666 C CA . THR A 1 338 ? -11.996 8.246 -8.475 1.00 75.44 338 THR A CA 1
ATOM 2667 C C . THR A 1 338 ? -11.460 7.841 -7.106 1.00 75.44 338 THR A C 1
ATOM 2669 O O . THR A 1 338 ? -11.947 8.320 -6.091 1.00 75.44 338 THR A O 1
ATOM 2672 N N . ARG A 1 339 ? -10.414 7.012 -7.068 1.00 88.88 339 ARG A N 1
ATOM 2673 C CA . ARG A 1 339 ? -9.695 6.631 -5.855 1.00 88.88 339 ARG A CA 1
ATOM 2674 C C . ARG A 1 339 ? -8.357 7.345 -5.711 1.00 88.88 339 ARG A C 1
ATOM 2676 O O . ARG A 1 339 ? -7.629 7.502 -6.694 1.00 88.88 339 ARG A O 1
ATOM 2683 N N . THR A 1 340 ? -8.001 7.697 -4.480 1.00 90.94 340 THR A N 1
ATOM 2684 C CA . THR A 1 340 ? -6.642 8.121 -4.123 1.00 90.94 340 THR A CA 1
ATOM 2685 C C . THR A 1 340 ? -5.675 6.936 -4.267 1.00 90.94 340 THR A C 1
ATOM 2687 O O . THR A 1 340 ? -5.891 5.905 -3.621 1.00 90.94 340 THR A O 1
ATOM 2690 N N . PRO A 1 341 ? -4.617 7.046 -5.090 1.00 91.69 341 PRO A N 1
ATOM 2691 C CA . PRO A 1 341 ? -3.581 6.021 -5.197 1.00 91.69 341 PRO A CA 1
ATOM 2692 C C . PRO A 1 341 ? -2.928 5.684 -3.852 1.00 91.69 341 PRO A C 1
ATOM 2694 O O . PRO A 1 341 ? -2.752 6.555 -2.999 1.00 91.69 341 PRO A O 1
ATOM 2697 N N . CYS A 1 342 ? -2.496 4.432 -3.666 1.00 92.38 342 CYS A N 1
ATOM 2698 C CA . CYS A 1 342 ? -1.900 3.991 -2.401 1.00 92.38 342 CYS A CA 1
ATOM 2699 C C . CYS A 1 342 ? -0.629 4.775 -2.021 1.00 92.38 342 CYS A C 1
ATOM 2701 O O . CYS A 1 342 ? -0.367 4.987 -0.838 1.00 92.38 342 CYS A O 1
ATOM 2703 N N . VAL A 1 343 ? 0.153 5.217 -3.014 1.00 91.88 343 VAL A N 1
ATOM 2704 C CA . VAL A 1 343 ? 1.346 6.055 -2.811 1.00 91.88 343 VAL A CA 1
ATOM 2705 C C . VAL A 1 343 ? 0.981 7.439 -2.280 1.00 91.88 343 VAL A C 1
ATOM 2707 O O . VAL A 1 343 ? 1.593 7.900 -1.318 1.00 91.88 343 VAL A O 1
ATOM 2710 N N . ASP A 1 344 ? -0.054 8.058 -2.841 1.00 91.12 344 ASP A N 1
ATOM 2711 C CA . ASP A 1 344 ? -0.516 9.382 -2.430 1.00 91.12 344 ASP A CA 1
ATOM 2712 C C . ASP A 1 344 ? -1.144 9.309 -1.034 1.00 91.12 344 ASP A C 1
ATOM 2714 O O . ASP A 1 344 ? -0.931 10.187 -0.203 1.00 91.12 344 ASP A O 1
ATOM 2718 N N . MET A 1 345 ? -1.846 8.213 -0.727 1.00 93.25 345 MET A N 1
ATOM 2719 C CA . MET A 1 345 ? -2.349 7.946 0.621 1.00 93.25 345 MET A CA 1
ATOM 2720 C C . MET A 1 345 ? -1.204 7.795 1.635 1.00 93.25 345 MET A C 1
ATOM 2722 O O . MET A 1 345 ? -1.268 8.356 2.727 1.00 93.25 345 MET A O 1
ATOM 2726 N N . ALA A 1 346 ? -0.129 7.083 1.278 1.00 93.94 346 ALA A N 1
ATOM 2727 C CA . ALA A 1 346 ? 1.042 6.943 2.144 1.00 93.94 346 ALA A CA 1
ATOM 2728 C C . ALA A 1 346 ? 1.728 8.291 2.422 1.00 93.94 346 ALA A C 1
ATOM 2730 O O . ALA A 1 346 ? 2.153 8.538 3.551 1.00 93.94 346 ALA A O 1
ATOM 2731 N N . GLN A 1 347 ? 1.819 9.157 1.406 1.00 91.31 347 GLN A N 1
ATOM 2732 C CA . GLN A 1 347 ? 2.343 10.519 1.540 1.00 91.31 347 GLN A CA 1
ATOM 2733 C C . GLN A 1 347 ? 1.459 11.384 2.431 1.00 91.31 347 GLN A C 1
ATOM 2735 O O . GLN A 1 347 ? 1.954 11.999 3.369 1.00 91.31 347 GLN A O 1
ATOM 2740 N N . ARG A 1 348 ? 0.154 11.409 2.148 1.00 90.62 348 ARG A N 1
ATOM 2741 C CA . ARG A 1 348 ? -0.835 12.198 2.884 1.00 90.62 348 ARG A CA 1
ATOM 2742 C C . ARG A 1 348 ? -0.830 11.872 4.374 1.00 90.62 348 ARG A C 1
ATOM 2744 O O . ARG A 1 348 ? -0.958 12.771 5.194 1.00 90.62 348 ARG A O 1
ATOM 2751 N N . LEU A 1 349 ? -0.697 10.591 4.705 1.00 92.44 349 LEU A N 1
ATOM 2752 C CA . LEU A 1 349 ? -0.643 10.103 6.081 1.00 92.44 349 LEU A CA 1
ATOM 2753 C C . LEU A 1 349 ? 0.776 10.123 6.665 1.00 92.44 349 LEU A C 1
ATOM 2755 O O . LEU A 1 349 ? 0.989 9.523 7.711 1.00 92.44 349 LEU A O 1
ATOM 2759 N N . CYS A 1 350 ? 1.756 10.732 5.987 1.00 92.06 350 CYS A N 1
ATOM 2760 C CA . CYS A 1 350 ? 3.147 10.838 6.433 1.00 92.06 350 CYS A CA 1
ATOM 2761 C C . CYS A 1 350 ? 3.770 9.503 6.896 1.00 92.06 350 CYS A C 1
ATOM 2763 O O . CYS A 1 350 ? 4.674 9.486 7.732 1.00 92.06 350 CYS A O 1
ATOM 2765 N N . LEU A 1 351 ? 3.333 8.365 6.337 1.00 93.94 351 LEU A N 1
ATOM 2766 C CA . LEU A 1 351 ? 3.747 7.033 6.799 1.00 93.94 351 LEU A CA 1
ATOM 2767 C C . LEU A 1 351 ? 5.266 6.800 6.767 1.00 93.94 351 LEU A C 1
ATOM 2769 O O . LEU A 1 351 ? 5.765 6.151 7.686 1.00 93.94 351 LEU A O 1
ATOM 2773 N N . PRO A 1 352 ? 6.041 7.326 5.791 1.00 92.00 352 PRO A N 1
ATOM 2774 C CA . PRO A 1 352 ? 7.499 7.200 5.806 1.00 92.00 352 PRO A CA 1
ATOM 2775 C C . PRO A 1 352 ? 8.182 7.770 7.061 1.00 92.00 352 PRO A C 1
ATOM 2777 O O . PRO A 1 352 ? 9.326 7.414 7.326 1.00 92.00 352 PRO A O 1
ATOM 2780 N N . MET A 1 353 ? 7.506 8.634 7.827 1.00 90.69 353 MET A N 1
ATOM 2781 C CA . MET A 1 353 ? 8.015 9.196 9.084 1.00 90.69 353 MET A CA 1
ATOM 2782 C C . MET A 1 353 ? 7.768 8.290 10.297 1.00 90.69 353 MET A C 1
ATOM 2784 O O . MET A 1 353 ? 8.324 8.539 11.367 1.00 90.69 353 MET A O 1
ATOM 2788 N N . LEU A 1 354 ? 6.957 7.234 10.160 1.00 90.94 354 LEU A N 1
ATOM 2789 C CA . LEU A 1 354 ? 6.718 6.288 11.246 1.00 90.94 354 LEU A CA 1
ATOM 2790 C C . LEU A 1 354 ? 7.906 5.339 11.419 1.00 90.94 354 LEU A C 1
ATOM 2792 O O . LEU A 1 354 ? 8.415 4.799 10.436 1.00 90.94 354 LEU A O 1
ATOM 2796 N N . PRO A 1 355 ? 8.294 5.034 12.669 1.00 89.19 355 PRO A N 1
ATOM 2797 C CA . PRO A 1 355 ? 9.287 4.000 12.937 1.00 89.19 355 PRO A CA 1
ATOM 2798 C C . PRO A 1 355 ? 8.735 2.583 12.695 1.00 89.19 355 PRO A C 1
ATOM 2800 O O . PRO A 1 355 ? 9.506 1.627 12.611 1.00 89.19 355 PRO A O 1
ATOM 2803 N N . ASN A 1 356 ? 7.410 2.438 12.611 1.00 91.94 356 ASN A N 1
ATOM 2804 C CA . ASN A 1 356 ? 6.722 1.164 12.454 1.00 91.94 356 ASN A CA 1
ATOM 2805 C C . ASN A 1 356 ? 6.811 0.617 11.021 1.00 91.94 356 ASN A C 1
ATOM 2807 O O . ASN A 1 356 ? 6.709 1.384 10.062 1.00 91.94 356 ASN A O 1
ATOM 2811 N N . PRO A 1 357 ? 6.882 -0.716 10.839 1.00 94.31 357 PRO A N 1
ATOM 2812 C CA . PRO A 1 357 ? 6.611 -1.328 9.546 1.00 94.31 357 PRO A CA 1
ATOM 2813 C C . PRO A 1 357 ? 5.186 -0.993 9.105 1.00 94.31 357 PRO A C 1
ATOM 2815 O O . PRO A 1 357 ? 4.235 -1.250 9.840 1.00 94.31 357 PRO A O 1
ATOM 2818 N N . TRP A 1 358 ? 5.013 -0.466 7.897 1.00 95.75 358 TRP A N 1
ATOM 2819 C CA . TRP A 1 358 ? 3.688 -0.135 7.373 1.00 95.75 358 TRP A CA 1
ATOM 2820 C C . TRP A 1 358 ? 3.472 -0.652 5.952 1.00 95.75 358 TRP A C 1
ATOM 2822 O O . TRP A 1 358 ? 4.434 -0.880 5.206 1.00 95.75 358 TRP A O 1
ATOM 2832 N N . MET A 1 359 ? 2.201 -0.833 5.591 1.00 96.19 359 MET A N 1
ATOM 2833 C CA . MET A 1 359 ? 1.739 -1.085 4.227 1.00 96.19 359 MET A CA 1
ATOM 2834 C C . MET A 1 359 ? 0.397 -0.404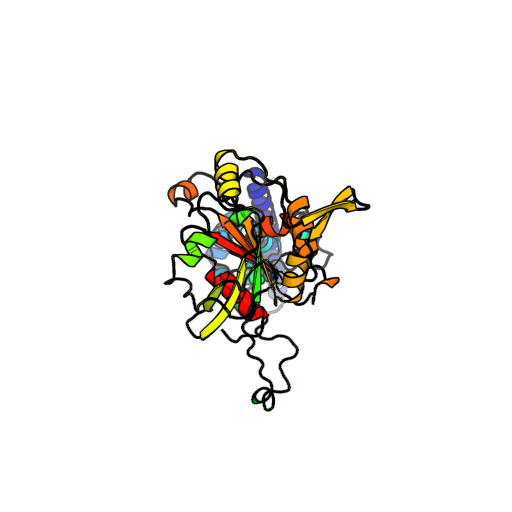 3.991 1.00 96.19 359 MET A C 1
ATOM 2836 O O . MET A 1 359 ? -0.513 -0.561 4.792 1.00 96.19 359 MET A O 1
ATOM 2840 N N . VAL A 1 360 ? 0.263 0.290 2.865 1.00 97.25 360 VAL A N 1
ATOM 2841 C CA . VAL A 1 360 ? -1.017 0.716 2.305 1.00 97.25 360 VAL A CA 1
ATOM 2842 C C . VAL A 1 360 ? -1.483 -0.333 1.306 1.00 97.25 360 VAL A C 1
ATOM 2844 O O . VAL A 1 360 ? -0.739 -0.694 0.393 1.00 97.25 360 VAL A O 1
ATOM 2847 N N . GLN A 1 361 ? -2.706 -0.813 1.485 1.00 96.62 361 GLN A N 1
ATOM 2848 C CA . GLN A 1 361 ? -3.378 -1.770 0.623 1.00 96.62 361 GLN A CA 1
ATOM 2849 C C . GLN A 1 361 ? -4.682 -1.170 0.126 1.00 96.62 361 GLN A C 1
ATOM 2851 O O . GLN A 1 361 ? -5.534 -0.754 0.909 1.00 96.62 361 GLN A O 1
ATOM 2856 N N . ASP A 1 362 ? -4.843 -1.171 -1.183 1.00 95.44 362 ASP A N 1
ATOM 2857 C CA . ASP A 1 362 ? -6.076 -0.782 -1.835 1.00 95.44 362 ASP A CA 1
ATOM 2858 C C . ASP A 1 362 ? -7.173 -1.798 -1.554 1.00 95.44 362 ASP A C 1
ATOM 2860 O O . ASP A 1 362 ? -6.947 -3.004 -1.679 1.00 95.44 362 ASP A O 1
ATOM 2864 N N . THR A 1 363 ? -8.346 -1.306 -1.151 1.00 95.38 363 THR A N 1
ATOM 2865 C CA . THR A 1 363 ? -9.474 -2.147 -0.744 1.00 95.38 363 THR A CA 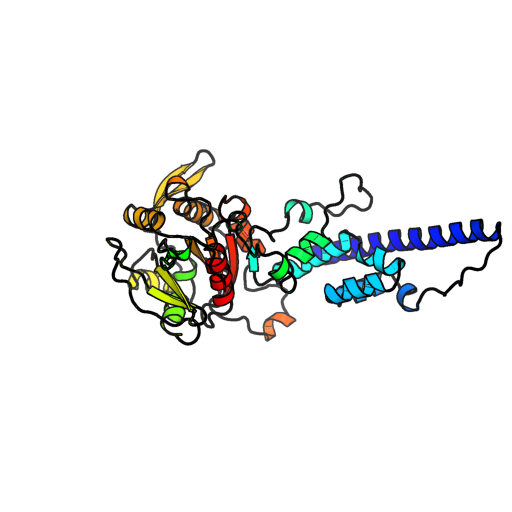1
ATOM 2866 C C . THR A 1 363 ? -10.823 -1.601 -1.188 1.00 95.38 363 THR A C 1
ATOM 2868 O O . THR A 1 363 ? -11.003 -0.394 -1.364 1.00 95.38 363 THR A O 1
ATOM 2871 N N . VAL A 1 364 ? -11.789 -2.507 -1.340 1.00 95.06 364 VAL A N 1
ATOM 2872 C CA . VAL A 1 364 ? -13.191 -2.170 -1.609 1.00 95.06 364 VAL A CA 1
ATOM 2873 C C . VAL A 1 364 ? -14.074 -2.736 -0.504 1.00 95.06 364 VAL A C 1
ATOM 2875 O O . VAL A 1 364 ? -14.033 -3.932 -0.222 1.00 95.06 364 VAL A O 1
ATOM 2878 N N . ALA A 1 365 ? -14.897 -1.890 0.114 1.00 93.56 365 ALA A N 1
ATOM 2879 C CA . ALA A 1 365 ? -15.734 -2.277 1.248 1.00 93.56 365 ALA A CA 1
ATOM 2880 C C . ALA A 1 365 ? -16.837 -3.284 0.886 1.00 93.56 365 ALA A C 1
ATOM 2882 O O . ALA A 1 365 ? -17.207 -4.094 1.733 1.00 93.56 365 ALA A O 1
ATOM 2883 N N . GLU A 1 366 ? -17.381 -3.224 -0.334 1.00 93.31 366 GLU A N 1
ATOM 2884 C CA . GLU A 1 366 ? -18.458 -4.108 -0.804 1.00 93.31 366 GLU A CA 1
ATOM 2885 C C . GLU A 1 366 ? -17.967 -5.518 -1.160 1.00 93.31 366 GLU A C 1
ATOM 2887 O O . GLU A 1 366 ? -18.560 -6.494 -0.710 1.00 93.31 366 GLU A O 1
ATOM 2892 N N . SER A 1 367 ? -16.874 -5.639 -1.923 1.00 91.81 367 SER A N 1
ATOM 2893 C CA . SER A 1 367 ? -16.335 -6.940 -2.352 1.00 91.81 367 SER A CA 1
ATOM 2894 C C . SER A 1 367 ? -15.269 -7.515 -1.413 1.00 91.81 367 SER A C 1
ATOM 2896 O O . SER A 1 367 ? -14.895 -8.677 -1.554 1.00 91.81 367 SER A O 1
ATOM 2898 N N . LEU A 1 368 ? -14.769 -6.718 -0.460 1.00 92.62 368 LEU A N 1
ATOM 2899 C CA . LEU A 1 368 ? -13.603 -7.027 0.382 1.00 92.62 368 LEU A CA 1
ATOM 2900 C C . LEU A 1 368 ? -12.328 -7.326 -0.426 1.00 92.62 368 LEU A C 1
ATOM 2902 O O . LEU A 1 368 ? -11.385 -7.935 0.092 1.00 92.62 368 LEU A O 1
ATOM 2906 N N . SER A 1 369 ? -12.270 -6.891 -1.688 1.00 92.50 369 SER A N 1
ATOM 2907 C CA . SER A 1 369 ? -11.077 -7.044 -2.518 1.00 92.50 369 SER A CA 1
ATOM 2908 C C . SER A 1 369 ? -9.879 -6.346 -1.864 1.00 92.50 369 SER A C 1
ATOM 2910 O O . SER A 1 369 ? -10.021 -5.326 -1.187 1.00 92.50 369 SER A O 1
ATOM 2912 N N . GLY A 1 370 ? -8.698 -6.958 -1.980 1.00 91.81 370 GLY A N 1
ATOM 2913 C CA . GLY A 1 370 ? -7.455 -6.487 -1.361 1.00 91.81 370 GLY A CA 1
ATOM 2914 C C . GLY A 1 370 ? -7.335 -6.708 0.154 1.00 91.81 370 GLY A C 1
ATOM 2915 O O . GLY A 1 370 ? -6.222 -6.694 0.677 1.00 91.81 370 GLY A O 1
ATOM 2916 N N . VAL A 1 371 ? -8.426 -6.976 0.887 1.00 93.50 371 VAL A N 1
ATOM 2917 C CA . VAL A 1 371 ? -8.367 -7.181 2.350 1.00 93.50 371 VAL A CA 1
ATOM 2918 C C . VAL A 1 371 ? -7.487 -8.381 2.700 1.00 93.50 371 VAL A C 1
ATOM 2920 O O . VAL A 1 371 ? -6.648 -8.290 3.595 1.00 93.50 371 VAL A O 1
ATOM 2923 N N . LEU A 1 372 ? -7.629 -9.495 1.975 1.00 91.81 372 LEU A N 1
ATOM 2924 C CA . LEU A 1 372 ? -6.832 -10.700 2.218 1.00 91.81 372 LEU A CA 1
ATOM 2925 C C . LEU A 1 372 ? -5.338 -10.484 1.957 1.00 91.81 372 LEU A C 1
ATOM 2927 O O . LEU A 1 372 ? -4.525 -10.995 2.725 1.00 91.81 372 LEU A O 1
ATOM 2931 N N . ASP A 1 373 ? -4.973 -9.693 0.947 1.00 91.81 373 ASP A N 1
ATOM 2932 C CA . ASP A 1 373 ? -3.576 -9.335 0.675 1.00 91.81 373 ASP A CA 1
ATOM 2933 C C . ASP A 1 373 ? -2.988 -8.508 1.828 1.00 91.81 373 ASP A C 1
ATOM 2935 O O . ASP A 1 373 ? -1.887 -8.786 2.314 1.00 91.81 373 ASP A O 1
ATOM 2939 N N . GLY A 1 374 ? -3.773 -7.552 2.338 1.00 93.62 374 GLY A N 1
ATOM 2940 C CA . GLY A 1 374 ? -3.448 -6.761 3.524 1.00 93.62 374 GLY A CA 1
ATOM 2941 C C . GLY A 1 374 ? -3.220 -7.619 4.769 1.00 93.62 374 GLY A C 1
ATOM 2942 O O . GLY A 1 374 ? -2.184 -7.510 5.428 1.00 93.62 374 GLY A O 1
ATOM 2943 N N . ILE A 1 375 ? -4.163 -8.516 5.068 1.00 93.06 375 ILE A N 1
ATOM 2944 C CA . ILE A 1 375 ? -4.076 -9.444 6.204 1.00 93.06 375 ILE A CA 1
ATOM 2945 C C . ILE A 1 375 ? -2.899 -10.410 6.044 1.00 93.06 375 ILE A C 1
ATOM 2947 O O . ILE A 1 375 ? -2.194 -10.677 7.016 1.00 93.06 375 ILE A O 1
ATOM 2951 N N . SER A 1 376 ? -2.637 -10.895 4.828 1.00 91.12 376 SER A N 1
ATOM 2952 C CA . SER A 1 376 ? -1.480 -11.745 4.550 1.00 91.12 376 SER A CA 1
ATOM 2953 C C . SER A 1 376 ? -0.176 -11.038 4.910 1.00 91.12 376 SER A C 1
ATOM 2955 O O . SER A 1 376 ? 0.689 -11.619 5.557 1.00 91.12 376 SER A O 1
ATOM 2957 N N . TRP A 1 377 ? -0.018 -9.772 4.529 1.00 91.50 377 TRP A N 1
ATOM 2958 C CA . TRP A 1 377 ? 1.166 -9.006 4.910 1.00 91.50 377 TRP A CA 1
ATOM 2959 C C . TRP A 1 377 ? 1.263 -8.818 6.429 1.00 91.50 377 TRP A C 1
ATOM 2961 O O . TRP A 1 377 ? 2.319 -9.062 7.014 1.00 91.50 377 TRP A O 1
ATOM 2971 N N . LEU A 1 378 ? 0.150 -8.460 7.074 1.00 91.75 378 LEU A N 1
ATOM 2972 C CA . LEU A 1 378 ? 0.090 -8.195 8.511 1.00 91.75 378 LEU A CA 1
ATOM 2973 C C . LEU A 1 378 ? 0.476 -9.428 9.347 1.00 91.75 378 LEU A C 1
ATOM 2975 O O . LEU A 1 378 ? 1.305 -9.331 10.252 1.00 91.75 378 LEU A O 1
ATOM 2979 N N . LEU A 1 379 ? -0.065 -10.600 9.004 1.00 89.25 379 LEU A N 1
ATOM 2980 C CA . LEU A 1 379 ? 0.278 -11.867 9.656 1.00 89.25 379 LEU A CA 1
ATOM 2981 C C . LEU A 1 379 ? 1.734 -12.278 9.381 1.00 89.25 379 LEU A C 1
ATOM 2983 O O . LEU A 1 379 ? 2.396 -12.831 10.263 1.00 89.25 379 LEU A O 1
ATOM 2987 N N . GLY A 1 380 ? 2.255 -11.973 8.186 1.00 85.38 380 GLY A N 1
ATOM 2988 C CA . GLY A 1 380 ? 3.656 -12.206 7.833 1.00 85.38 380 GLY A CA 1
ATOM 2989 C C . GLY A 1 380 ? 4.617 -11.386 8.700 1.00 85.38 380 GLY A C 1
ATOM 2990 O O . GLY A 1 380 ? 5.632 -11.909 9.163 1.00 85.38 380 GLY A O 1
ATOM 2991 N N . CYS A 1 381 ? 4.266 -10.133 9.011 1.00 83.56 381 CYS A N 1
ATOM 2992 C CA . CYS A 1 381 ? 5.018 -9.295 9.950 1.00 83.56 381 CYS A CA 1
ATOM 2993 C C . CYS A 1 381 ? 5.032 -9.863 11.378 1.00 83.56 381 CYS A C 1
ATOM 2995 O O . CYS A 1 381 ? 6.029 -9.713 12.082 1.00 83.56 381 CYS A O 1
ATOM 2997 N N . SER A 1 382 ? 3.977 -10.570 11.792 1.00 71.56 382 SER A N 1
ATOM 2998 C CA . SER A 1 382 ? 3.910 -11.265 13.086 1.00 71.56 382 SER A CA 1
ATOM 2999 C C . SER A 1 382 ? 4.722 -12.573 13.134 1.00 71.56 382 SER A C 1
ATOM 3001 O O . SER A 1 382 ? 4.682 -13.284 14.136 1.00 71.56 382 SER A O 1
ATOM 3003 N N . GLY A 1 383 ? 5.479 -12.906 12.079 1.00 64.88 383 GLY A N 1
ATOM 3004 C CA . GLY A 1 383 ? 6.363 -14.075 12.038 1.00 64.88 383 GLY A CA 1
ATOM 3005 C C . GLY A 1 383 ? 5.655 -15.402 11.747 1.00 64.88 383 GLY A C 1
ATOM 3006 O O . GLY A 1 383 ? 6.270 -16.463 11.886 1.00 64.88 383 GLY A O 1
ATOM 3007 N N . LEU A 1 384 ? 4.383 -15.363 11.335 1.00 59.88 384 LEU A N 1
ATOM 3008 C CA . LEU A 1 384 ? 3.644 -16.547 10.903 1.00 59.88 384 LEU A CA 1
ATOM 3009 C C . LEU A 1 384 ? 4.094 -16.977 9.499 1.00 59.88 384 LEU A C 1
ATOM 3011 O O . LEU A 1 384 ? 4.305 -16.149 8.615 1.00 59.88 384 LEU A O 1
ATOM 3015 N N . ARG A 1 385 ? 4.234 -18.291 9.286 1.00 58.28 385 ARG A N 1
ATOM 3016 C CA . ARG A 1 385 ? 4.458 -18.874 7.951 1.00 58.28 385 ARG A CA 1
ATOM 3017 C C . ARG A 1 385 ? 3.103 -19.053 7.266 1.00 58.28 385 ARG A C 1
ATOM 3019 O O . ARG A 1 385 ? 2.294 -19.789 7.817 1.00 58.28 385 ARG A O 1
ATOM 3026 N N . LEU A 1 386 ? 2.885 -18.385 6.129 1.00 56.19 386 LEU A N 1
ATOM 3027 C CA . LEU A 1 386 ? 1.594 -18.251 5.424 1.00 56.19 386 LEU A CA 1
ATOM 3028 C C . LEU A 1 386 ? 1.477 -19.028 4.111 1.00 56.19 386 LEU A C 1
ATOM 3030 O O . LEU A 1 386 ? 2.533 -19.403 3.556 1.00 56.19 386 LEU A O 1
#

pLDDT: mean 78.42, std 16.77, range [37.81, 98.0]

Sequence (386 aa):
MSGESQRDESIVIRSLRQFREKYFNARKNVNDQAHAAEVTSEDTPPGFLDCLPVDLQFLIMTLLSPVDLCRLGATSSYWGAMVRDPLLWRYFLVRDMPKWPSINHVTMPRLEALHTPLCVGEMEEPGHDFMTDYLKGYPACRQQWFPQRPPYSVVTSFLQSLVPTTTEPRYAMFGPGMEQLDVSMVTTLMNTPDVLPVAGIPQRQINGIGSGISYVYKNQHKFNILTLYSTNRAERERARTEQQSVSNKLFIQEGTDQSGHPHFSPTPQVQEVCQAVDGFIYVANAEPGRGDEGEVEWAQIQALVDPALGSSSRPLLVLSCVSREEPDQIRTTSSNSTRTPCVDMAQRLCLPMLPNPWMVQDTVAESLSGVLDGISWLLGCSGLRL

Mean predicted aligned error: 11.44 Å